Protein AF-A0A952P5C2-F1 (afdb_monomer)

Secondary structure (DSSP, 8-state):
---------EEEEE-SSTTTTHHHHHHHHTTT-EEEEESSHHHHHHHHHHH--SEEEEETT-SSHHHHHHHHHHHHHSSSEEEEE-SS--HHHHHHHHHT--SSEEPSSP-HHHHHHHHHHHHHHHHHHHHHHHHHHH-GGGSSS--------------------------------------HHHHHHHHHH-----------PPPP-----------------------------------------PPPP---------------------PPPP-----------------PPP-------------------------------------SS------HHHHHHHHHHHHH-------SPPB---EEEEEEEEEEESSS-EEEEEEEEGGGPPPPHHHHHHHHHHHHHHHHHTT-----PPPEEEEEEEEEHHHHHHHHSSEEEEEEETTEEEEEEEEE-TT-S--EEEPSSTTEEEEEGGGSPTTEEPSS-EEEEETTTTEEEEEE-TTSEE-HHHHHHHHHTT--EEEEEGGGHHHHHHHHHHHHHHHHHHHHHHHHHHT-TT--

Mean predicted aligned error: 19.32 Å

Radius of gyration: 39.57 Å; Cα contacts (8 Å, |Δi|>4): 649; chains: 1; bounding box: 99×87×139 Å

Foldseek 3Di:
DDDPPDQQLEEEEADQDPCLCVQLVVLSVVVVHHYDYDPDPLVSVVCCVPVVGQEYEAELPHPDPLSLQVQVVCVVLHNHHYEYEYSDQDPVSVVSQVVSPDPQYQYPPDHNVSVVVSVVVVVVVVVVVVVVVVVCVVCVVVPPDDPDPDDDDDPDDDDDDDDDDDDDDDDDDDDDDDDDDPPSVNVVCCSVVPDPDPDDPDDDDDDDDDDDDDDDDDDDDDDDDDDDDDDDDDDDDDDDDDDDDDDDDDDDDDDDDDDDDDDDDDDDDDDDDDDDDDDDDDDDDDDDDDDDDDDDDDDDDDDDDDDDDDDDDDDDDPPPPDPPFPFPPPADPPVPDDPPPPDLLVVLLQVLLVVLADPPPPVDAFADAFWAFKWKWDAWDWPVAGFIKIKAKHPNDHDDQVSVLSSLVSSCVSCVVVPTDTDSDGMDIAGADTDGCVLLLNVAFPDKTWGGHPSMIMIITTHGDPCLAFDWPDDPDNQKTWGFLVLDDAFDAAQFWKWDADPVVRDTDGDAHHRGTRHPVNSVVCVVVVNGIIMGGPVCSVSSSNVSNRVVVNVSRVVVVVVVVVVDVPPD

Structure (mmCIF, N/CA/C/O backbone):
data_AF-A0A952P5C2-F1
#
_entry.id   AF-A0A952P5C2-F1
#
loop_
_atom_site.group_PDB
_atom_site.id
_atom_site.type_symbol
_atom_site.label_atom_id
_atom_site.label_alt_id
_atom_site.label_comp_id
_atom_site.label_asym_id
_atom_site.label_entity_id
_atom_site.label_seq_id
_atom_site.pdbx_PDB_ins_code
_atom_site.Cartn_x
_atom_site.Cartn_y
_atom_site.Cartn_z
_atom_site.occupancy
_atom_site.B_iso_or_equiv
_atom_site.auth_seq_id
_atom_site.auth_comp_id
_atom_site.auth_asym_id
_atom_site.auth_atom_id
_atom_site.pdbx_PDB_model_num
ATOM 1 N N . MET A 1 1 ? 24.427 -16.778 11.992 1.00 35.72 1 MET A N 1
ATOM 2 C CA . MET A 1 1 ? 25.135 -15.655 11.343 1.00 35.72 1 MET A CA 1
ATOM 3 C C . MET A 1 1 ? 25.742 -14.811 12.445 1.00 35.72 1 MET A C 1
ATOM 5 O O . MET A 1 1 ? 25.055 -14.633 13.445 1.00 35.72 1 MET A O 1
ATOM 9 N N . PRO A 1 2 ? 27.004 -14.374 12.323 1.00 33.06 2 PRO A N 1
ATOM 10 C CA . PRO A 1 2 ? 27.591 -13.471 13.307 1.00 33.06 2 PRO A CA 1
ATOM 11 C C . PRO A 1 2 ? 26.751 -12.184 13.409 1.00 33.06 2 PRO A C 1
ATOM 13 O O . PRO A 1 2 ? 26.077 -11.809 12.447 1.00 33.06 2 PRO A O 1
ATOM 16 N N . ALA A 1 3 ? 26.760 -11.557 14.591 1.00 35.34 3 ALA A N 1
ATOM 17 C CA . ALA A 1 3 ? 26.176 -10.238 14.882 1.00 35.34 3 ALA A CA 1
ATOM 18 C C . ALA A 1 3 ? 26.616 -9.190 13.830 1.00 35.34 3 ALA A C 1
ATOM 20 O O . ALA A 1 3 ? 27.545 -9.499 13.085 1.00 35.34 3 ALA A O 1
ATOM 21 N N . PRO A 1 4 ? 26.003 -7.986 13.720 1.00 48.44 4 PRO A N 1
ATOM 22 C CA . PRO A 1 4 ? 26.456 -6.958 12.779 1.00 48.44 4 PRO A CA 1
ATOM 23 C C . PRO A 1 4 ? 27.858 -6.495 13.186 1.00 48.44 4 PRO A C 1
ATOM 25 O O . PRO A 1 4 ? 28.058 -5.540 13.926 1.00 48.44 4 PRO A O 1
ATOM 28 N N . THR A 1 5 ? 28.841 -7.275 12.758 1.00 48.75 5 THR A N 1
ATOM 29 C CA . THR A 1 5 ? 30.254 -7.005 12.858 1.00 48.75 5 THR A CA 1
ATOM 30 C C . THR A 1 5 ? 30.492 -5.773 12.026 1.00 48.75 5 THR A C 1
ATOM 32 O O . THR A 1 5 ? 30.103 -5.749 10.857 1.00 48.75 5 THR A O 1
ATOM 35 N N . ASP A 1 6 ? 31.122 -4.794 12.654 1.00 69.50 6 ASP A N 1
ATOM 36 C CA . ASP A 1 6 ? 31.699 -3.601 12.059 1.00 69.50 6 ASP A CA 1
ATOM 37 C C . ASP A 1 6 ? 32.164 -3.896 10.621 1.00 69.50 6 ASP A C 1
ATOM 39 O O . ASP A 1 6 ? 33.143 -4.625 10.399 1.00 69.50 6 ASP A O 1
ATOM 43 N N . VAL A 1 7 ? 31.371 -3.465 9.628 1.00 80.62 7 VAL A N 1
ATOM 44 C CA . VAL A 1 7 ? 31.645 -3.784 8.224 1.00 80.62 7 VAL A CA 1
ATOM 45 C C . VAL A 1 7 ? 32.977 -3.135 7.902 1.00 80.62 7 VAL A C 1
ATOM 47 O O . VAL A 1 7 ? 33.104 -1.910 7.913 1.00 80.62 7 VAL A O 1
ATOM 50 N N . ARG A 1 8 ? 33.995 -3.960 7.639 1.00 89.38 8 ARG A N 1
ATOM 51 C CA . ARG A 1 8 ? 35.347 -3.465 7.377 1.00 89.38 8 ARG A CA 1
ATOM 52 C C . ARG A 1 8 ? 35.273 -2.473 6.220 1.00 89.38 8 ARG A C 1
ATOM 54 O O . ARG A 1 8 ? 34.864 -2.854 5.122 1.00 89.38 8 ARG A O 1
ATOM 61 N N . LYS A 1 9 ? 35.679 -1.222 6.464 1.00 95.56 9 LYS A N 1
ATOM 62 C CA . LYS A 1 9 ? 35.776 -0.149 5.460 1.00 95.56 9 LYS A CA 1
ATOM 63 C C . LYS A 1 9 ? 36.906 -0.448 4.467 1.00 95.56 9 LYS A C 1
ATOM 65 O O . LYS A 1 9 ? 37.948 0.203 4.482 1.00 95.56 9 LYS A O 1
ATOM 70 N N . SER A 1 10 ? 36.741 -1.483 3.647 1.00 97.69 10 SER A N 1
ATOM 71 C CA . SER A 1 10 ? 37.689 -1.902 2.616 1.00 97.69 10 SER A CA 1
ATOM 72 C C . SER A 1 10 ? 37.008 -1.991 1.256 1.00 97.69 10 SER A C 1
ATOM 74 O O . SER A 1 10 ? 35.945 -2.598 1.115 1.00 97.69 10 SER A O 1
ATOM 76 N N . ILE A 1 11 ? 37.630 -1.374 0.253 1.00 98.31 11 ILE A N 1
ATOM 77 C CA . ILE A 1 11 ? 37.110 -1.312 -1.112 1.00 98.31 11 ILE A CA 1
ATOM 78 C C . ILE A 1 11 ? 38.222 -1.587 -2.127 1.00 98.31 11 ILE A C 1
ATOM 80 O O . ILE A 1 11 ? 39.313 -1.018 -2.046 1.00 98.31 11 ILE A O 1
ATOM 84 N N . LEU A 1 12 ? 37.935 -2.469 -3.083 1.00 98.50 12 LEU A N 1
ATOM 85 C CA . LEU A 1 12 ? 38.762 -2.699 -4.266 1.00 98.50 12 LEU A CA 1
ATOM 86 C C . LEU A 1 12 ? 38.152 -1.963 -5.462 1.00 98.50 12 LEU A C 1
ATOM 88 O O . LEU A 1 12 ? 36.974 -2.144 -5.761 1.00 98.50 12 LEU A O 1
ATOM 92 N N . VAL A 1 13 ? 38.952 -1.168 -6.165 1.00 98.44 13 VAL A N 1
ATOM 93 C CA . VAL A 1 13 ? 38.536 -0.411 -7.351 1.00 98.44 13 VAL A CA 1
ATOM 94 C C . VAL A 1 13 ? 39.229 -0.970 -8.592 1.00 98.44 13 VAL A C 1
ATOM 96 O O . VAL A 1 13 ? 40.454 -0.932 -8.699 1.00 98.44 13 VAL A O 1
ATOM 99 N N . ILE A 1 14 ? 38.449 -1.472 -9.548 1.00 98.31 14 ILE A N 1
ATOM 100 C CA . ILE A 1 14 ? 38.930 -1.972 -10.840 1.00 98.31 14 ILE A CA 1
ATOM 101 C C . ILE A 1 14 ? 38.656 -0.901 -11.896 1.00 98.31 14 ILE A C 1
ATOM 103 O O . ILE A 1 14 ? 37.503 -0.687 -12.277 1.00 98.31 14 ILE A O 1
ATOM 107 N N . LYS A 1 15 ? 39.717 -0.231 -12.353 1.00 97.81 15 LYS A N 1
ATOM 108 C CA . LYS A 1 15 ? 39.659 0.948 -13.234 1.00 97.81 15 LYS A CA 1
ATOM 109 C C . LYS A 1 15 ? 40.428 0.721 -14.535 1.00 97.81 15 LYS A C 1
ATOM 111 O O . LYS A 1 15 ? 41.447 0.047 -14.537 1.00 97.81 15 LYS A O 1
ATOM 116 N N . GLY A 1 16 ? 39.954 1.274 -15.644 1.00 96.75 16 GLY A N 1
ATOM 117 C CA . GLY A 1 16 ? 40.591 1.191 -16.956 1.00 96.75 16 GLY A CA 1
ATOM 118 C C . GLY A 1 16 ? 41.811 2.100 -17.090 1.00 96.75 16 GLY A C 1
ATOM 119 O O . GLY A 1 16 ? 42.767 1.736 -17.771 1.00 96.75 16 GLY A O 1
ATOM 120 N N . GLN A 1 17 ? 41.815 3.256 -16.419 1.00 95.94 17 GLN A N 1
ATOM 121 C CA . GLN A 1 17 ? 42.944 4.191 -16.420 1.00 95.94 17 GLN A CA 1
ATOM 122 C C . GLN A 1 17 ? 43.523 4.391 -15.016 1.00 95.94 17 GLN A C 1
ATOM 124 O O . GLN A 1 17 ? 42.801 4.468 -14.026 1.00 95.94 17 GLN A O 1
ATOM 129 N N . VAL A 1 18 ? 44.849 4.536 -14.915 1.00 95.75 18 VAL A N 1
ATOM 130 C CA . VAL A 1 18 ? 45.547 4.670 -13.619 1.00 95.75 18 VAL A CA 1
ATOM 131 C C . VAL A 1 18 ? 45.074 5.906 -12.838 1.00 95.75 18 VAL A C 1
ATOM 133 O O . VAL A 1 18 ? 44.934 5.841 -11.619 1.00 95.75 18 VAL A O 1
ATOM 136 N N . ASN A 1 19 ? 44.749 7.004 -13.522 1.00 96.25 19 ASN A N 1
ATOM 137 C CA . ASN A 1 19 ? 44.480 8.295 -12.879 1.00 96.25 19 ASN A CA 1
ATOM 138 C C . ASN A 1 19 ? 42.996 8.701 -12.847 1.00 96.25 19 ASN A C 1
ATOM 140 O O . ASN A 1 19 ? 42.678 9.746 -12.286 1.00 96.25 19 ASN A O 1
ATOM 144 N N . SER A 1 20 ? 42.073 7.904 -13.400 1.00 94.75 20 SER A N 1
ATOM 145 C CA . SER A 1 20 ? 40.671 8.328 -13.580 1.00 94.75 20 SER A CA 1
ATOM 146 C C . SER A 1 20 ? 39.900 8.559 -12.274 1.00 94.75 20 SER A C 1
ATOM 148 O O . SER A 1 20 ? 38.941 9.325 -12.260 1.00 94.75 20 SER A O 1
ATOM 150 N N . LEU A 1 21 ? 40.329 7.952 -11.161 1.00 96.56 21 LEU A N 1
ATOM 151 C CA . LEU A 1 21 ? 39.651 8.033 -9.859 1.00 96.56 21 LEU A CA 1
ATOM 152 C C . LEU A 1 21 ? 40.520 8.558 -8.708 1.00 96.56 21 LEU A C 1
ATOM 154 O O . LEU A 1 21 ? 40.169 8.375 -7.543 1.00 96.56 21 LEU A O 1
ATOM 158 N N . GLN A 1 22 ? 41.625 9.250 -8.988 1.00 97.69 22 GLN A N 1
ATOM 159 C CA . GLN A 1 22 ? 42.543 9.707 -7.935 1.00 97.69 22 GLN A CA 1
ATOM 160 C C . GLN A 1 22 ? 41.850 10.577 -6.864 1.00 97.69 22 GLN A C 1
ATOM 162 O O . GLN A 1 22 ? 42.069 10.383 -5.669 1.00 97.69 22 GLN A O 1
ATOM 167 N N . ALA A 1 23 ? 40.952 11.482 -7.273 1.00 97.69 23 ALA A N 1
ATOM 168 C CA . ALA A 1 23 ? 40.189 12.325 -6.347 1.00 97.69 23 ALA A CA 1
ATOM 169 C C . ALA A 1 23 ? 39.225 11.514 -5.458 1.00 97.69 23 ALA A C 1
ATOM 171 O O . ALA A 1 23 ? 39.038 11.829 -4.282 1.00 97.69 23 ALA A O 1
ATOM 172 N N . VAL A 1 24 ? 38.630 10.450 -6.005 1.00 98.12 24 VAL A N 1
ATOM 173 C CA . VAL A 1 24 ? 37.734 9.543 -5.273 1.00 98.12 24 VAL A CA 1
ATOM 174 C C . VAL A 1 24 ? 38.522 8.725 -4.254 1.00 98.12 24 VAL A C 1
ATOM 176 O O . VAL A 1 24 ? 38.112 8.626 -3.099 1.00 98.12 24 VAL A O 1
ATOM 179 N N . GLU A 1 25 ? 39.679 8.196 -4.653 1.00 98.25 25 GLU A N 1
ATOM 180 C CA . GLU A 1 25 ? 40.579 7.461 -3.763 1.00 98.25 25 GLU A CA 1
ATOM 181 C C . GLU A 1 25 ? 41.062 8.335 -2.603 1.00 98.25 25 GLU A C 1
ATOM 183 O O . GLU A 1 25 ? 41.021 7.908 -1.451 1.00 98.25 25 GLU A O 1
ATOM 188 N N . GLN A 1 26 ? 41.472 9.575 -2.880 1.00 98.38 26 GLN A N 1
ATOM 189 C CA . GLN A 1 26 ? 41.902 10.510 -1.844 1.00 98.38 26 GLN A CA 1
ATOM 190 C C . GLN A 1 26 ? 40.757 10.865 -0.885 1.00 98.38 26 GLN A C 1
ATOM 192 O O . GLN A 1 26 ? 40.944 10.831 0.330 1.00 98.38 26 GLN A O 1
ATOM 197 N N . PHE A 1 27 ? 39.560 11.147 -1.411 1.00 98.38 27 PHE A N 1
ATOM 198 C CA . PHE A 1 27 ? 38.379 11.442 -0.596 1.00 98.38 27 PHE A CA 1
ATOM 199 C C . PHE A 1 27 ? 38.046 10.305 0.377 1.00 98.38 27 PHE A C 1
ATOM 201 O O . PHE A 1 27 ? 37.800 10.544 1.557 1.00 98.38 27 PHE A O 1
ATOM 208 N N . LEU A 1 28 ? 38.048 9.065 -0.112 1.00 97.94 28 LEU A N 1
ATOM 209 C CA . LEU A 1 28 ? 37.734 7.892 0.697 1.00 97.94 28 LEU A CA 1
ATOM 210 C C . LEU A 1 28 ? 38.865 7.577 1.699 1.00 97.94 28 LEU A C 1
ATOM 212 O O . LEU A 1 28 ? 38.574 7.264 2.852 1.00 97.94 28 LEU A O 1
ATOM 216 N N . ARG A 1 29 ? 40.146 7.741 1.328 1.00 98.00 29 ARG A N 1
ATOM 217 C CA . ARG A 1 29 ? 41.284 7.593 2.262 1.00 98.00 29 ARG A CA 1
ATOM 218 C C . ARG A 1 29 ? 41.208 8.588 3.419 1.00 98.00 29 ARG A C 1
ATOM 220 O O . ARG A 1 29 ? 41.446 8.200 4.557 1.00 98.00 29 ARG A O 1
ATOM 227 N N . ASN A 1 30 ? 40.799 9.831 3.151 1.00 98.25 30 ASN A N 1
ATOM 228 C CA . ASN A 1 30 ? 40.580 10.853 4.184 1.00 98.25 30 ASN A CA 1
ATOM 229 C C . ASN A 1 30 ? 39.458 10.482 5.172 1.00 98.25 30 ASN A C 1
ATOM 231 O O . ASN A 1 30 ? 39.356 11.084 6.234 1.00 98.25 30 ASN A O 1
ATOM 235 N N . ARG A 1 31 ? 38.613 9.503 4.826 1.00 97.50 31 ARG A N 1
ATOM 236 C CA . ARG A 1 31 ? 37.554 8.940 5.678 1.00 97.50 31 ARG A CA 1
ATOM 237 C C . ARG A 1 31 ? 37.891 7.536 6.183 1.00 97.50 31 ARG A C 1
ATOM 239 O O . ARG A 1 31 ? 36.989 6.756 6.490 1.00 97.50 31 ARG A O 1
ATOM 246 N N . GLU A 1 32 ? 39.186 7.224 6.228 1.00 96.75 32 GLU A N 1
ATOM 247 C CA . GLU A 1 32 ? 39.745 5.990 6.788 1.00 96.75 32 GLU A CA 1
ATOM 248 C C . GLU A 1 32 ? 39.340 4.715 6.032 1.00 96.75 32 GLU A C 1
ATOM 250 O O . GLU A 1 32 ? 39.372 3.610 6.576 1.00 96.75 32 GLU A O 1
ATOM 255 N N . TRP A 1 33 ? 38.975 4.834 4.753 1.00 97.75 33 TRP A N 1
ATOM 256 C CA . TRP A 1 33 ? 38.757 3.661 3.913 1.00 97.75 33 TRP A CA 1
ATOM 257 C C . TRP A 1 33 ? 40.091 3.028 3.506 1.00 97.75 33 TRP A C 1
ATOM 259 O O . TRP A 1 33 ? 41.003 3.702 3.018 1.00 97.75 33 TRP A O 1
ATOM 269 N N . LYS A 1 34 ? 40.184 1.701 3.634 1.00 97.88 34 LYS A N 1
ATOM 270 C CA . LYS A 1 34 ? 41.267 0.895 3.058 1.00 97.88 34 LYS A CA 1
ATOM 271 C C . LYS A 1 34 ? 40.968 0.650 1.583 1.00 97.88 34 LYS A C 1
ATOM 273 O O . LYS A 1 34 ? 40.123 -0.178 1.249 1.00 97.88 34 LYS A O 1
ATOM 278 N N . ILE A 1 35 ? 41.649 1.383 0.710 1.00 98.06 35 ILE A N 1
ATOM 279 C CA . ILE A 1 35 ? 41.409 1.337 -0.734 1.00 98.06 35 ILE A CA 1
ATOM 280 C C . ILE A 1 35 ? 42.594 0.701 -1.436 1.00 98.06 35 ILE A C 1
ATOM 282 O O . ILE A 1 35 ? 43.726 1.159 -1.268 1.00 98.06 35 ILE A O 1
ATOM 286 N N . GLN A 1 36 ? 42.305 -0.280 -2.283 1.00 98.38 36 GLN A N 1
ATOM 287 C CA . GLN A 1 36 ? 43.227 -0.744 -3.308 1.00 98.38 36 GLN A CA 1
ATOM 288 C C . GLN A 1 36 ? 42.618 -0.480 -4.677 1.00 98.38 36 GLN A C 1
ATOM 290 O O . GLN A 1 36 ? 41.433 -0.733 -4.886 1.00 98.38 36 GLN A O 1
ATOM 295 N N . SER A 1 37 ? 43.443 -0.032 -5.614 1.00 98.25 37 SER A N 1
ATOM 296 C CA . SER A 1 37 ? 43.034 0.139 -7.002 1.00 98.25 37 SER A CA 1
ATOM 297 C C . SER A 1 37 ? 43.911 -0.709 -7.905 1.00 98.25 37 SER A C 1
ATOM 299 O O . SER A 1 37 ? 45.122 -0.758 -7.711 1.00 98.25 37 SER A O 1
ATOM 301 N N . ALA A 1 38 ? 43.305 -1.354 -8.895 1.00 98.25 38 ALA A N 1
ATOM 302 C CA . ALA A 1 38 ? 43.996 -2.189 -9.866 1.00 98.25 38 ALA A CA 1
ATOM 303 C C . ALA A 1 38 ? 43.496 -1.864 -11.278 1.00 98.25 38 ALA A C 1
ATOM 305 O O . ALA A 1 38 ? 42.295 -1.708 -11.502 1.00 98.25 38 ALA A O 1
ATOM 306 N N . THR A 1 39 ? 44.426 -1.763 -12.227 1.00 97.75 39 THR A N 1
ATOM 307 C CA . THR A 1 39 ? 44.123 -1.667 -13.667 1.00 97.75 39 THR A CA 1
ATOM 308 C C . THR A 1 39 ? 44.250 -3.009 -14.376 1.00 97.75 39 THR A C 1
ATOM 310 O O . THR A 1 39 ? 43.736 -3.199 -15.474 1.00 97.75 39 THR A O 1
ATOM 313 N N . ASN A 1 40 ? 44.942 -3.966 -13.755 1.00 97.25 40 ASN A N 1
ATOM 314 C CA . ASN A 1 40 ? 45.094 -5.309 -14.278 1.00 97.25 40 ASN A CA 1
ATOM 315 C C . ASN A 1 40 ? 44.108 -6.260 -13.587 1.00 97.25 40 ASN A C 1
ATOM 317 O O . ASN A 1 40 ? 44.076 -6.354 -12.358 1.00 97.25 40 ASN A O 1
ATOM 321 N N . LEU A 1 41 ? 43.340 -7.012 -14.381 1.00 96.44 41 LEU A N 1
ATOM 322 C CA . LEU A 1 41 ? 42.375 -7.993 -13.877 1.00 96.44 41 LEU A CA 1
ATOM 323 C C . LEU A 1 41 ? 43.035 -9.044 -12.968 1.00 96.44 41 LEU A C 1
ATOM 325 O O . LEU A 1 41 ? 42.472 -9.403 -11.938 1.00 96.44 41 LEU A O 1
ATOM 329 N N . LYS A 1 42 ? 44.238 -9.517 -13.306 1.00 96.44 42 LYS A N 1
ATOM 330 C CA . LYS A 1 42 ? 44.950 -10.532 -12.520 1.00 96.44 42 LYS A CA 1
ATOM 331 C C . LYS A 1 42 ? 45.312 -10.015 -11.128 1.00 96.44 42 LYS A C 1
ATOM 333 O O . LYS A 1 42 ? 45.078 -10.709 -10.144 1.00 96.44 42 LYS A O 1
ATOM 338 N N . GLU A 1 43 ? 45.835 -8.793 -11.044 1.00 97.19 43 GLU A N 1
ATOM 339 C CA . GLU A 1 43 ? 46.160 -8.145 -9.768 1.00 97.19 43 GLU A CA 1
ATOM 340 C C . GLU A 1 43 ? 44.898 -7.928 -8.925 1.00 97.19 43 GLU A C 1
ATOM 342 O O . GLU A 1 43 ? 44.885 -8.256 -7.738 1.00 97.19 43 GLU A O 1
ATOM 347 N N . ALA A 1 44 ? 43.814 -7.462 -9.555 1.00 97.75 44 ALA A N 1
ATOM 348 C CA . ALA A 1 44 ? 42.527 -7.282 -8.894 1.00 97.75 44 ALA A CA 1
ATOM 349 C C . ALA A 1 44 ? 42.005 -8.595 -8.287 1.00 97.75 44 ALA A C 1
ATOM 351 O O . ALA A 1 44 ? 41.605 -8.617 -7.125 1.00 97.75 44 ALA A O 1
ATOM 352 N N . LEU A 1 45 ? 42.051 -9.701 -9.039 1.00 96.62 45 LEU A N 1
ATOM 353 C CA . LEU A 1 45 ? 41.608 -11.017 -8.566 1.00 96.62 45 LEU A CA 1
ATOM 354 C C . LEU A 1 45 ? 42.510 -11.570 -7.453 1.00 96.62 45 LEU A C 1
ATOM 356 O O . LEU A 1 45 ? 42.005 -12.091 -6.460 1.00 96.62 45 LEU A O 1
ATOM 360 N N . MET A 1 46 ? 43.832 -11.417 -7.570 1.00 96.19 46 MET A N 1
ATOM 361 C CA . MET A 1 46 ? 44.766 -11.800 -6.503 1.00 96.19 46 MET A CA 1
ATOM 362 C C . MET A 1 46 ? 44.493 -11.023 -5.209 1.00 96.19 46 MET A C 1
ATOM 364 O O . MET A 1 46 ? 44.477 -11.604 -4.119 1.00 96.19 46 MET A O 1
ATOM 368 N N . TYR A 1 47 ? 44.236 -9.717 -5.315 1.00 97.31 47 TYR A N 1
ATOM 369 C CA . TYR A 1 47 ? 43.876 -8.886 -4.171 1.00 97.31 47 TYR A CA 1
ATOM 370 C C . TYR A 1 47 ? 42.526 -9.294 -3.572 1.00 97.31 47 TYR A C 1
ATOM 372 O O . TYR A 1 47 ? 42.405 -9.430 -2.356 1.00 97.31 47 TYR A O 1
ATOM 380 N N . LEU A 1 48 ? 41.523 -9.545 -4.417 1.00 96.75 48 LEU A N 1
ATOM 381 C CA . LEU A 1 48 ? 40.189 -9.970 -3.997 1.00 96.75 48 LEU A CA 1
ATOM 382 C C . LEU A 1 48 ? 40.244 -11.252 -3.150 1.00 96.75 48 LEU A C 1
ATOM 384 O O . LEU A 1 48 ? 39.646 -11.307 -2.077 1.00 96.75 48 LEU A O 1
ATOM 388 N N . VAL A 1 49 ? 41.008 -12.254 -3.597 1.00 95.75 49 VAL A N 1
ATOM 389 C CA . VAL A 1 49 ? 41.161 -13.539 -2.894 1.00 95.75 49 VAL A CA 1
ATOM 390 C C . VAL A 1 49 ? 41.953 -13.388 -1.590 1.00 95.75 49 VAL A C 1
ATOM 392 O O . VAL A 1 49 ? 41.585 -13.987 -0.578 1.00 95.75 49 VAL A O 1
ATOM 395 N N . SER A 1 50 ? 43.026 -12.591 -1.597 1.00 96.31 50 SER A N 1
ATOM 396 C CA . SER A 1 50 ? 43.929 -12.453 -0.445 1.00 96.31 50 SER A CA 1
ATOM 397 C C . SER A 1 50 ? 43.383 -11.544 0.658 1.00 96.31 50 SER A C 1
ATOM 399 O O . SER A 1 50 ? 43.472 -11.893 1.833 1.00 96.31 50 SER A O 1
ATOM 401 N N . GLN A 1 51 ? 42.807 -10.395 0.300 1.00 97.06 51 GLN A N 1
ATOM 402 C CA . GLN A 1 51 ? 42.374 -9.371 1.257 1.00 97.06 51 GLN A CA 1
ATOM 403 C C . GLN A 1 51 ? 40.876 -9.411 1.565 1.00 97.06 51 GLN A C 1
ATOM 405 O O . GLN A 1 51 ? 40.467 -8.846 2.580 1.00 97.06 51 GLN A O 1
ATOM 410 N N . LYS A 1 52 ? 40.068 -10.075 0.722 1.00 96.50 52 LYS A N 1
ATOM 411 C CA . LYS A 1 52 ? 38.605 -10.195 0.868 1.00 96.50 52 LYS A CA 1
ATOM 412 C C . LYS A 1 52 ? 37.942 -8.844 1.203 1.00 96.50 52 LYS A C 1
ATOM 414 O O . LYS A 1 52 ? 37.394 -8.685 2.296 1.00 96.50 52 LYS A O 1
ATOM 419 N N . PRO A 1 53 ? 38.055 -7.838 0.314 1.00 97.44 53 PRO A N 1
ATOM 420 C CA . PRO A 1 53 ? 37.445 -6.528 0.529 1.00 97.44 53 PRO A CA 1
ATOM 421 C C . PRO A 1 53 ? 35.921 -6.640 0.660 1.00 97.44 53 PRO A C 1
ATOM 423 O O . PRO A 1 53 ? 35.311 -7.481 0.007 1.00 97.44 53 PRO A O 1
ATOM 426 N N . SER A 1 54 ? 35.301 -5.773 1.464 1.00 96.81 54 SER A N 1
ATOM 427 C CA . SER A 1 54 ? 33.840 -5.776 1.653 1.00 96.81 54 SER A CA 1
ATOM 428 C C . SER A 1 54 ? 33.097 -5.261 0.415 1.00 96.81 54 SER A C 1
ATOM 430 O O . SER A 1 54 ? 31.988 -5.704 0.121 1.00 96.81 54 SER A O 1
ATOM 432 N N . PHE A 1 55 ? 33.715 -4.327 -0.313 1.00 98.19 55 PHE A N 1
ATOM 433 C CA . PHE A 1 55 ? 33.146 -3.687 -1.496 1.00 98.19 55 PHE A CA 1
ATOM 434 C C . PHE A 1 55 ? 34.083 -3.821 -2.700 1.00 98.19 55 PHE A C 1
ATOM 436 O O . PHE A 1 55 ? 35.304 -3.700 -2.569 1.00 98.19 55 PHE A O 1
ATOM 443 N N . VAL A 1 56 ? 33.511 -4.014 -3.886 1.00 98.44 56 VAL A N 1
ATOM 444 C CA . VAL A 1 56 ? 34.235 -4.011 -5.161 1.00 98.44 56 VAL A CA 1
ATOM 445 C C . VAL A 1 56 ? 33.540 -3.067 -6.128 1.00 98.44 56 VAL A C 1
ATOM 447 O O . VAL A 1 56 ? 32.343 -3.186 -6.379 1.00 98.44 56 VAL A O 1
ATOM 450 N N . MET A 1 57 ? 34.303 -2.132 -6.683 1.00 98.50 57 MET A N 1
ATOM 451 C CA . MET A 1 57 ? 33.827 -1.159 -7.654 1.00 98.50 57 MET A CA 1
ATOM 452 C C . MET A 1 57 ? 34.442 -1.457 -9.022 1.00 98.50 57 MET A C 1
ATOM 454 O O . MET A 1 57 ? 35.664 -1.476 -9.153 1.00 98.50 57 MET A O 1
ATOM 458 N N . VAL A 1 58 ? 33.607 -1.711 -10.032 1.00 98.56 58 VAL A N 1
ATOM 459 C CA . VAL A 1 58 ? 34.041 -2.166 -11.363 1.00 98.56 58 VAL A CA 1
ATOM 460 C C . VAL A 1 58 ? 33.704 -1.129 -12.429 1.00 98.56 58 VAL A C 1
ATOM 462 O O . VAL A 1 58 ? 32.554 -0.711 -12.563 1.00 98.56 58 VAL A O 1
ATOM 465 N N . SER A 1 59 ? 34.712 -0.728 -13.200 1.00 98.25 59 SER A N 1
ATOM 466 C CA . SER A 1 59 ? 34.540 0.170 -14.339 1.00 98.25 59 SER A CA 1
ATOM 467 C C . SER A 1 59 ? 33.925 -0.544 -15.538 1.00 98.25 59 SER A C 1
ATOM 469 O O . SER A 1 59 ? 34.475 -1.529 -16.040 1.00 98.25 59 SER A O 1
ATOM 471 N N . MET A 1 60 ? 32.826 -0.000 -16.060 1.00 98.06 60 MET A N 1
ATOM 472 C CA . MET A 1 60 ? 32.217 -0.459 -17.316 1.00 98.06 60 MET A CA 1
ATOM 473 C C . MET A 1 60 ? 32.967 0.044 -18.560 1.00 98.06 60 MET A C 1
ATOM 475 O O . MET A 1 60 ? 32.761 -0.477 -19.657 1.00 98.06 60 MET A O 1
ATOM 479 N N . ASP A 1 61 ? 33.895 0.986 -18.372 1.00 96.94 61 ASP A N 1
ATOM 480 C CA . ASP A 1 61 ? 34.778 1.536 -19.408 1.00 96.94 61 ASP A CA 1
ATOM 481 C C . ASP A 1 61 ? 36.123 0.816 -19.498 1.00 96.94 61 ASP A C 1
ATOM 483 O O . ASP A 1 61 ? 37.009 1.218 -20.253 1.00 96.94 61 ASP A O 1
ATOM 487 N N . HIS A 1 62 ? 36.291 -0.271 -18.746 1.00 97.75 62 HIS A N 1
ATOM 488 C CA . HIS A 1 62 ? 37.532 -1.020 -18.757 1.00 97.75 62 HIS A CA 1
ATOM 489 C C . HIS A 1 62 ? 37.842 -1.551 -20.179 1.00 97.75 62 HIS A C 1
ATOM 491 O O . HIS A 1 62 ? 36.934 -2.063 -20.857 1.00 97.75 62 HIS A O 1
ATOM 497 N N . PRO A 1 63 ? 39.104 -1.457 -20.655 1.00 96.19 63 PRO A N 1
ATOM 498 C CA . PRO A 1 63 ? 39.485 -1.924 -21.992 1.00 96.19 63 PRO A CA 1
ATOM 499 C C . PRO A 1 63 ? 39.307 -3.441 -22.148 1.00 96.19 63 PRO A C 1
ATOM 501 O O . PRO A 1 63 ? 38.841 -3.919 -23.178 1.00 96.19 63 PRO A O 1
ATOM 504 N N . ASN A 1 64 ? 39.610 -4.207 -21.097 1.00 96.44 64 ASN A N 1
ATOM 505 C CA . ASN A 1 64 ? 39.389 -5.653 -21.080 1.00 96.44 64 ASN A CA 1
ATOM 506 C C . ASN A 1 64 ? 37.890 -6.001 -20.954 1.00 96.44 64 ASN A C 1
ATOM 508 O O . ASN A 1 64 ? 37.272 -5.730 -19.922 1.00 96.44 64 ASN A O 1
ATOM 512 N N . LYS A 1 65 ? 37.329 -6.673 -21.970 1.00 95.12 65 LYS A N 1
ATOM 513 C CA . LYS A 1 65 ? 35.921 -7.113 -22.007 1.00 95.12 65 LYS A CA 1
ATOM 514 C C . LYS A 1 65 ? 35.550 -8.060 -20.856 1.00 95.12 65 LYS A C 1
ATOM 516 O O . LYS A 1 65 ? 34.431 -7.972 -20.359 1.00 95.12 65 LYS A O 1
ATOM 521 N N . LYS A 1 66 ? 36.484 -8.894 -20.375 1.00 95.88 66 LYS A N 1
ATOM 522 C CA . LYS A 1 66 ? 36.261 -9.819 -19.242 1.00 95.88 66 LYS A CA 1
ATOM 523 C C . LYS A 1 66 ? 35.952 -9.073 -17.938 1.00 95.88 66 LYS A C 1
ATOM 525 O O . LYS A 1 66 ? 35.213 -9.577 -17.097 1.00 95.88 66 LYS A O 1
ATOM 530 N N . VAL A 1 67 ? 36.461 -7.846 -17.779 1.00 97.25 67 VAL A N 1
ATOM 531 C CA . VAL A 1 67 ? 36.149 -6.996 -16.616 1.00 97.25 67 VAL A CA 1
ATOM 532 C C . VAL A 1 67 ? 34.687 -6.544 -16.636 1.00 97.25 67 VAL A C 1
ATOM 534 O O . VAL A 1 67 ? 34.073 -6.439 -15.583 1.00 97.25 67 VAL A O 1
ATOM 537 N N . ARG A 1 68 ? 34.077 -6.363 -17.814 1.00 95.88 68 ARG A N 1
ATOM 538 C CA . ARG A 1 68 ? 32.667 -5.944 -17.930 1.00 95.88 68 ARG A CA 1
ATOM 539 C C . ARG A 1 68 ? 31.684 -7.053 -17.558 1.00 95.88 68 ARG A C 1
ATOM 541 O O . ARG A 1 68 ? 30.597 -6.761 -17.078 1.00 95.88 68 ARG A O 1
ATOM 548 N N . SER A 1 69 ? 32.062 -8.318 -17.749 1.00 95.31 69 SER A N 1
ATOM 549 C CA . SER A 1 69 ? 31.292 -9.481 -17.278 1.00 95.31 69 SER A CA 1
ATOM 550 C C . SER A 1 69 ? 31.522 -9.805 -15.800 1.00 95.31 69 SER A C 1
ATOM 552 O O . SER A 1 69 ? 30.749 -10.553 -15.204 1.00 95.31 69 SER A O 1
ATOM 554 N N . LEU A 1 70 ? 32.576 -9.243 -15.204 1.00 96.31 70 LEU A N 1
ATOM 555 C CA . LEU A 1 70 ? 33.008 -9.553 -13.848 1.00 96.31 70 LEU A CA 1
ATOM 556 C C . LEU A 1 70 ? 31.941 -9.285 -12.773 1.00 96.31 70 LEU A C 1
ATOM 558 O O . LEU A 1 70 ? 31.841 -10.114 -11.873 1.00 96.31 70 LEU A O 1
ATOM 562 N N . PRO A 1 71 ? 31.098 -8.231 -12.842 1.00 97.38 71 PRO A N 1
ATOM 563 C CA . PRO A 1 71 ? 30.122 -7.974 -11.789 1.00 97.38 71 PRO A CA 1
ATOM 564 C C . PRO A 1 71 ? 29.168 -9.143 -11.512 1.00 97.38 71 PRO A C 1
ATOM 566 O O . PRO A 1 71 ? 28.919 -9.459 -10.352 1.00 97.38 71 PRO A O 1
ATOM 569 N N . LYS A 1 72 ? 28.709 -9.840 -12.562 1.00 95.19 72 LYS A N 1
ATOM 570 C CA . LYS A 1 72 ? 27.836 -11.020 -12.437 1.00 95.19 72 LYS A CA 1
ATOM 571 C C . LYS A 1 72 ? 28.549 -12.196 -11.771 1.00 95.19 72 LYS A C 1
ATOM 573 O O . LYS A 1 72 ? 27.957 -12.904 -10.968 1.00 95.19 72 LYS A O 1
ATOM 578 N N . ILE A 1 73 ? 29.825 -12.389 -12.101 1.00 95.19 73 ILE A N 1
ATOM 579 C CA . ILE A 1 73 ? 30.643 -13.474 -11.549 1.00 95.19 73 ILE A CA 1
ATOM 580 C C . ILE A 1 73 ? 30.967 -13.196 -10.079 1.00 95.19 73 ILE A C 1
ATOM 582 O O . ILE A 1 73 ? 30.921 -14.105 -9.257 1.00 95.19 73 ILE A O 1
ATOM 586 N N . LEU A 1 74 ? 31.277 -11.942 -9.735 1.00 95.69 74 LEU A N 1
ATOM 587 C CA . LEU A 1 74 ? 31.622 -11.560 -8.368 1.00 95.69 74 LEU A CA 1
ATOM 588 C C . LEU A 1 74 ? 30.456 -11.731 -7.399 1.00 95.69 74 LEU A C 1
ATOM 590 O O . LEU A 1 74 ? 30.677 -12.258 -6.315 1.00 95.69 74 LEU A O 1
ATOM 594 N N . ASP A 1 75 ? 29.247 -11.350 -7.815 1.00 92.75 75 ASP A N 1
ATOM 595 C CA . ASP A 1 75 ? 28.024 -11.488 -7.013 1.00 92.75 75 ASP A CA 1
ATOM 596 C C . ASP A 1 75 ? 27.709 -12.960 -6.677 1.00 92.75 75 ASP A C 1
ATOM 598 O O . ASP A 1 75 ? 27.185 -13.273 -5.613 1.00 92.75 75 ASP A O 1
ATOM 602 N N . GLN A 1 76 ? 28.089 -13.887 -7.566 1.00 92.50 76 GLN A N 1
ATOM 603 C CA . GLN A 1 76 ? 27.882 -15.327 -7.383 1.00 92.50 76 GLN A CA 1
ATOM 604 C C . GLN A 1 76 ? 29.022 -16.013 -6.619 1.00 92.50 76 GLN A C 1
ATOM 606 O O . GLN A 1 76 ? 28.779 -16.914 -5.817 1.00 92.50 76 GLN A O 1
ATOM 611 N N . ALA A 1 77 ? 30.272 -15.635 -6.896 1.00 94.31 77 ALA A N 1
ATOM 612 C CA . ALA A 1 77 ? 31.448 -16.364 -6.422 1.00 94.31 77 ALA A CA 1
ATOM 613 C C . ALA A 1 77 ? 32.011 -15.839 -5.095 1.00 94.31 77 ALA A C 1
ATOM 615 O O . ALA A 1 77 ? 32.731 -16.568 -4.408 1.00 94.31 77 ALA A O 1
ATOM 616 N N . PHE A 1 78 ? 31.723 -14.588 -4.726 1.00 94.06 78 PHE A N 1
ATOM 617 C CA . PHE A 1 78 ? 32.312 -13.949 -3.555 1.00 94.06 78 PHE A CA 1
ATOM 618 C C . PHE A 1 78 ? 31.247 -13.266 -2.690 1.00 94.06 78 PHE A C 1
ATOM 620 O O . PHE A 1 78 ? 30.354 -12.611 -3.215 1.00 94.06 78 PHE A O 1
ATOM 627 N N . PRO A 1 79 ? 31.359 -13.333 -1.352 1.00 92.50 79 PRO A N 1
ATOM 628 C CA . PRO A 1 79 ? 30.480 -12.602 -0.444 1.00 92.50 79 PRO A CA 1
ATOM 629 C C . PRO A 1 79 ? 30.914 -11.128 -0.349 1.00 92.50 79 PRO A C 1
ATOM 631 O O . PRO A 1 79 ? 31.346 -10.669 0.708 1.00 92.50 79 PRO A O 1
ATOM 634 N N . VAL A 1 80 ? 30.877 -10.405 -1.469 1.00 96.25 80 VAL A N 1
ATOM 635 C CA . VAL A 1 80 ? 31.306 -9.002 -1.578 1.00 96.25 80 VAL A CA 1
ATOM 636 C C . VAL A 1 80 ? 30.219 -8.164 -2.229 1.00 96.25 80 VAL A C 1
ATOM 638 O O . VAL A 1 80 ? 29.494 -8.634 -3.100 1.00 96.25 80 VAL A O 1
ATOM 641 N N . PHE A 1 81 ? 30.123 -6.895 -1.844 1.00 97.25 81 PHE A N 1
ATOM 642 C CA . PHE A 1 81 ? 29.176 -5.981 -2.470 1.00 97.25 81 PHE A CA 1
ATOM 643 C C . PHE A 1 81 ? 29.756 -5.398 -3.749 1.00 97.25 81 PHE A C 1
ATOM 645 O O . PHE A 1 81 ? 30.756 -4.677 -3.720 1.00 97.25 81 PHE A O 1
ATOM 652 N N . VAL A 1 82 ? 29.106 -5.691 -4.869 1.00 98.00 82 VAL A N 1
ATOM 653 C CA . VAL A 1 82 ? 29.540 -5.237 -6.187 1.00 98.00 82 VAL A CA 1
ATOM 654 C C . VAL A 1 82 ? 28.777 -3.978 -6.585 1.00 98.00 82 VAL A C 1
ATOM 656 O O . VAL A 1 82 ? 27.547 -3.941 -6.562 1.00 98.00 82 VAL A O 1
ATOM 659 N N . MET A 1 83 ? 29.515 -2.948 -6.990 1.00 98.31 83 MET A N 1
ATOM 660 C CA . MET A 1 83 ? 28.964 -1.746 -7.607 1.00 98.31 83 MET A CA 1
ATOM 661 C C . MET A 1 83 ? 29.676 -1.437 -8.920 1.00 98.31 83 MET A C 1
ATOM 663 O O . MET A 1 83 ? 30.875 -1.671 -9.068 1.00 98.31 83 MET A O 1
ATOM 667 N N . VAL A 1 84 ? 28.934 -0.901 -9.882 1.00 98.56 84 VAL A N 1
ATOM 668 C CA . VAL A 1 84 ? 29.451 -0.559 -11.212 1.00 98.56 84 VAL A CA 1
ATOM 669 C C . VAL A 1 84 ? 29.454 0.946 -11.427 1.00 98.56 84 VAL A C 1
ATOM 671 O O . VAL A 1 84 ? 28.597 1.667 -10.909 1.00 98.56 84 VAL A O 1
ATOM 674 N N . TYR A 1 85 ? 30.420 1.437 -12.196 1.00 98.50 85 TYR A N 1
ATOM 675 C CA . TYR A 1 85 ? 30.516 2.853 -12.537 1.00 98.50 85 TYR A CA 1
ATOM 676 C C . TYR A 1 85 ? 31.079 3.062 -13.946 1.00 98.50 85 TYR A C 1
ATOM 678 O O . TYR A 1 85 ? 31.618 2.147 -14.569 1.00 98.50 85 TYR A O 1
ATOM 686 N N . SER A 1 86 ? 30.935 4.290 -14.433 1.00 97.25 86 SER A N 1
ATOM 687 C CA . SER A 1 86 ? 31.462 4.764 -15.713 1.00 97.25 86 SER A CA 1
ATOM 688 C C . SER A 1 86 ? 32.590 5.767 -15.456 1.00 97.25 86 SER A C 1
ATOM 690 O O . SER A 1 86 ? 32.416 6.677 -14.642 1.00 97.25 86 SER A O 1
ATOM 692 N N . GLU A 1 87 ? 33.740 5.613 -16.117 1.00 95.06 87 GLU A N 1
ATOM 693 C CA . GLU A 1 87 ? 34.877 6.545 -15.995 1.00 95.06 87 GLU A CA 1
ATOM 694 C C . GLU A 1 87 ? 34.678 7.782 -16.860 1.00 95.06 87 GLU A C 1
ATOM 696 O O . GLU A 1 87 ? 35.032 8.892 -16.465 1.00 95.06 87 GLU A O 1
ATOM 701 N N . SER A 1 88 ? 34.090 7.590 -18.037 1.00 94.88 88 SER A N 1
ATOM 702 C CA . SER A 1 88 ? 33.807 8.652 -18.987 1.00 94.88 88 SER A CA 1
ATOM 703 C C . SER A 1 88 ? 32.318 9.000 -18.996 1.00 94.88 88 SER A C 1
ATOM 705 O O . SER A 1 88 ? 31.466 8.199 -18.612 1.00 94.88 88 SER A O 1
ATOM 707 N N . ASN A 1 89 ? 31.991 10.214 -19.441 1.00 95.62 89 ASN A N 1
ATOM 708 C CA . ASN A 1 89 ? 30.608 10.671 -19.602 1.00 95.62 89 ASN A CA 1
ATOM 709 C C . ASN A 1 89 ? 30.105 10.471 -21.043 1.00 95.62 89 ASN A C 1
ATOM 711 O O . ASN A 1 89 ? 29.388 11.311 -21.584 1.00 95.62 89 ASN A O 1
ATOM 715 N N . THR A 1 90 ? 30.552 9.406 -21.715 1.00 96.75 90 THR A N 1
ATOM 716 C CA . THR A 1 90 ? 30.114 9.125 -23.086 1.00 96.75 90 THR A CA 1
ATOM 717 C C . THR A 1 90 ? 28.806 8.337 -23.087 1.00 96.75 90 THR A C 1
ATOM 719 O O . THR A 1 90 ? 28.532 7.544 -22.183 1.00 96.75 90 THR A O 1
ATOM 722 N N . THR A 1 91 ? 27.996 8.508 -24.134 1.00 96.25 91 THR A N 1
ATOM 723 C CA . THR A 1 91 ? 26.739 7.762 -24.303 1.00 96.25 91 THR A CA 1
ATOM 724 C C . THR A 1 91 ? 26.963 6.247 -24.338 1.00 96.25 91 THR A C 1
ATOM 726 O O . THR A 1 91 ? 26.156 5.494 -23.799 1.00 96.25 91 THR A O 1
ATOM 729 N N . ALA A 1 92 ? 28.074 5.790 -24.927 1.00 95.69 92 ALA A N 1
ATOM 730 C CA . ALA A 1 92 ? 28.425 4.371 -24.982 1.00 95.69 92 ALA A CA 1
ATOM 731 C C . ALA A 1 92 ? 28.690 3.797 -23.583 1.00 95.69 92 ALA A C 1
ATOM 733 O O . ALA A 1 92 ? 28.211 2.716 -23.246 1.00 95.69 92 ALA A O 1
ATOM 734 N N . SER A 1 93 ? 29.404 4.548 -22.750 1.00 95.62 93 SER A N 1
ATOM 735 C CA . SER A 1 93 ? 29.700 4.173 -21.370 1.00 95.62 93 SER A CA 1
ATOM 736 C C . SER A 1 93 ? 28.452 4.129 -20.497 1.00 95.62 93 SER A C 1
ATOM 738 O O . SER A 1 93 ? 28.256 3.182 -19.737 1.00 95.62 93 SER A O 1
ATOM 740 N N . TYR A 1 94 ? 27.553 5.101 -20.677 1.00 96.19 94 TYR A N 1
ATOM 741 C CA . TYR A 1 94 ? 26.254 5.103 -20.009 1.00 96.19 94 TYR A CA 1
ATOM 742 C C . TYR A 1 94 ? 25.397 3.895 -20.413 1.00 96.19 94 TYR A C 1
ATOM 744 O O . TYR A 1 94 ? 24.800 3.252 -19.553 1.00 96.19 94 TYR A O 1
ATOM 752 N N . LYS A 1 95 ? 25.394 3.528 -21.702 1.00 96.00 95 LYS A N 1
ATOM 753 C CA . LYS A 1 95 ? 24.713 2.320 -22.185 1.00 96.00 95 LYS A CA 1
ATOM 754 C C . LYS A 1 95 ? 25.286 1.052 -21.543 1.00 96.00 95 LYS A C 1
ATOM 756 O O . LYS A 1 95 ? 24.529 0.269 -20.984 1.00 96.00 95 LYS A O 1
ATOM 761 N N . ASN A 1 96 ? 26.613 0.895 -21.527 1.00 95.62 96 ASN A N 1
ATOM 762 C CA . ASN A 1 96 ? 27.263 -0.245 -20.869 1.00 95.62 96 ASN A CA 1
ATOM 763 C C . ASN A 1 96 ? 26.922 -0.317 -19.370 1.00 95.62 96 ASN A C 1
ATOM 765 O O . ASN A 1 96 ? 26.769 -1.406 -18.822 1.00 95.62 96 ASN A O 1
ATOM 769 N N . LEU A 1 97 ? 26.801 0.836 -18.702 1.00 96.81 97 LEU A N 1
ATOM 770 C CA . LEU A 1 97 ? 26.411 0.912 -17.296 1.00 96.81 97 LEU A CA 1
ATOM 771 C C . LEU A 1 97 ? 24.991 0.380 -17.059 1.00 96.81 97 LEU A C 1
ATOM 773 O O . LEU A 1 97 ? 24.786 -0.365 -16.099 1.00 96.81 97 LEU A O 1
ATOM 777 N N . LEU A 1 98 ? 24.034 0.720 -17.928 1.00 94.69 98 LEU A N 1
ATOM 778 C CA . LEU A 1 98 ? 22.665 0.194 -17.876 1.00 94.69 98 LEU A CA 1
ATOM 779 C C . LEU A 1 98 ? 22.630 -1.310 -18.190 1.00 94.69 98 LEU A C 1
ATOM 781 O O . LEU A 1 98 ? 22.095 -2.089 -17.405 1.00 94.69 98 LEU A O 1
ATOM 785 N N . ASP A 1 99 ? 23.319 -1.730 -19.253 1.00 95.56 99 ASP A N 1
ATOM 786 C CA . ASP A 1 99 ? 23.354 -3.122 -19.724 1.00 95.56 99 ASP A CA 1
ATOM 787 C C . ASP A 1 99 ? 24.047 -4.091 -18.735 1.00 95.56 99 ASP A C 1
ATOM 789 O O . ASP A 1 99 ? 23.930 -5.313 -18.858 1.00 95.56 99 ASP A O 1
ATOM 793 N N . SER A 1 100 ? 24.763 -3.572 -17.727 1.00 95.12 100 SER A N 1
ATOM 794 C CA . SER A 1 100 ? 25.438 -4.381 -16.699 1.00 95.12 100 SER A CA 1
ATOM 795 C C . SER A 1 100 ? 24.479 -5.260 -15.881 1.00 95.12 100 SER A C 1
ATOM 797 O O . SER A 1 100 ? 24.877 -6.326 -15.403 1.00 95.12 100 SER A O 1
ATOM 799 N N . GLY A 1 101 ? 23.221 -4.830 -15.717 1.00 91.69 101 GLY A N 1
ATOM 800 C CA . GLY A 1 101 ? 22.225 -5.496 -14.873 1.00 91.69 101 GLY A CA 1
ATOM 801 C C . GLY A 1 101 ? 22.527 -5.438 -13.368 1.00 91.69 101 GLY A C 1
ATOM 802 O O . GLY A 1 101 ? 21.879 -6.132 -12.588 1.00 91.69 101 GLY A O 1
ATOM 803 N N . CYS A 1 102 ? 23.506 -4.635 -12.937 1.00 95.44 102 CYS A N 1
ATOM 804 C CA . CYS A 1 102 ? 23.855 -4.498 -11.525 1.00 95.44 102 CYS A CA 1
ATOM 805 C C . CYS A 1 102 ? 22.900 -3.556 -10.780 1.00 95.44 102 CYS A C 1
ATOM 807 O O . CYS A 1 102 ? 22.589 -2.456 -11.237 1.00 95.44 102 CYS A O 1
ATOM 809 N N . ASN A 1 103 ? 22.499 -3.956 -9.570 1.00 93.25 103 ASN A N 1
ATOM 810 C CA . ASN A 1 103 ? 21.582 -3.186 -8.720 1.00 93.25 103 ASN A CA 1
ATOM 811 C C . ASN A 1 103 ? 22.177 -1.858 -8.223 1.00 93.25 103 ASN A C 1
ATOM 813 O O . ASN A 1 103 ? 21.449 -0.883 -8.009 1.00 93.25 103 ASN A O 1
ATOM 817 N N . TYR A 1 104 ? 23.497 -1.825 -8.028 1.00 98.06 104 TYR A N 1
ATOM 818 C CA . TYR A 1 104 ? 24.223 -0.693 -7.464 1.00 98.06 104 TYR A CA 1
ATOM 819 C C . TYR A 1 104 ? 25.114 -0.061 -8.528 1.00 98.06 104 TYR A C 1
ATOM 821 O O . TYR A 1 104 ? 26.149 -0.609 -8.904 1.00 98.06 104 TYR A O 1
ATOM 829 N N . ARG A 1 105 ? 24.690 1.105 -9.020 1.00 98.00 105 ARG A N 1
ATOM 830 C CA . ARG A 1 105 ? 25.341 1.833 -10.112 1.00 98.00 105 ARG A CA 1
ATOM 831 C C . ARG A 1 105 ? 25.624 3.281 -9.743 1.00 98.00 105 ARG A C 1
ATOM 833 O O . ARG A 1 105 ? 24.795 3.934 -9.108 1.00 98.00 105 ARG A O 1
ATOM 840 N N . ILE A 1 106 ? 26.773 3.780 -10.186 1.00 98.00 106 ILE A N 1
ATOM 841 C CA . ILE A 1 106 ? 27.214 5.162 -9.993 1.00 98.00 106 ILE A CA 1
ATOM 842 C C . ILE A 1 106 ? 27.281 5.841 -11.360 1.00 98.00 106 ILE A C 1
ATOM 844 O O . ILE A 1 106 ? 28.117 5.498 -12.198 1.00 98.00 106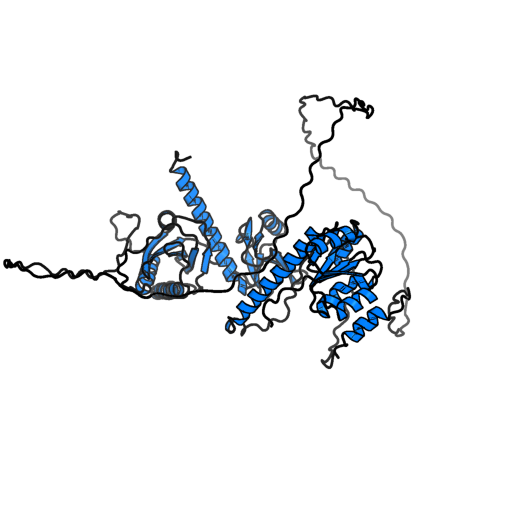 ILE A O 1
ATOM 848 N N . ASN A 1 107 ? 26.391 6.811 -11.576 1.00 95.62 107 ASN A N 1
ATOM 849 C CA . ASN A 1 107 ? 26.359 7.595 -12.809 1.00 95.62 107 ASN A CA 1
ATOM 850 C C . ASN A 1 107 ? 27.595 8.512 -12.910 1.00 95.62 107 ASN A C 1
ATOM 852 O O . ASN A 1 107 ? 28.049 9.024 -11.882 1.00 95.62 107 ASN A O 1
ATOM 856 N N . PRO A 1 108 ? 28.128 8.751 -14.123 1.00 94.50 108 PRO A N 1
ATOM 857 C CA . PRO A 1 108 ? 29.242 9.670 -14.320 1.00 94.50 108 PRO A CA 1
ATOM 858 C C . PRO A 1 108 ? 28.827 11.137 -14.048 1.00 94.50 108 PRO A C 1
ATOM 860 O O . PRO A 1 108 ? 27.687 11.509 -14.333 1.00 94.50 108 PRO A O 1
ATOM 863 N N . PRO A 1 109 ? 29.734 11.991 -13.529 1.00 94.94 109 PRO A N 1
ATOM 864 C CA . PRO A 1 109 ? 31.080 11.646 -13.076 1.00 94.94 109 PRO A CA 1
ATOM 865 C C . PRO A 1 109 ? 31.057 10.913 -11.725 1.00 94.94 109 PRO A C 1
ATOM 867 O O . PRO A 1 109 ? 30.347 11.300 -10.793 1.00 94.94 109 PRO A O 1
ATOM 870 N N . ALA A 1 110 ? 31.886 9.876 -11.591 1.00 96.50 110 ALA A N 1
ATOM 871 C CA . ALA A 1 110 ? 32.070 9.193 -10.317 1.00 96.50 110 ALA A CA 1
ATOM 872 C C . ALA A 1 110 ? 32.790 10.124 -9.324 1.00 96.50 110 ALA A C 1
ATOM 874 O O . ALA A 1 110 ? 33.926 10.540 -9.544 1.00 96.50 110 ALA A O 1
ATOM 875 N N . THR A 1 111 ? 32.123 10.460 -8.219 1.00 98.12 111 THR A N 1
ATOM 876 C CA . THR A 1 111 ? 32.661 11.327 -7.157 1.00 98.12 111 THR A CA 1
ATOM 877 C C . THR A 1 111 ? 32.713 10.578 -5.829 1.00 98.12 111 THR A C 1
ATOM 879 O O . THR A 1 111 ? 31.887 9.701 -5.580 1.00 98.12 111 THR A O 1
ATOM 882 N N . GLY A 1 112 ? 33.644 10.946 -4.941 1.00 97.81 112 GLY A N 1
ATOM 883 C CA . GLY A 1 112 ? 33.765 10.352 -3.601 1.00 97.81 112 GLY A CA 1
ATOM 884 C C . GLY A 1 112 ? 32.441 10.307 -2.822 1.00 97.81 112 GLY A C 1
ATOM 885 O O . GLY A 1 112 ? 32.036 9.226 -2.390 1.00 97.81 112 GLY A O 1
ATOM 886 N N . PRO A 1 113 ? 31.692 11.426 -2.729 1.00 98.12 113 PRO A N 1
ATOM 887 C CA . PRO A 1 113 ? 30.369 11.433 -2.107 1.00 98.12 113 PRO A CA 1
ATOM 888 C C . PRO A 1 113 ? 29.343 10.510 -2.783 1.00 98.12 113 PRO A C 1
ATOM 890 O O . PRO A 1 113 ? 28.474 9.966 -2.107 1.00 98.12 113 PRO A O 1
ATOM 893 N N . ALA A 1 114 ? 29.399 10.326 -4.108 1.00 97.69 114 ALA A N 1
ATOM 894 C CA . ALA A 1 114 ? 28.491 9.414 -4.809 1.00 97.69 114 ALA A CA 1
ATOM 895 C C . ALA A 1 114 ? 28.790 7.941 -4.490 1.00 97.69 114 ALA A C 1
ATOM 897 O O . ALA A 1 114 ? 27.854 7.163 -4.288 1.00 97.69 114 ALA A O 1
ATOM 898 N N . VAL A 1 115 ? 30.074 7.578 -4.386 1.00 98.31 115 VAL A N 1
ATOM 899 C CA . VAL A 1 115 ? 30.503 6.242 -3.945 1.00 98.31 115 VAL A CA 1
ATOM 900 C C . VAL A 1 115 ? 29.995 5.968 -2.533 1.00 98.31 115 VAL A C 1
ATOM 902 O O . VAL A 1 115 ? 29.324 4.967 -2.301 1.00 98.31 115 VAL A O 1
ATOM 905 N N . GLU A 1 116 ? 30.211 6.897 -1.606 1.00 97.38 116 GLU A N 1
ATOM 906 C CA . GLU A 1 116 ? 29.772 6.744 -0.218 1.00 97.38 116 GLU A CA 1
ATOM 907 C C . GLU A 1 116 ? 28.245 6.647 -0.073 1.00 97.38 116 GLU A C 1
ATOM 909 O O . GLU A 1 116 ? 27.750 5.788 0.653 1.00 97.38 116 GLU A O 1
ATOM 914 N N . ARG A 1 117 ? 27.470 7.462 -0.806 1.00 97.19 117 ARG A N 1
ATOM 915 C CA . ARG A 1 117 ? 26.001 7.329 -0.827 1.00 97.19 117 ARG A CA 1
ATOM 916 C C . ARG A 1 117 ? 25.555 5.951 -1.310 1.00 97.19 117 ARG A C 1
ATOM 918 O O . ARG A 1 117 ? 24.594 5.404 -0.778 1.00 97.19 117 ARG A O 1
ATOM 925 N N . THR A 1 118 ? 26.245 5.401 -2.306 1.00 98.00 118 THR A N 1
ATOM 926 C CA . THR A 1 118 ? 25.943 4.072 -2.853 1.00 98.00 118 THR A CA 1
ATOM 927 C C . THR A 1 118 ? 26.268 2.980 -1.837 1.00 98.00 118 THR A C 1
ATOM 929 O O . THR A 1 118 ? 25.445 2.099 -1.617 1.00 98.00 118 THR A O 1
ATOM 932 N N . ILE A 1 119 ? 27.403 3.087 -1.145 1.00 97.38 119 ILE A N 1
ATOM 933 C CA . ILE A 1 119 ? 27.778 2.201 -0.034 1.00 97.38 119 ILE A CA 1
ATOM 934 C C . ILE A 1 119 ? 26.735 2.251 1.090 1.00 97.38 119 ILE A C 1
ATOM 936 O O . ILE A 1 119 ? 26.243 1.210 1.514 1.00 97.38 119 ILE A O 1
ATOM 940 N N . ASN A 1 120 ? 26.343 3.445 1.539 1.00 95.62 120 ASN A N 1
ATOM 941 C CA . ASN A 1 120 ? 25.346 3.599 2.603 1.00 95.62 120 ASN A CA 1
ATOM 942 C C . ASN A 1 120 ? 23.986 3.023 2.197 1.00 95.62 120 ASN A C 1
ATOM 944 O O . ASN A 1 120 ? 23.298 2.424 3.020 1.00 95.62 120 ASN A O 1
ATOM 948 N N . LYS A 1 121 ? 23.611 3.162 0.920 1.00 96.62 121 LYS A N 1
ATOM 949 C CA . LYS A 1 121 ? 22.416 2.520 0.371 1.00 96.62 121 LYS A CA 1
ATOM 950 C C . LYS A 1 121 ? 22.514 0.993 0.449 1.00 96.62 121 LYS A C 1
ATOM 952 O O . LYS A 1 121 ? 21.577 0.376 0.934 1.00 96.62 121 LYS A O 1
ATOM 957 N N . ILE A 1 122 ? 23.639 0.400 0.035 1.00 96.56 122 ILE A N 1
ATOM 958 C CA . ILE A 1 122 ? 23.869 -1.055 0.123 1.00 96.56 122 ILE A CA 1
ATOM 959 C C . ILE A 1 122 ? 23.724 -1.541 1.569 1.00 96.56 122 ILE A C 1
ATOM 961 O O . ILE A 1 122 ? 23.026 -2.518 1.821 1.00 96.56 122 ILE A O 1
ATOM 965 N N . LEU A 1 123 ? 24.354 -0.848 2.521 1.00 95.06 123 LEU A N 1
ATOM 966 C CA . LEU A 1 123 ? 24.287 -1.211 3.939 1.00 95.06 123 LEU A CA 1
ATOM 967 C C . LEU A 1 123 ? 22.853 -1.153 4.479 1.00 95.06 123 LEU A C 1
ATOM 969 O O . LEU A 1 123 ? 22.428 -2.070 5.177 1.00 95.06 123 LEU A O 1
ATOM 973 N N . LYS A 1 124 ? 22.093 -0.120 4.104 1.00 92.94 124 LYS A N 1
ATOM 974 C CA . LYS A 1 124 ? 20.690 0.019 4.501 1.00 92.94 124 LYS A CA 1
ATOM 975 C C . LYS A 1 124 ? 19.803 -1.069 3.890 1.00 92.94 124 LYS A C 1
ATOM 977 O O . LYS A 1 124 ? 18.962 -1.630 4.582 1.00 92.94 124 LYS A O 1
ATOM 982 N N . ASP A 1 125 ? 20.004 -1.393 2.613 1.00 93.12 125 ASP A N 1
ATOM 983 C CA . ASP A 1 125 ? 19.270 -2.469 1.937 1.00 93.12 125 ASP A CA 1
ATOM 984 C C . ASP A 1 125 ? 19.538 -3.832 2.609 1.00 93.12 125 ASP A C 1
ATOM 986 O O . ASP A 1 125 ? 18.623 -4.637 2.759 1.00 93.12 125 ASP A O 1
ATOM 990 N N . GLN A 1 126 ? 20.771 -4.081 3.069 1.00 92.88 126 GLN A N 1
ATOM 991 C CA . GLN A 1 126 ? 21.128 -5.290 3.825 1.00 92.88 126 GLN A CA 1
ATOM 992 C C . GLN A 1 126 ? 20.454 -5.358 5.197 1.00 92.88 126 GLN A C 1
ATOM 994 O O . GLN A 1 126 ? 20.040 -6.436 5.624 1.00 92.88 126 GLN A O 1
ATOM 999 N N . GLU A 1 127 ? 20.346 -4.225 5.889 1.00 91.19 127 GLU A N 1
ATOM 1000 C CA . GLU A 1 127 ? 19.654 -4.136 7.174 1.00 91.19 127 GLU A CA 1
ATOM 1001 C C . GLU A 1 127 ? 18.161 -4.446 7.011 1.00 91.19 127 GLU A C 1
ATOM 1003 O O . GLU A 1 127 ? 17.645 -5.323 7.700 1.00 91.19 127 GLU A O 1
ATOM 1008 N N . PHE A 1 128 ? 17.507 -3.854 6.007 1.00 89.62 128 PHE A N 1
ATOM 1009 C CA . PHE A 1 128 ? 16.116 -4.171 5.670 1.00 89.62 128 PHE A CA 1
ATOM 1010 C C . PHE A 1 128 ? 15.911 -5.638 5.284 1.00 89.62 128 PHE A C 1
ATOM 1012 O O . PHE A 1 128 ? 14.934 -6.259 5.700 1.00 89.62 128 PHE A O 1
ATOM 1019 N N . GLU A 1 129 ? 16.816 -6.217 4.494 1.00 91.38 129 GLU A N 1
ATOM 1020 C CA . GLU A 1 129 ? 16.737 -7.629 4.109 1.00 91.38 129 GLU A CA 1
ATOM 1021 C C . GLU A 1 129 ? 16.892 -8.551 5.327 1.00 91.38 129 GLU A C 1
ATOM 1023 O O . GLU A 1 129 ? 16.217 -9.577 5.441 1.00 91.38 129 GLU A O 1
ATOM 1028 N N . LYS A 1 130 ? 17.762 -8.173 6.269 1.00 90.75 130 LYS A N 1
ATOM 1029 C CA . LYS A 1 130 ? 17.942 -8.888 7.530 1.00 90.75 130 LYS A CA 1
ATOM 1030 C C . LYS A 1 130 ? 16.691 -8.797 8.403 1.00 90.75 130 LYS A C 1
ATOM 1032 O O . LYS A 1 130 ? 16.236 -9.838 8.867 1.00 90.75 130 LYS A O 1
ATOM 1037 N N . GLU A 1 131 ? 16.121 -7.606 8.579 1.00 91.62 131 GLU A N 1
ATOM 1038 C CA . GLU A 1 131 ? 14.863 -7.403 9.310 1.00 91.62 131 GLU A CA 1
ATOM 1039 C C . GLU A 1 131 ? 13.722 -8.211 8.685 1.00 91.62 131 GLU A C 1
ATOM 1041 O O . GLU A 1 131 ? 13.007 -8.919 9.393 1.00 91.62 131 GLU A O 1
ATOM 1046 N N . ARG A 1 132 ? 13.595 -8.190 7.351 1.00 90.44 132 ARG A N 1
ATOM 1047 C CA . ARG A 1 132 ? 12.599 -8.992 6.629 1.00 90.44 132 ARG A CA 1
ATOM 1048 C C . ARG A 1 132 ? 12.772 -10.482 6.915 1.00 90.44 132 ARG A C 1
ATOM 1050 O O . ARG A 1 132 ? 11.811 -11.155 7.275 1.00 90.44 132 ARG A O 1
ATOM 1057 N N . ARG A 1 133 ? 14.005 -10.986 6.835 1.00 91.75 133 ARG A N 1
ATOM 1058 C CA . ARG A 1 133 ? 14.320 -12.392 7.125 1.00 91.75 133 ARG A CA 1
ATOM 1059 C C . ARG A 1 133 ? 14.099 -12.755 8.600 1.00 91.75 133 ARG A C 1
ATOM 1061 O O . ARG A 1 133 ? 13.801 -13.907 8.907 1.00 91.75 133 ARG A O 1
ATOM 1068 N N . GLU A 1 134 ? 14.275 -11.820 9.529 1.00 93.38 134 GLU A N 1
ATOM 1069 C CA . GLU A 1 134 ? 13.981 -12.027 10.954 1.00 93.38 134 GLU A CA 1
ATOM 1070 C C . GLU A 1 134 ? 12.473 -12.057 11.227 1.00 93.38 134 GLU A C 1
ATOM 1072 O O . GLU A 1 134 ? 12.012 -12.924 11.968 1.00 93.38 134 GLU A O 1
ATOM 1077 N N . LEU A 1 135 ? 11.694 -11.191 10.573 1.00 88.50 135 LEU A N 1
ATOM 1078 C CA . LEU A 1 135 ? 10.230 -11.224 10.624 1.00 88.50 135 LEU A CA 1
ATOM 1079 C C . LEU A 1 135 ? 9.675 -12.547 10.079 1.00 88.50 135 LEU A C 1
ATOM 1081 O O . LEU A 1 135 ? 8.805 -13.145 10.710 1.00 88.50 135 LEU A O 1
ATOM 1085 N N . GLU A 1 136 ? 10.223 -13.044 8.967 1.00 90.25 136 GLU A N 1
ATOM 1086 C CA . GLU A 1 136 ? 9.864 -14.352 8.399 1.00 90.25 136 GLU A CA 1
ATOM 1087 C C . GLU A 1 136 ? 10.181 -15.507 9.362 1.00 90.25 136 GLU A C 1
ATOM 1089 O O . GLU A 1 136 ? 9.369 -16.410 9.546 1.00 90.25 136 GLU A O 1
ATOM 1094 N N . LYS A 1 137 ? 11.334 -15.467 10.042 1.00 91.62 137 LYS A N 1
ATOM 1095 C CA . LYS A 1 137 ? 11.708 -16.491 11.035 1.00 91.62 137 LYS A CA 1
ATOM 1096 C C . LYS A 1 137 ? 10.839 -16.467 12.286 1.00 91.62 137 LYS A C 1
ATOM 1098 O O . LYS A 1 137 ? 10.600 -17.522 12.869 1.00 91.62 137 LYS A O 1
ATOM 1103 N N . ASN A 1 138 ? 10.391 -15.287 12.703 1.00 89.69 138 ASN A N 1
ATOM 1104 C CA . ASN A 1 138 ? 9.550 -15.125 13.885 1.00 89.69 138 ASN A CA 1
ATOM 1105 C C . ASN A 1 138 ? 8.082 -15.493 13.622 1.00 89.69 138 ASN A C 1
ATOM 1107 O O . ASN A 1 138 ? 7.323 -15.639 14.579 1.00 89.69 138 ASN A O 1
ATOM 1111 N N . ASN A 1 139 ? 7.688 -15.698 12.360 1.00 87.44 139 ASN A N 1
ATOM 1112 C CA . ASN A 1 139 ? 6.358 -16.171 11.990 1.00 87.44 139 ASN A CA 1
ATOM 1113 C C . ASN A 1 139 ? 6.405 -17.490 11.186 1.00 87.44 139 ASN A C 1
ATOM 1115 O O . ASN A 1 139 ? 6.022 -17.519 10.013 1.00 87.44 139 ASN A O 1
ATOM 1119 N N . PRO A 1 140 ? 6.836 -18.613 11.799 1.00 69.94 140 PRO A N 1
ATOM 1120 C CA . PRO A 1 140 ? 6.958 -19.900 11.107 1.00 69.94 140 PRO A CA 1
ATOM 1121 C C . PRO A 1 140 ? 5.610 -20.476 10.636 1.00 69.94 140 PRO A C 1
ATOM 1123 O O . PRO A 1 140 ? 5.591 -21.353 9.775 1.00 69.94 140 PRO A O 1
ATOM 1126 N N . ASN A 1 141 ? 4.483 -19.967 11.146 1.00 70.25 141 ASN A N 1
ATOM 1127 C CA . ASN A 1 141 ? 3.145 -20.425 10.764 1.00 70.25 141 ASN A CA 1
ATOM 1128 C C . ASN A 1 141 ? 2.617 -19.793 9.464 1.00 70.25 141 ASN A C 1
ATOM 1130 O O . ASN A 1 141 ? 1.606 -20.260 8.949 1.00 70.25 141 ASN A O 1
ATOM 1134 N N . ALA A 1 142 ? 3.292 -18.784 8.901 1.00 56.41 142 ALA A N 1
ATOM 1135 C CA . ALA A 1 142 ? 2.904 -18.188 7.619 1.00 56.41 142 ALA A CA 1
ATOM 1136 C C . ALA A 1 142 ? 3.463 -18.935 6.387 1.00 56.41 142 ALA A C 1
ATOM 1138 O O . ALA A 1 142 ? 3.033 -18.667 5.271 1.00 56.41 142 ALA A O 1
ATOM 1139 N N . ALA A 1 143 ? 4.403 -19.873 6.561 1.00 50.41 143 ALA A N 1
ATOM 1140 C CA . ALA A 1 143 ? 5.161 -20.476 5.455 1.00 50.41 143 ALA A CA 1
ATOM 1141 C C . ALA A 1 143 ? 4.717 -21.897 5.039 1.00 50.41 143 ALA A C 1
ATOM 1143 O O . ALA A 1 143 ? 5.358 -22.509 4.189 1.00 50.41 143 ALA A O 1
ATOM 1144 N N . VAL A 1 144 ? 3.638 -22.452 5.609 1.00 48.53 144 VAL A N 1
ATOM 1145 C CA . VAL A 1 144 ? 3.195 -23.842 5.323 1.00 48.53 144 VAL A CA 1
ATOM 1146 C C . VAL A 1 144 ? 2.210 -23.937 4.142 1.00 48.53 144 VAL A C 1
ATOM 1148 O O . VAL A 1 144 ? 1.693 -25.010 3.847 1.00 48.53 144 VAL A O 1
ATOM 1151 N N . GLY A 1 145 ? 1.977 -22.862 3.389 1.00 45.56 145 GLY A N 1
ATOM 1152 C CA . GLY A 1 145 ? 0.995 -22.899 2.305 1.00 45.56 145 GLY A CA 1
ATOM 1153 C C . GLY A 1 145 ? 1.353 -22.078 1.083 1.00 45.56 145 GLY A C 1
ATOM 1154 O O . GLY A 1 145 ? 0.617 -21.153 0.799 1.00 45.56 145 GLY A O 1
ATOM 1155 N N . GLU A 1 146 ? 2.417 -22.413 0.345 1.00 43.91 146 GLU A N 1
ATOM 1156 C CA . GLU A 1 146 ? 2.465 -22.122 -1.100 1.00 43.91 146 GLU A CA 1
ATOM 1157 C C . GLU A 1 146 ? 3.656 -22.796 -1.791 1.00 43.91 146 GLU A C 1
ATOM 1159 O O . GLU A 1 146 ? 4.818 -22.458 -1.583 1.00 43.91 146 GLU A O 1
ATOM 1164 N N . ASN A 1 147 ? 3.350 -23.764 -2.652 1.00 40.66 147 ASN A N 1
ATOM 1165 C CA . ASN A 1 147 ? 4.292 -24.391 -3.568 1.00 40.66 147 ASN A CA 1
ATOM 1166 C C . ASN A 1 147 ? 4.300 -23.554 -4.866 1.00 40.66 147 ASN A C 1
ATOM 1168 O O . ASN A 1 147 ? 3.650 -23.905 -5.847 1.00 40.66 147 ASN A O 1
ATOM 1172 N N . THR A 1 148 ? 4.945 -22.386 -4.848 1.00 45.22 148 THR A N 1
ATOM 1173 C CA . THR A 1 148 ? 4.963 -21.426 -5.966 1.00 45.22 148 THR A CA 1
ATOM 1174 C C . THR A 1 148 ? 6.084 -21.752 -6.961 1.00 45.22 148 THR A C 1
ATOM 1176 O O . THR A 1 148 ? 7.233 -21.341 -6.806 1.00 45.22 148 THR A O 1
ATOM 1179 N N . GLN A 1 149 ? 5.755 -22.474 -8.033 1.00 40.88 149 GLN A N 1
ATOM 1180 C CA . GLN A 1 149 ? 6.561 -22.469 -9.256 1.00 40.88 149 GLN A CA 1
ATOM 1181 C C . GLN A 1 149 ? 6.182 -21.246 -10.109 1.00 40.88 149 GLN A C 1
ATOM 1183 O O . GLN A 1 149 ? 5.044 -21.126 -10.543 1.00 40.88 149 GLN A O 1
ATOM 1188 N N . GLY A 1 150 ? 7.151 -20.377 -10.428 1.00 38.34 150 GLY A N 1
ATOM 1189 C CA . GLY A 1 150 ? 7.135 -19.672 -11.719 1.00 38.34 150 GLY A CA 1
ATOM 1190 C C . GLY A 1 150 ? 6.756 -18.185 -11.793 1.00 38.34 150 GLY A C 1
ATOM 1191 O O . GLY A 1 150 ? 6.389 -17.742 -12.877 1.00 38.34 150 GLY A O 1
ATOM 1192 N N . VAL A 1 151 ? 6.895 -17.366 -10.743 1.00 37.00 151 VAL A N 1
ATOM 1193 C CA . VAL A 1 151 ? 6.770 -15.895 -10.896 1.00 37.00 151 VAL A CA 1
ATOM 1194 C C . VAL A 1 151 ? 8.143 -15.266 -11.150 1.00 37.00 151 VAL A C 1
ATOM 1196 O O . VAL A 1 151 ? 8.899 -14.972 -10.228 1.00 37.00 151 VAL A O 1
ATOM 1199 N N . THR A 1 152 ? 8.483 -15.051 -12.423 1.00 33.78 152 THR A N 1
ATOM 1200 C CA . THR A 1 152 ? 9.681 -14.296 -12.822 1.00 33.78 152 THR A CA 1
ATOM 1201 C C . THR A 1 152 ? 9.417 -12.794 -12.687 1.00 33.78 152 THR A C 1
ATOM 1203 O O . THR A 1 152 ? 8.670 -12.203 -13.466 1.00 33.78 152 THR A O 1
ATOM 1206 N N . THR A 1 153 ? 10.035 -12.148 -11.701 1.00 31.58 153 THR A N 1
ATOM 1207 C CA . THR A 1 153 ? 10.025 -10.689 -11.533 1.00 31.58 153 THR A CA 1
ATOM 1208 C C . THR A 1 153 ? 10.926 -10.026 -12.579 1.00 31.58 153 THR A C 1
ATOM 1210 O O . THR A 1 153 ? 12.125 -9.842 -12.386 1.00 31.58 153 THR A O 1
ATOM 1213 N N . LEU A 1 154 ? 10.348 -9.642 -13.719 1.00 37.97 154 LEU A N 1
ATOM 1214 C CA . LEU A 1 154 ? 11.014 -8.780 -14.698 1.00 37.97 154 LEU A CA 1
ATOM 1215 C C . LEU A 1 154 ? 10.962 -7.325 -14.217 1.00 37.97 154 LEU A C 1
ATOM 1217 O O . LEU A 1 154 ? 9.953 -6.633 -14.342 1.00 37.97 154 LEU A O 1
ATOM 1221 N N . ARG A 1 155 ? 12.077 -6.859 -13.651 1.00 33.66 155 ARG A N 1
ATOM 1222 C CA . ARG A 1 155 ? 12.327 -5.448 -13.339 1.00 33.66 155 ARG A CA 1
ATOM 1223 C C . ARG A 1 155 ? 12.535 -4.693 -14.657 1.00 33.66 155 ARG A C 1
ATOM 1225 O O . ARG A 1 155 ? 13.618 -4.735 -15.227 1.00 33.66 155 ARG A O 1
ATOM 1232 N N . GLY A 1 156 ? 11.478 -4.063 -15.166 1.00 35.72 156 GLY A N 1
ATOM 1233 C CA . GLY A 1 156 ? 11.506 -3.331 -16.432 1.00 35.72 156 GLY A CA 1
ATOM 1234 C C . GLY A 1 156 ? 12.331 -2.046 -16.354 1.00 35.72 156 GLY A C 1
ATOM 1235 O O . GLY A 1 156 ? 11.897 -1.061 -15.761 1.00 35.72 156 GLY A O 1
ATOM 1236 N N . GLU A 1 157 ? 13.499 -2.050 -16.996 1.00 35.84 157 GLU A N 1
ATOM 1237 C CA . GLU A 1 157 ? 14.117 -0.846 -17.549 1.00 35.84 157 GLU A CA 1
ATOM 1238 C C . GLU A 1 157 ? 13.561 -0.628 -18.958 1.00 35.84 157 GLU A C 1
ATOM 1240 O O . GLU A 1 157 ? 13.613 -1.514 -19.809 1.00 35.84 157 GLU A O 1
ATOM 1245 N N . GLY A 1 158 ? 12.961 0.541 -19.181 1.00 40.66 158 GLY A N 1
ATOM 1246 C CA . GLY A 1 158 ? 12.403 0.923 -20.470 1.00 40.66 158 GLY A CA 1
ATOM 1247 C C . GLY A 1 158 ? 13.505 1.201 -21.487 1.00 40.66 158 GLY A C 1
ATOM 1248 O O . GLY A 1 158 ? 14.252 2.166 -21.349 1.00 40.66 158 GLY A O 1
ATOM 1249 N N . GLY A 1 159 ? 13.558 0.381 -22.531 1.00 30.73 159 GLY A N 1
ATOM 1250 C CA . GLY A 1 159 ? 14.330 0.620 -23.741 1.00 30.73 159 GLY A CA 1
ATOM 1251 C C . GLY A 1 159 ? 13.529 0.123 -24.936 1.00 30.73 159 GLY A C 1
ATOM 1252 O O . GLY A 1 159 ? 13.220 -1.061 -25.027 1.00 30.73 159 GLY A O 1
ATOM 1253 N N . ALA A 1 160 ? 13.150 1.044 -25.818 1.00 48.03 160 ALA A N 1
ATOM 1254 C CA . ALA A 1 160 ? 12.532 0.736 -27.099 1.00 48.03 160 ALA A CA 1
ATOM 1255 C C . ALA A 1 160 ? 13.491 -0.115 -27.936 1.00 48.03 160 ALA A C 1
ATOM 1257 O O . ALA A 1 160 ? 14.617 0.325 -28.167 1.00 48.03 160 ALA A O 1
ATOM 1258 N N . ILE A 1 161 ? 13.060 -1.289 -28.410 1.00 35.53 161 ILE A N 1
ATOM 1259 C CA . ILE A 1 161 ? 13.768 -1.967 -29.496 1.00 35.53 161 ILE A CA 1
ATOM 1260 C C . ILE A 1 161 ? 12.786 -2.627 -30.464 1.00 35.53 161 ILE A C 1
ATOM 1262 O O . ILE A 1 161 ? 11.890 -3.383 -30.091 1.00 35.53 161 ILE A O 1
ATOM 1266 N N . ASP A 1 162 ? 13.040 -2.247 -31.709 1.00 33.19 162 ASP A N 1
ATOM 1267 C CA . ASP A 1 162 ? 12.654 -2.800 -32.992 1.00 33.19 162 ASP A CA 1
ATOM 1268 C C . ASP A 1 162 ? 12.977 -4.300 -33.129 1.00 33.19 162 ASP A C 1
ATOM 1270 O O . ASP A 1 162 ? 13.783 -4.865 -32.387 1.00 33.19 162 ASP A O 1
ATOM 1274 N N . GLY A 1 163 ? 12.309 -4.944 -34.081 1.00 37.09 163 GLY A N 1
ATOM 1275 C CA . GLY A 1 163 ? 12.190 -6.396 -34.180 1.00 37.09 163 GLY A CA 1
ATOM 1276 C C . GLY A 1 163 ? 13.485 -7.184 -34.407 1.00 37.09 163 GLY A C 1
ATOM 1277 O O . GLY A 1 163 ? 14.380 -6.780 -35.144 1.00 37.09 163 GLY A O 1
ATOM 1278 N N . MET A 1 164 ? 13.519 -8.396 -33.844 1.00 27.69 164 MET A N 1
ATOM 1279 C CA . MET A 1 164 ? 14.388 -9.474 -34.309 1.00 27.69 164 MET A CA 1
ATOM 1280 C C . MET A 1 164 ? 13.746 -10.835 -33.999 1.00 27.69 164 MET A C 1
ATOM 1282 O O . MET A 1 164 ? 13.463 -11.178 -32.853 1.00 27.69 164 MET A O 1
ATOM 1286 N N . THR A 1 165 ? 13.466 -11.588 -35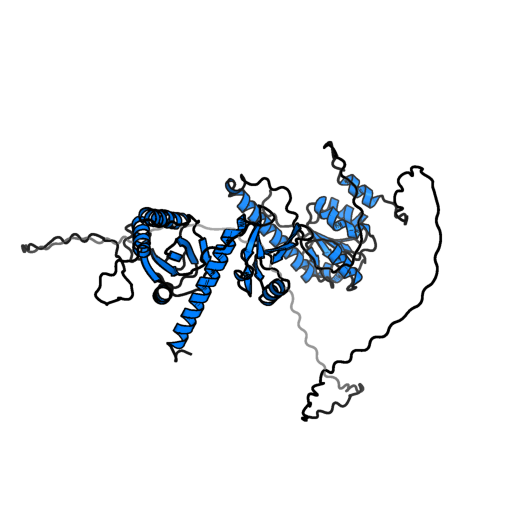.060 1.00 31.67 165 THR A N 1
ATOM 1287 C CA . THR A 1 165 ? 12.923 -12.953 -35.082 1.00 31.67 165 THR A CA 1
ATOM 1288 C C . THR A 1 165 ? 13.852 -13.953 -34.393 1.00 31.67 165 THR A C 1
ATOM 1290 O O . THR A 1 165 ? 15.011 -14.071 -34.785 1.00 31.67 165 THR A O 1
ATOM 1293 N N . HIS A 1 166 ? 13.326 -14.741 -33.447 1.00 26.80 166 HIS A N 1
ATOM 1294 C CA . HIS A 1 166 ? 13.982 -15.950 -32.944 1.00 26.80 166 HIS A CA 1
ATOM 1295 C C . HIS A 1 166 ? 13.158 -17.199 -33.277 1.00 26.80 166 HIS A C 1
ATOM 1297 O O . HIS A 1 166 ? 11.980 -17.305 -32.943 1.00 26.80 166 HIS A O 1
ATOM 1303 N N . ILE A 1 167 ? 13.826 -18.121 -33.969 1.00 27.73 167 ILE A N 1
ATOM 1304 C CA . ILE A 1 167 ? 13.369 -19.442 -34.402 1.00 27.73 167 ILE A CA 1
ATOM 1305 C C . ILE A 1 167 ? 13.208 -20.359 -33.182 1.00 27.73 167 ILE A C 1
ATOM 1307 O O . ILE A 1 167 ? 14.097 -20.452 -32.336 1.00 27.73 167 ILE A O 1
ATOM 1311 N N . SER A 1 168 ? 12.065 -21.039 -33.113 1.00 28.17 168 SER A N 1
ATOM 1312 C CA . SER A 1 168 ? 11.700 -22.041 -32.112 1.00 28.17 168 SER A CA 1
ATOM 1313 C C . SER A 1 168 ? 12.448 -23.364 -32.332 1.00 28.17 168 SER A C 1
ATOM 1315 O O . SER A 1 168 ? 12.243 -24.021 -33.353 1.00 28.17 168 SER A O 1
ATOM 1317 N N . GLY A 1 169 ? 13.271 -23.771 -31.361 1.00 27.55 169 GLY A N 1
ATOM 1318 C CA . GLY A 1 169 ? 13.841 -25.118 -31.240 1.00 27.55 169 GLY A CA 1
ATOM 1319 C C . GLY A 1 169 ? 13.126 -25.913 -30.144 1.00 27.55 169 GLY A C 1
ATOM 1320 O O . GLY A 1 169 ? 12.868 -25.384 -29.066 1.00 27.55 169 GLY A O 1
ATOM 1321 N N . GLY A 1 170 ? 12.760 -27.155 -30.464 1.00 27.09 170 GLY A N 1
ATOM 1322 C CA . GLY A 1 170 ? 11.880 -28.026 -29.686 1.00 27.09 170 GLY A CA 1
ATOM 1323 C C . GLY A 1 170 ? 12.438 -28.557 -28.363 1.00 27.09 170 GLY A C 1
ATOM 1324 O O . GLY A 1 170 ? 13.639 -28.573 -28.107 1.00 27.09 170 GLY A O 1
ATOM 1325 N N . ALA A 1 171 ? 11.498 -29.015 -27.537 1.00 29.20 171 ALA A N 1
ATOM 1326 C CA . ALA A 1 171 ? 11.714 -29.621 -26.236 1.00 29.20 171 ALA A CA 1
ATOM 1327 C C . ALA A 1 171 ? 12.383 -30.999 -26.359 1.00 29.20 171 ALA A C 1
ATOM 1329 O O . ALA A 1 171 ? 11.800 -31.936 -26.903 1.00 29.20 171 ALA A O 1
ATOM 1330 N N . ALA A 1 172 ? 13.583 -31.122 -25.794 1.00 28.69 172 ALA A N 1
ATOM 1331 C CA . ALA A 1 172 ? 14.172 -32.394 -25.404 1.00 28.69 172 ALA A CA 1
ATOM 1332 C C . ALA A 1 172 ? 14.100 -32.499 -23.875 1.00 28.69 172 ALA A C 1
ATOM 1334 O O . ALA A 1 172 ? 14.546 -31.601 -23.161 1.00 28.69 172 ALA A O 1
ATOM 1335 N N . GLN A 1 173 ? 13.502 -33.588 -23.389 1.00 39.78 173 GLN A N 1
ATOM 1336 C CA . GLN A 1 173 ? 13.578 -34.018 -21.996 1.00 39.78 173 GLN A CA 1
ATOM 1337 C C . GLN A 1 173 ? 15.052 -34.212 -21.620 1.00 39.78 173 GLN A C 1
ATOM 1339 O O . GLN A 1 173 ? 15.760 -34.956 -22.295 1.00 39.78 173 GLN A O 1
ATOM 1344 N N . SER A 1 174 ? 15.512 -33.556 -20.556 1.00 32.06 174 SER A N 1
ATOM 1345 C CA . SER A 1 174 ? 16.822 -33.825 -19.965 1.00 32.06 174 SER A CA 1
ATOM 1346 C C . SER A 1 174 ? 16.645 -34.263 -18.519 1.00 32.06 174 SER A C 1
ATOM 1348 O O . SER A 1 174 ? 16.248 -33.471 -17.660 1.00 32.06 174 SER A O 1
ATOM 1350 N N . ASP A 1 175 ? 16.941 -35.538 -18.301 1.00 27.95 175 ASP A N 1
ATOM 1351 C CA . ASP A 1 175 ? 17.087 -36.183 -17.009 1.00 27.95 175 ASP A CA 1
ATOM 1352 C C . ASP A 1 175 ? 18.085 -35.447 -16.110 1.00 27.95 175 ASP A C 1
ATOM 1354 O O . ASP A 1 175 ? 19.158 -34.997 -16.521 1.00 27.95 175 ASP A O 1
ATOM 1358 N N . SER A 1 176 ? 17.710 -35.350 -14.841 1.00 41.16 176 SER A N 1
ATOM 1359 C CA . SER A 1 176 ? 18.515 -34.818 -13.755 1.00 41.16 176 SER A CA 1
ATOM 1360 C C . SER A 1 176 ? 19.597 -35.816 -13.336 1.00 41.16 176 SER A C 1
ATOM 1362 O O . SER A 1 176 ? 19.307 -36.790 -12.639 1.00 41.16 176 SER A O 1
ATOM 1364 N N . SER A 1 177 ? 20.857 -35.534 -13.668 1.00 37.06 177 SER A N 1
ATOM 1365 C CA . SER A 1 177 ? 22.005 -36.103 -12.951 1.00 37.06 177 SER A CA 1
ATOM 1366 C C . SER A 1 177 ? 23.249 -35.214 -13.065 1.00 37.06 177 SER A C 1
ATOM 1368 O O . SER A 1 177 ? 23.673 -34.888 -14.168 1.00 37.06 177 SER A O 1
ATOM 1370 N N . ASN A 1 178 ? 23.829 -34.876 -11.906 1.00 39.88 178 ASN A N 1
ATOM 1371 C CA . ASN A 1 178 ? 25.169 -34.319 -11.672 1.00 39.88 178 ASN A CA 1
ATOM 1372 C C . ASN A 1 178 ? 25.587 -33.057 -12.453 1.00 39.88 178 ASN A C 1
ATOM 1374 O O . ASN A 1 178 ? 26.340 -33.134 -13.420 1.00 39.88 178 ASN A O 1
ATOM 1378 N N . SER A 1 179 ? 25.251 -31.870 -11.928 1.00 36.94 179 SER A N 1
ATOM 1379 C CA . SER A 1 179 ? 26.094 -30.687 -12.147 1.00 36.94 179 SER A CA 1
ATOM 1380 C C . SER A 1 179 ? 27.203 -30.670 -11.090 1.00 36.94 179 SER A C 1
ATOM 1382 O O . SER A 1 179 ? 26.973 -30.288 -9.939 1.00 36.94 179 SER A O 1
ATOM 1384 N N . GLU A 1 180 ? 28.399 -31.115 -11.462 1.00 41.34 180 GLU A N 1
ATOM 1385 C CA . GLU A 1 180 ? 29.603 -30.888 -10.666 1.00 41.34 180 GLU A CA 1
ATOM 1386 C C . GLU A 1 180 ? 29.795 -29.379 -10.475 1.00 41.34 180 GLU A C 1
ATOM 1388 O O . GLU A 1 180 ? 29.836 -28.605 -11.434 1.00 41.34 180 GLU A O 1
ATOM 1393 N N . SER A 1 181 ? 29.890 -28.940 -9.222 1.00 45.84 181 SER A N 1
ATOM 1394 C CA . SER A 1 181 ? 30.278 -27.577 -8.887 1.00 45.84 181 SER A CA 1
ATOM 1395 C C . SER A 1 181 ? 31.703 -27.342 -9.388 1.00 45.84 181 SER A C 1
ATOM 1397 O O . SER A 1 181 ? 32.663 -27.754 -8.731 1.00 45.84 181 SER A O 1
ATOM 1399 N N . LEU A 1 182 ? 31.854 -26.698 -10.548 1.00 55.47 182 LEU A N 1
ATOM 1400 C CA . LEU A 1 182 ? 33.147 -26.186 -10.994 1.00 55.47 182 LEU A CA 1
ATOM 1401 C C . LEU A 1 182 ? 33.731 -25.345 -9.858 1.00 55.47 182 LEU A C 1
ATOM 1403 O O . LEU A 1 182 ? 33.096 -24.407 -9.369 1.00 55.47 182 LEU A O 1
ATOM 1407 N N . SER A 1 183 ? 34.917 -25.729 -9.387 1.00 80.31 183 SER A N 1
ATOM 1408 C CA . SER A 1 183 ? 35.554 -25.027 -8.280 1.00 80.31 183 SER A CA 1
ATOM 1409 C C . SER A 1 183 ? 35.765 -23.561 -8.675 1.00 80.31 183 SER A C 1
ATOM 1411 O O . SER A 1 183 ? 36.117 -23.261 -9.814 1.00 80.31 183 SER A O 1
ATOM 1413 N N . ILE A 1 184 ? 35.567 -22.627 -7.742 1.00 73.75 184 ILE A N 1
ATOM 1414 C CA . ILE A 1 184 ? 35.799 -21.185 -7.963 1.00 73.75 184 ILE A CA 1
ATOM 1415 C C . ILE A 1 184 ? 37.202 -20.935 -8.548 1.00 73.75 184 ILE A C 1
ATOM 1417 O O . ILE A 1 184 ? 37.401 -20.016 -9.343 1.00 73.75 184 ILE A O 1
ATOM 1421 N N . ALA A 1 185 ? 38.166 -21.794 -8.203 1.00 74.69 185 ALA A N 1
ATOM 1422 C CA . ALA A 1 185 ? 39.509 -21.774 -8.760 1.00 74.69 185 ALA A CA 1
ATOM 1423 C C . ALA A 1 185 ? 39.531 -22.016 -10.280 1.00 74.69 185 ALA A C 1
ATOM 1425 O O . ALA A 1 185 ? 40.293 -21.344 -10.962 1.00 74.69 185 ALA A O 1
ATOM 1426 N N . GLU A 1 186 ? 38.677 -22.887 -10.821 1.00 83.31 186 GLU A N 1
ATOM 1427 C CA . GLU A 1 186 ? 38.589 -23.197 -12.257 1.00 83.31 186 GLU A CA 1
ATOM 1428 C C . GLU A 1 186 ? 38.075 -21.995 -13.063 1.00 83.31 186 GLU A C 1
ATOM 1430 O O . GLU A 1 186 ? 38.658 -21.620 -14.077 1.00 83.31 186 GLU A O 1
ATOM 1435 N N . ILE A 1 187 ? 37.031 -21.322 -12.564 1.00 80.38 187 ILE A N 1
ATOM 1436 C CA . ILE A 1 187 ? 36.452 -20.128 -13.203 1.00 80.38 187 ILE A CA 1
ATOM 1437 C C . ILE A 1 187 ? 37.467 -18.974 -13.190 1.00 80.38 187 ILE A C 1
ATOM 1439 O O . ILE A 1 187 ? 37.670 -18.286 -14.194 1.00 80.38 187 ILE A O 1
ATOM 1443 N N . LEU A 1 188 ? 38.153 -18.774 -12.059 1.00 79.25 188 LEU A N 1
ATOM 1444 C CA . LEU A 1 188 ? 39.211 -17.767 -11.938 1.00 79.25 188 LEU A CA 1
ATOM 1445 C C . LEU A 1 188 ? 40.413 -18.088 -12.829 1.00 79.25 188 LEU A C 1
ATOM 1447 O O . LEU A 1 188 ? 40.990 -17.188 -13.446 1.00 79.25 188 LEU A O 1
ATOM 1451 N N . ARG A 1 189 ? 40.779 -19.366 -12.926 1.00 84.50 189 ARG A N 1
ATOM 1452 C CA . ARG A 1 189 ? 41.850 -19.849 -13.793 1.00 84.50 189 ARG A CA 1
ATOM 1453 C C . ARG A 1 189 ? 41.512 -19.616 -15.263 1.00 84.50 189 ARG A C 1
ATOM 1455 O O . ARG A 1 189 ? 42.318 -19.034 -15.979 1.00 84.50 189 ARG A O 1
ATOM 1462 N N . GLN A 1 190 ? 40.289 -19.917 -15.692 1.00 86.06 190 GLN A N 1
ATOM 1463 C CA . GLN A 1 190 ? 39.833 -19.660 -17.060 1.00 86.06 190 GLN A CA 1
ATOM 1464 C C . GLN A 1 190 ? 39.855 -18.161 -17.416 1.00 86.06 190 GLN A C 1
ATOM 1466 O O . GLN A 1 190 ? 40.236 -17.783 -18.527 1.00 86.06 190 GLN A O 1
ATOM 1471 N N . MET A 1 191 ? 39.518 -17.283 -16.465 1.00 82.25 191 MET A N 1
ATOM 1472 C CA . MET A 1 191 ? 39.597 -15.833 -16.677 1.00 82.25 191 MET A CA 1
ATOM 1473 C C . MET A 1 191 ? 41.036 -15.304 -16.751 1.00 82.25 191 MET A C 1
ATOM 1475 O O . MET A 1 191 ? 41.274 -14.327 -17.466 1.00 82.25 191 MET A O 1
ATOM 1479 N N . THR A 1 192 ? 41.983 -15.936 -16.051 1.00 82.94 192 THR A N 1
ATOM 1480 C CA . THR A 1 192 ? 43.381 -15.478 -15.947 1.00 82.94 192 THR A CA 1
ATOM 1481 C C . THR A 1 192 ? 44.336 -16.126 -16.950 1.00 82.94 192 THR A C 1
ATOM 1483 O O . THR A 1 192 ? 45.318 -15.488 -17.321 1.00 82.94 192 THR A O 1
ATOM 1486 N N . GLU A 1 193 ? 44.062 -17.351 -17.405 1.00 85.50 193 GLU A N 1
ATOM 1487 C CA . GLU A 1 193 ? 44.927 -18.119 -18.317 1.00 85.50 193 GLU A CA 1
ATOM 1488 C C . GLU A 1 193 ? 44.497 -18.042 -19.785 1.00 85.50 193 GLU A C 1
ATOM 1490 O O . GLU A 1 193 ? 45.255 -18.443 -20.668 1.00 85.50 193 GLU A O 1
ATOM 1495 N N . GLY A 1 194 ? 43.304 -17.510 -20.075 1.00 72.81 194 GLY A N 1
ATOM 1496 C CA . GLY A 1 194 ? 42.860 -17.317 -21.451 1.00 72.81 194 GLY A CA 1
ATOM 1497 C C . GLY A 1 194 ? 43.752 -16.307 -22.169 1.00 72.81 194 GLY A C 1
ATOM 1498 O O . GLY A 1 194 ? 43.554 -15.108 -21.970 1.00 72.81 194 GLY A O 1
ATOM 1499 N N . LYS A 1 195 ? 44.698 -16.815 -22.976 1.00 65.81 195 LYS A N 1
ATOM 1500 C CA . LYS A 1 195 ? 45.480 -16.075 -23.976 1.00 65.81 195 LYS A CA 1
ATOM 1501 C C . LYS A 1 195 ? 44.559 -15.095 -24.697 1.00 65.81 195 LYS A C 1
ATOM 1503 O O . LYS A 1 195 ? 43.483 -15.490 -25.143 1.00 65.81 195 LYS A O 1
ATOM 1508 N N . ASP A 1 196 ? 44.980 -13.840 -24.789 1.00 60.19 196 ASP A N 1
ATOM 1509 C CA . ASP A 1 196 ? 44.284 -12.782 -25.522 1.00 60.19 196 ASP A CA 1
ATOM 1510 C C . ASP A 1 196 ? 44.407 -13.009 -27.045 1.00 60.19 196 ASP A C 1
ATOM 1512 O O . ASP A 1 196 ? 44.912 -12.161 -27.772 1.00 60.19 196 ASP A O 1
ATOM 1516 N N . ASP A 1 197 ? 43.997 -14.184 -27.532 1.00 50.50 197 ASP A N 1
ATOM 1517 C CA . ASP A 1 197 ? 43.845 -14.430 -28.961 1.00 50.50 197 ASP A CA 1
ATOM 1518 C C . ASP A 1 197 ? 42.580 -13.695 -29.418 1.00 50.50 197 ASP A C 1
ATOM 1520 O O . ASP A 1 197 ? 41.459 -14.039 -29.034 1.00 50.50 197 ASP A O 1
ATOM 1524 N N . GLU A 1 198 ? 42.767 -12.661 -30.238 1.00 45.19 198 GLU A N 1
ATOM 1525 C CA . GLU A 1 198 ? 41.724 -11.895 -30.934 1.00 45.19 198 GLU A CA 1
ATOM 1526 C C . GLU A 1 198 ? 41.013 -12.732 -32.024 1.00 45.19 198 GLU A C 1
ATOM 1528 O O . GLU A 1 198 ? 40.794 -12.279 -33.145 1.00 45.19 198 GLU A O 1
ATOM 1533 N N . GLY A 1 199 ? 40.658 -13.981 -31.716 1.00 38.12 199 GLY A N 1
ATOM 1534 C CA . GLY A 1 199 ? 39.921 -14.869 -32.606 1.00 38.12 199 GLY A CA 1
ATOM 1535 C C . GLY A 1 199 ? 38.424 -14.575 -32.567 1.00 38.12 199 GLY A C 1
ATOM 1536 O O . GLY A 1 199 ? 37.781 -14.717 -31.526 1.00 38.12 199 GLY A O 1
ATOM 1537 N N . GLU A 1 200 ? 37.869 -14.184 -33.715 1.00 39.66 200 GLU A N 1
ATOM 1538 C CA . GLU A 1 200 ? 36.429 -14.170 -33.972 1.00 39.66 200 GLU A CA 1
ATOM 1539 C C . GLU A 1 200 ? 35.780 -15.480 -33.509 1.00 39.66 200 GLU A C 1
ATOM 1541 O O . GLU A 1 200 ? 36.230 -16.584 -33.825 1.00 39.66 200 GLU A O 1
ATOM 1546 N N . ILE A 1 201 ? 34.694 -15.353 -32.750 1.00 32.62 201 ILE A N 1
ATOM 1547 C CA . ILE A 1 201 ? 33.905 -16.484 -32.275 1.00 32.62 201 ILE A CA 1
ATOM 1548 C C . ILE A 1 201 ? 33.111 -17.017 -33.476 1.00 32.62 201 ILE A C 1
ATOM 1550 O O . ILE A 1 201 ? 32.015 -16.541 -33.764 1.00 32.62 201 ILE A O 1
ATOM 1554 N N . ASN A 1 202 ? 33.686 -17.975 -34.206 1.00 32.47 202 ASN A N 1
ATOM 1555 C CA . ASN A 1 202 ? 33.005 -18.688 -35.284 1.00 32.47 202 ASN A CA 1
ATOM 1556 C C . ASN A 1 202 ? 31.860 -19.543 -34.722 1.00 32.47 202 ASN A C 1
ATOM 1558 O O . ASN A 1 202 ? 32.050 -20.358 -33.816 1.00 32.47 202 ASN A O 1
ATOM 1562 N N . ALA A 1 203 ? 30.668 -19.357 -35.288 1.00 31.30 203 ALA A N 1
ATOM 1563 C CA . ALA A 1 203 ? 29.487 -20.150 -34.996 1.00 31.30 203 ALA A CA 1
ATOM 1564 C C . ALA A 1 203 ? 29.709 -21.624 -35.383 1.00 31.30 203 ALA A C 1
ATOM 1566 O O . ALA A 1 203 ? 30.095 -21.949 -36.507 1.00 31.30 203 ALA A O 1
ATOM 1567 N N . VAL A 1 204 ? 29.440 -22.518 -34.432 1.00 30.88 204 VAL A N 1
ATOM 1568 C CA . VAL A 1 204 ? 29.429 -23.972 -34.619 1.00 30.88 204 VAL A CA 1
ATOM 1569 C C . VAL A 1 204 ? 28.377 -24.339 -35.668 1.00 30.88 204 VAL A C 1
ATOM 1571 O O . VAL A 1 204 ? 27.182 -24.125 -35.474 1.00 30.88 204 VAL A O 1
ATOM 1574 N N . SER A 1 205 ? 28.846 -24.886 -36.788 1.00 33.28 205 SER A N 1
ATOM 1575 C CA . SER A 1 205 ? 28.026 -25.447 -37.862 1.00 33.28 205 SER A CA 1
ATOM 1576 C C . SER A 1 205 ? 27.657 -26.892 -37.512 1.00 33.28 205 SER A C 1
ATOM 1578 O O . SER A 1 205 ? 28.543 -27.715 -37.284 1.00 33.28 205 SER A O 1
ATOM 1580 N N . GLY A 1 206 ? 26.359 -27.193 -37.439 1.00 32.66 206 GLY A N 1
ATOM 1581 C CA . GLY A 1 206 ? 25.841 -28.562 -37.344 1.00 32.66 206 GLY A CA 1
ATOM 1582 C C . GLY A 1 206 ? 25.837 -29.273 -38.709 1.00 32.66 206 GLY A C 1
ATOM 1583 O O . GLY A 1 206 ? 25.892 -28.601 -39.740 1.00 32.66 206 GLY A O 1
ATOM 1584 N N . PRO A 1 207 ? 25.793 -30.617 -38.735 1.00 38.19 207 PRO A N 1
ATOM 1585 C CA . PRO A 1 207 ? 26.013 -31.402 -39.944 1.00 38.19 207 PRO A CA 1
ATOM 1586 C C . PRO A 1 207 ? 24.812 -31.384 -40.898 1.00 38.19 207 PRO A C 1
ATOM 1588 O O . PRO A 1 207 ? 23.661 -31.552 -40.496 1.00 38.19 207 PRO A O 1
ATOM 1591 N N . SER A 1 208 ? 25.129 -31.207 -42.178 1.00 30.75 208 SER A N 1
ATOM 1592 C CA . SER A 1 208 ? 24.241 -31.295 -43.335 1.00 30.75 208 SER A CA 1
ATOM 1593 C C . SER A 1 208 ? 23.748 -32.728 -43.551 1.00 30.75 208 SER A C 1
ATOM 1595 O O . SER A 1 208 ? 24.541 -33.667 -43.508 1.00 30.75 208 SER A O 1
ATOM 1597 N N . ALA A 1 209 ? 22.452 -32.882 -43.824 1.00 34.50 209 ALA A N 1
ATOM 1598 C CA . ALA A 1 209 ? 21.881 -34.091 -44.403 1.00 34.50 209 ALA A CA 1
ATOM 1599 C C . ALA A 1 209 ? 21.372 -33.768 -45.812 1.00 34.50 209 ALA A C 1
ATOM 1601 O O . ALA A 1 209 ? 20.660 -32.783 -46.017 1.00 34.50 209 ALA A O 1
ATOM 1602 N N . ASP A 1 210 ? 21.804 -34.604 -46.749 1.00 34.75 210 ASP A N 1
ATOM 1603 C CA . ASP A 1 210 ? 21.542 -34.578 -48.182 1.00 34.75 210 ASP A CA 1
ATOM 1604 C C . ASP A 1 210 ? 20.051 -34.642 -48.547 1.00 34.75 210 ASP A C 1
ATOM 1606 O O . ASP A 1 210 ? 19.267 -35.360 -47.923 1.00 34.75 210 ASP A O 1
ATOM 1610 N N . GLY A 1 211 ? 19.676 -33.953 -49.628 1.00 31.00 211 GLY A N 1
ATOM 1611 C CA . GLY A 1 211 ? 18.358 -34.074 -50.253 1.00 31.00 211 GLY A CA 1
ATOM 1612 C C . GLY A 1 211 ? 18.146 -33.072 -51.387 1.00 31.00 211 GLY A C 1
ATOM 1613 O O . GLY A 1 211 ? 17.600 -31.996 -51.172 1.00 31.00 211 GLY A O 1
ATOM 1614 N N . ASP A 1 212 ? 18.579 -33.449 -52.587 1.00 33.50 212 ASP A N 1
ATOM 1615 C CA . ASP A 1 212 ? 18.484 -32.700 -53.851 1.00 33.50 212 ASP A CA 1
ATOM 1616 C C . ASP A 1 212 ? 17.378 -33.339 -54.757 1.00 33.50 212 ASP A C 1
ATOM 1618 O O . ASP A 1 212 ? 16.818 -34.373 -54.384 1.00 33.50 212 ASP A O 1
ATOM 1622 N N . PRO A 1 213 ? 17.015 -32.808 -55.945 1.00 57.69 213 PRO A N 1
ATOM 1623 C CA . PRO A 1 213 ? 15.944 -31.818 -56.115 1.00 57.69 213 PRO A CA 1
ATOM 1624 C C . PRO A 1 213 ? 14.871 -32.219 -57.158 1.00 57.69 213 PRO A C 1
ATOM 1626 O O . PRO A 1 213 ? 15.080 -33.115 -57.977 1.00 57.69 213 PRO A O 1
ATOM 1629 N N . ALA A 1 214 ? 13.746 -31.487 -57.226 1.00 33.16 214 ALA A N 1
ATOM 1630 C CA . ALA A 1 214 ? 12.887 -31.505 -58.420 1.00 33.16 214 ALA A CA 1
ATOM 1631 C C . ALA A 1 214 ? 12.033 -30.237 -58.652 1.00 33.16 214 ALA A C 1
ATOM 1633 O O . ALA A 1 214 ? 11.063 -29.975 -57.948 1.00 33.16 214 ALA A O 1
ATOM 1634 N N . SER A 1 215 ? 12.336 -29.593 -59.789 1.00 32.56 215 SER A N 1
ATOM 1635 C CA . SER A 1 215 ? 11.396 -29.075 -60.812 1.00 32.56 215 SER A CA 1
ATOM 1636 C C . SER A 1 215 ? 10.640 -27.755 -60.528 1.00 32.56 215 SER A C 1
ATOM 1638 O O . SER A 1 215 ? 9.901 -27.649 -59.561 1.00 32.56 215 SER A O 1
ATOM 1640 N N . LEU A 1 216 ? 10.923 -26.653 -61.244 1.00 31.92 216 LEU A N 1
ATOM 1641 C CA . LEU A 1 216 ? 10.549 -26.248 -62.627 1.00 31.92 216 LEU A CA 1
ATOM 1642 C C . LEU A 1 216 ? 9.273 -25.378 -62.689 1.00 31.92 216 LEU A C 1
ATOM 1644 O O . LEU A 1 216 ? 8.211 -25.796 -62.246 1.00 31.92 216 LEU A O 1
ATOM 1648 N N . GLY A 1 217 ? 9.391 -24.219 -63.358 1.00 28.84 217 GLY A N 1
ATOM 1649 C CA . GLY A 1 217 ? 8.287 -23.373 -63.857 1.00 28.84 217 GLY A CA 1
ATOM 1650 C C . GLY A 1 217 ? 8.358 -21.924 -63.344 1.00 28.84 217 GLY A C 1
ATOM 1651 O O . GLY A 1 217 ? 7.882 -21.644 -62.258 1.00 28.84 217 GLY A O 1
ATOM 1652 N N . ALA A 1 218 ? 9.127 -21.003 -63.934 1.00 31.09 218 ALA A N 1
ATOM 1653 C CA . ALA A 1 218 ? 8.936 -20.286 -65.208 1.00 31.09 218 ALA A CA 1
ATOM 1654 C C . ALA A 1 218 ? 7.853 -19.169 -65.209 1.00 31.09 218 ALA A C 1
ATOM 1656 O O . ALA A 1 218 ? 6.667 -19.452 -65.277 1.00 31.09 218 ALA A O 1
ATOM 1657 N N . VAL A 1 219 ? 8.353 -17.919 -65.247 1.00 30.77 219 VAL A N 1
ATOM 1658 C CA . VAL A 1 219 ? 7.982 -16.760 -66.107 1.00 30.77 219 VAL A CA 1
ATOM 1659 C C . VAL A 1 219 ? 6.554 -16.170 -66.067 1.00 30.77 219 VAL A C 1
ATOM 1661 O O . VAL A 1 219 ? 5.595 -16.860 -66.372 1.00 30.77 219 VAL A O 1
ATOM 1664 N N . ILE A 1 220 ? 6.473 -14.843 -65.830 1.00 32.47 220 ILE A N 1
ATOM 1665 C CA . ILE A 1 220 ? 5.740 -13.741 -66.537 1.00 32.47 220 ILE A CA 1
ATOM 1666 C C . ILE A 1 220 ? 6.000 -12.473 -65.677 1.00 32.47 220 ILE A C 1
ATOM 1668 O O . ILE A 1 220 ? 5.705 -12.480 -64.490 1.00 32.47 220 ILE A O 1
ATOM 1672 N N . SER A 1 221 ? 6.781 -11.455 -66.059 1.00 31.98 221 SER A N 1
ATOM 1673 C CA . SER A 1 221 ? 6.693 -10.455 -67.145 1.00 31.98 221 SER A CA 1
ATOM 1674 C C . SER A 1 221 ? 5.526 -9.452 -67.047 1.00 31.98 221 SER A C 1
ATOM 1676 O O . SER A 1 221 ? 4.392 -9.793 -67.343 1.00 31.98 221 SER A O 1
ATOM 1678 N N . MET A 1 222 ? 5.893 -8.200 -66.728 1.00 33.47 222 MET A N 1
ATOM 1679 C CA . MET A 1 222 ? 5.313 -6.896 -67.119 1.00 33.47 222 MET A CA 1
ATOM 1680 C C . MET A 1 222 ? 3.829 -6.572 -66.862 1.00 33.47 222 MET A C 1
ATOM 1682 O O . MET A 1 222 ? 2.928 -7.293 -67.267 1.00 33.47 222 MET A O 1
ATOM 1686 N N . GLY A 1 223 ? 3.572 -5.359 -66.350 1.00 28.22 223 GLY A N 1
ATOM 1687 C CA . GLY A 1 223 ? 2.231 -4.770 -66.429 1.00 28.22 223 GLY A CA 1
ATOM 1688 C C . GLY A 1 223 ? 2.015 -3.472 -65.660 1.00 28.22 223 GLY A C 1
ATOM 1689 O O . GLY A 1 223 ? 1.476 -3.477 -64.566 1.00 28.22 223 GLY A O 1
ATOM 1690 N N . ASN A 1 224 ? 2.418 -2.368 -66.279 1.00 34.72 224 ASN A N 1
ATOM 1691 C CA . ASN A 1 224 ? 2.091 -0.976 -65.969 1.00 34.72 224 ASN A CA 1
ATOM 1692 C C . ASN A 1 224 ? 0.564 -0.712 -65.912 1.00 34.72 224 ASN A C 1
ATOM 1694 O O . ASN A 1 224 ? -0.175 -1.288 -66.709 1.00 34.72 224 ASN A O 1
ATOM 1698 N N . GLY A 1 225 ? 0.097 0.222 -65.073 1.00 28.77 225 GLY A N 1
ATOM 1699 C CA . GLY A 1 225 ? -1.294 0.698 -65.124 1.00 28.77 225 GLY A CA 1
ATOM 1700 C C . GLY A 1 225 ? -1.705 1.566 -63.937 1.00 28.77 225 GLY A C 1
ATOM 1701 O O . GLY A 1 225 ? -2.090 1.053 -62.893 1.00 28.77 225 GLY A O 1
ATOM 1702 N N . GLY A 1 226 ? -1.624 2.888 -64.101 1.00 30.62 226 GLY A N 1
ATOM 1703 C CA . GLY A 1 226 ? -2.141 3.851 -63.133 1.00 30.62 226 GLY A CA 1
ATOM 1704 C C . GLY A 1 226 ? -3.668 3.947 -63.129 1.00 30.62 226 GLY A C 1
ATOM 1705 O O . GLY A 1 226 ? -4.331 3.592 -64.099 1.00 30.62 226 GLY A O 1
ATOM 1706 N N . SER A 1 227 ? -4.213 4.519 -62.057 1.00 32.81 227 SER A N 1
ATOM 1707 C CA . SER A 1 227 ? -5.490 5.224 -62.119 1.00 32.81 227 SER A CA 1
ATOM 1708 C C . SER A 1 227 ? -5.524 6.322 -61.064 1.00 32.81 227 SER A C 1
ATOM 1710 O O . SER A 1 227 ? -5.452 6.069 -59.864 1.00 32.81 227 SER A O 1
ATOM 1712 N N . ALA A 1 228 ? -5.622 7.556 -61.549 1.00 34.88 228 ALA A N 1
ATOM 1713 C CA . ALA A 1 228 ? -6.001 8.720 -60.775 1.00 34.88 228 ALA A CA 1
ATOM 1714 C C . ALA A 1 228 ? -7.499 8.642 -60.460 1.00 34.88 228 ALA A C 1
ATOM 1716 O O . ALA A 1 228 ? -8.296 8.383 -61.360 1.00 34.88 228 ALA A O 1
ATOM 1717 N N . ILE A 1 229 ? -7.885 8.922 -59.215 1.00 36.25 229 ILE A N 1
ATOM 1718 C CA . ILE A 1 229 ? -9.231 9.396 -58.892 1.00 36.25 229 ILE A CA 1
ATOM 1719 C C . ILE A 1 229 ? -9.068 10.544 -57.901 1.00 36.25 229 ILE A C 1
ATOM 1721 O O . ILE A 1 229 ? -8.631 10.369 -56.766 1.00 36.25 229 ILE A O 1
ATOM 1725 N N . ALA A 1 230 ? -9.373 11.738 -58.396 1.00 35.28 230 ALA A N 1
ATOM 1726 C CA . ALA A 1 230 ? -9.526 12.949 -57.620 1.00 35.28 230 ALA A CA 1
ATOM 1727 C C . ALA A 1 230 ? -10.809 12.869 -56.784 1.00 35.28 230 ALA A C 1
ATOM 1729 O O . ALA A 1 230 ? -11.855 12.451 -57.278 1.00 35.28 230 ALA A O 1
ATOM 1730 N N . SER A 1 231 ? -10.754 13.336 -55.543 1.00 36.97 231 SER A N 1
ATOM 1731 C CA . SER A 1 231 ? -11.925 13.853 -54.836 1.00 36.97 231 SER A CA 1
ATOM 1732 C C . SER A 1 231 ? -11.453 14.911 -53.853 1.00 36.97 231 SER A C 1
ATOM 1734 O O . SER A 1 231 ? -10.804 14.625 -52.851 1.00 36.97 231 SER A O 1
ATOM 1736 N N . ALA A 1 232 ? -11.732 16.152 -54.234 1.00 36.25 232 ALA A N 1
ATOM 1737 C CA . ALA A 1 232 ? -11.612 17.339 -53.418 1.00 36.25 232 ALA A CA 1
ATOM 1738 C C . ALA A 1 232 ? -12.744 17.356 -52.387 1.00 36.25 232 ALA A C 1
ATOM 1740 O O . ALA A 1 232 ? -13.905 17.178 -52.754 1.00 36.25 232 ALA A O 1
ATOM 1741 N N . MET A 1 233 ? -12.415 17.622 -51.125 1.00 41.44 233 MET A N 1
ATOM 1742 C CA . MET A 1 233 ? -13.348 18.219 -50.175 1.00 41.44 233 MET A CA 1
ATOM 1743 C C . MET A 1 233 ? -12.603 19.262 -49.345 1.00 41.44 233 MET A C 1
ATOM 1745 O O . MET A 1 233 ? -11.625 18.963 -48.663 1.00 41.44 233 MET A O 1
ATOM 1749 N N . ASP A 1 234 ? -13.079 20.495 -49.499 1.00 34.94 234 ASP A N 1
ATOM 1750 C CA . ASP A 1 234 ? -12.692 21.711 -48.798 1.00 34.94 234 ASP A CA 1
ATOM 1751 C C . ASP A 1 234 ? -12.776 21.564 -47.275 1.00 34.94 234 ASP A C 1
ATOM 1753 O O . ASP A 1 234 ? -13.794 21.132 -46.731 1.00 34.94 234 ASP A O 1
ATOM 1757 N N . ALA A 1 235 ? -11.741 22.044 -46.584 1.00 38.31 235 ALA A N 1
ATOM 1758 C CA . ALA A 1 235 ? -11.806 22.410 -45.175 1.00 38.31 235 ALA A CA 1
ATOM 1759 C C . ALA A 1 235 ? -11.261 23.843 -45.008 1.00 38.31 235 ALA A C 1
ATOM 1761 O O . ALA A 1 235 ? -10.166 24.140 -45.493 1.00 38.31 235 ALA A O 1
ATOM 1762 N N . PRO A 1 236 ? -12.003 24.754 -44.351 1.00 44.66 236 PRO A N 1
ATOM 1763 C CA . PRO A 1 236 ? -11.640 26.163 -44.270 1.00 44.66 236 PRO A CA 1
ATOM 1764 C C . PRO A 1 236 ? -10.507 26.414 -43.265 1.00 44.66 236 PRO A C 1
ATOM 1766 O O . PRO A 1 236 ? -10.586 26.056 -42.090 1.00 44.66 236 PRO A O 1
ATOM 1769 N N . SER A 1 237 ? -9.467 27.106 -43.729 1.00 32.03 237 SER A N 1
ATOM 1770 C CA . SER A 1 237 ? -8.375 27.634 -42.914 1.00 32.03 237 SER A CA 1
ATOM 1771 C C . SER A 1 237 ? -8.853 28.812 -42.056 1.00 32.03 237 SER A C 1
ATOM 1773 O O . SER A 1 237 ? -9.102 29.906 -42.569 1.00 32.03 237 SER A O 1
ATOM 1775 N N . LEU A 1 238 ? -8.943 28.615 -40.740 1.00 33.53 238 LEU A N 1
ATOM 1776 C CA . LEU A 1 238 ? -9.103 29.699 -39.770 1.00 33.53 238 LEU A CA 1
ATOM 1777 C C . LEU A 1 238 ? -7.752 30.389 -39.540 1.00 33.53 238 LEU A C 1
ATOM 1779 O O . LEU A 1 238 ? -6.868 29.870 -38.864 1.00 33.53 238 LEU A O 1
ATOM 1783 N N . SER A 1 239 ? -7.607 31.587 -40.107 1.00 34.00 239 SER A N 1
ATOM 1784 C CA . SER A 1 239 ? -6.510 32.511 -39.829 1.00 34.00 239 SER A CA 1
ATOM 1785 C C . SER A 1 239 ? -6.712 33.174 -38.460 1.00 34.00 239 SER A C 1
ATOM 1787 O O . SER A 1 239 ? -7.594 34.024 -38.300 1.00 34.00 239 SER A O 1
ATOM 1789 N N . LEU A 1 240 ? -5.884 32.829 -37.475 1.00 32.50 240 LEU A N 1
ATOM 1790 C CA . LEU A 1 240 ? -5.798 33.572 -36.220 1.00 32.50 240 LEU A CA 1
ATOM 1791 C C . LEU A 1 240 ? -4.923 34.817 -36.414 1.00 32.50 240 LEU A C 1
ATOM 1793 O O . LEU A 1 240 ? -3.724 34.734 -36.666 1.00 32.50 240 LEU A O 1
ATOM 1797 N N . LYS A 1 241 ? -5.565 35.984 -36.291 1.00 33.06 241 LYS A N 1
ATOM 1798 C CA . LYS A 1 241 ? -4.931 37.298 -36.159 1.00 33.06 241 LYS A CA 1
ATOM 1799 C C . LYS A 1 241 ? -4.083 37.326 -34.885 1.00 33.06 241 LYS A C 1
ATOM 1801 O O . LYS A 1 241 ? -4.626 37.312 -33.785 1.00 33.06 241 LYS A O 1
ATOM 1806 N N . SER A 1 242 ? -2.767 37.418 -35.040 1.00 33.09 242 SER A N 1
ATOM 1807 C CA . SER A 1 242 ? -1.850 37.814 -33.973 1.00 33.09 242 SER A CA 1
ATOM 1808 C C . SER A 1 242 ? -1.929 39.329 -33.782 1.00 33.09 242 SER A C 1
ATOM 1810 O O . SER A 1 242 ? -1.498 40.097 -34.646 1.00 33.09 242 SER A O 1
ATOM 1812 N N . THR A 1 243 ? -2.507 39.762 -32.667 1.00 37.16 243 THR A N 1
ATOM 1813 C CA . THR A 1 243 ? -2.548 41.169 -32.271 1.00 37.16 243 THR A CA 1
ATOM 1814 C C . THR A 1 243 ? -1.188 41.590 -31.726 1.00 37.16 243 THR A C 1
ATOM 1816 O O . THR A 1 243 ? -0.638 40.987 -30.809 1.00 37.16 243 THR A O 1
ATOM 1819 N N . SER A 1 244 ? -0.666 42.645 -32.330 1.00 34.94 244 SER A N 1
ATOM 1820 C CA . SER A 1 244 ? 0.548 43.371 -31.993 1.00 34.94 244 SER A CA 1
ATOM 1821 C C . SER A 1 244 ? 0.439 44.156 -30.680 1.00 34.94 244 SER A C 1
ATOM 1823 O O . SER A 1 244 ? -0.483 44.951 -30.508 1.00 34.94 244 SER A O 1
ATOM 1825 N N . GLY A 1 245 ? 1.461 44.028 -29.840 1.00 31.94 245 GLY A N 1
ATOM 1826 C CA . GLY A 1 245 ? 1.886 44.983 -28.811 1.00 31.94 245 GLY A CA 1
ATOM 1827 C C . GLY A 1 245 ? 3.195 44.437 -28.233 1.00 31.94 245 GLY A C 1
ATOM 1828 O O . GLY A 1 245 ? 3.212 43.315 -27.755 1.00 31.94 245 GLY A O 1
ATOM 1829 N N . GLY A 1 246 ? 4.367 45.054 -28.353 1.00 33.66 246 GLY A N 1
ATOM 1830 C CA . GLY A 1 246 ? 4.677 46.477 -28.371 1.00 33.66 246 GLY A CA 1
ATOM 1831 C C . GLY A 1 246 ? 5.467 46.777 -27.096 1.00 33.66 246 GLY A C 1
ATOM 1832 O O . GLY A 1 246 ? 4.887 47.215 -26.113 1.00 33.66 246 GLY A O 1
ATOM 1833 N N . GLY A 1 247 ? 6.770 46.480 -27.094 1.00 31.27 247 GLY A N 1
ATOM 1834 C CA . GLY A 1 247 ? 7.658 46.706 -25.950 1.00 31.27 247 GLY A CA 1
ATOM 1835 C C . GLY A 1 247 ? 9.104 46.375 -26.307 1.00 31.27 247 GLY A C 1
ATOM 1836 O O . GLY A 1 247 ? 9.541 45.240 -26.151 1.00 31.27 247 GLY A O 1
ATOM 1837 N N . GLY A 1 248 ? 9.808 47.356 -26.872 1.00 35.59 248 GLY A N 1
ATOM 1838 C CA . GLY A 1 248 ? 11.200 47.238 -27.296 1.00 35.59 248 GLY A CA 1
ATOM 1839 C C . GLY A 1 248 ? 12.181 47.256 -26.123 1.00 35.59 248 GLY A C 1
ATOM 1840 O O . GLY A 1 248 ? 12.054 48.061 -25.206 1.00 35.59 248 GLY A O 1
ATOM 1841 N N . GLY A 1 249 ? 13.184 46.386 -26.203 1.00 31.36 249 GLY A N 1
ATOM 1842 C CA . GLY A 1 249 ? 14.380 46.396 -25.369 1.00 31.36 249 GLY A CA 1
ATOM 1843 C C . GLY A 1 249 ? 15.572 46.003 -26.232 1.00 31.36 249 GLY A C 1
ATOM 1844 O O . GLY A 1 249 ? 15.770 44.832 -26.544 1.00 31.36 249 GLY A O 1
ATOM 1845 N N . THR A 1 250 ? 16.303 47.012 -26.688 1.00 36.03 250 THR A N 1
ATOM 1846 C CA . THR A 1 250 ? 17.471 46.933 -27.566 1.00 36.03 250 THR A CA 1
ATOM 1847 C C . THR A 1 250 ? 18.639 46.276 -26.827 1.00 36.03 250 THR A C 1
ATOM 1849 O O . THR A 1 250 ? 19.105 46.813 -25.826 1.00 36.03 250 THR A O 1
ATOM 1852 N N . TRP A 1 251 ? 19.136 45.140 -27.321 1.00 34.38 251 TRP A N 1
ATOM 1853 C CA . TRP A 1 251 ? 20.398 44.545 -26.868 1.00 34.38 251 TRP A CA 1
ATOM 1854 C C . TRP A 1 251 ? 21.515 44.936 -27.838 1.00 34.38 251 TRP A C 1
ATOM 1856 O O . TRP A 1 251 ? 21.463 44.607 -29.021 1.00 34.38 251 TRP A O 1
ATOM 1866 N N . VAL A 1 252 ? 22.509 45.664 -27.329 1.00 38.53 252 VAL A N 1
ATOM 1867 C CA . VAL A 1 252 ? 23.769 45.979 -28.019 1.00 38.53 252 VAL A CA 1
ATOM 1868 C C . VAL A 1 252 ? 24.824 44.961 -27.559 1.00 38.53 252 VAL A C 1
ATOM 1870 O O . VAL A 1 252 ? 24.876 44.673 -26.361 1.00 38.53 252 VAL A O 1
ATOM 1873 N N . PRO A 1 253 ? 25.653 44.400 -28.458 1.00 41.75 253 PRO A N 1
ATOM 1874 C CA . PRO A 1 253 ? 26.709 43.467 -28.080 1.00 41.75 253 PRO A CA 1
ATOM 1875 C C . PRO A 1 253 ? 27.922 44.226 -27.524 1.00 41.75 253 PRO A C 1
ATOM 1877 O O . PRO A 1 253 ? 28.336 45.234 -28.096 1.00 41.75 253 PRO A O 1
ATOM 1880 N N . VAL A 1 254 ? 28.500 43.739 -26.423 1.00 39.19 254 VAL A N 1
ATOM 1881 C CA . VAL A 1 254 ? 29.754 44.264 -25.862 1.00 39.19 254 VAL A CA 1
ATOM 1882 C C . VAL A 1 254 ? 30.881 43.276 -26.153 1.00 39.19 254 VAL A C 1
ATOM 1884 O O . VAL A 1 254 ? 30.812 42.109 -25.770 1.00 39.19 254 VAL A O 1
ATOM 1887 N N . ASP A 1 255 ? 31.882 43.789 -26.863 1.00 33.91 255 ASP A N 1
ATOM 1888 C CA . ASP A 1 255 ? 33.165 43.177 -27.223 1.00 33.91 255 ASP A CA 1
ATOM 1889 C C . ASP A 1 255 ? 34.126 43.171 -26.005 1.00 33.91 255 ASP A C 1
ATOM 1891 O O . ASP A 1 255 ? 34.020 44.064 -25.154 1.00 33.91 255 ASP A O 1
ATOM 1895 N N . PRO A 1 256 ? 35.069 42.215 -25.869 1.00 49.59 256 PRO A N 1
ATOM 1896 C CA . PRO A 1 256 ? 35.888 42.058 -24.677 1.00 49.59 256 PRO A CA 1
ATOM 1897 C C . PRO A 1 256 ? 37.281 42.670 -24.869 1.00 49.59 256 PRO A C 1
ATOM 1899 O O . PRO A 1 256 ? 38.191 42.019 -25.369 1.00 49.59 256 PRO A O 1
ATOM 1902 N N . THR A 1 257 ? 37.486 43.891 -24.385 1.00 46.72 257 THR A N 1
ATOM 1903 C CA . THR A 1 257 ? 38.832 44.450 -24.179 1.00 46.72 257 THR A CA 1
ATOM 1904 C C . THR A 1 257 ? 38.749 45.602 -23.193 1.00 46.72 257 THR A C 1
ATOM 1906 O O . THR A 1 257 ? 38.170 46.623 -23.531 1.00 46.72 257 THR A O 1
ATOM 1909 N N . GLU A 1 258 ? 39.310 45.429 -21.994 1.00 34.75 258 GLU A N 1
ATOM 1910 C CA . GLU A 1 258 ? 40.189 46.400 -21.318 1.00 34.75 258 GLU A CA 1
ATOM 1911 C C . GLU A 1 258 ? 40.454 45.974 -19.866 1.00 34.75 258 GLU A C 1
ATOM 1913 O O . GLU A 1 258 ? 39.549 45.718 -19.073 1.00 34.75 258 GLU A O 1
ATOM 1918 N N . ALA A 1 259 ? 41.739 45.889 -19.529 1.00 46.28 259 ALA A N 1
ATOM 1919 C CA . ALA A 1 259 ? 42.235 45.741 -18.169 1.00 46.28 259 ALA A CA 1
ATOM 1920 C C . ALA A 1 259 ? 42.217 47.098 -17.442 1.00 46.28 259 ALA A C 1
ATOM 1922 O O . ALA A 1 259 ? 42.515 48.113 -18.071 1.00 46.28 259 ALA A O 1
ATOM 1923 N N . PRO A 1 260 ? 42.000 47.130 -16.116 1.00 47.44 260 PRO A N 1
ATOM 1924 C CA . PRO A 1 260 ? 42.366 48.281 -15.300 1.00 47.44 260 PRO A CA 1
ATOM 1925 C C . PRO A 1 260 ? 43.478 47.961 -14.273 1.00 47.44 260 PRO A C 1
ATOM 1927 O O . PRO A 1 260 ? 43.856 46.800 -14.095 1.00 47.44 260 PRO A O 1
ATOM 1930 N N . PRO A 1 261 ? 44.077 48.997 -13.653 1.00 54.38 261 PRO A N 1
ATOM 1931 C CA . PRO A 1 261 ? 45.527 49.089 -13.517 1.00 54.38 261 PRO A CA 1
ATOM 1932 C C . PRO A 1 261 ? 46.089 48.752 -12.129 1.00 54.38 261 PRO A C 1
ATOM 1934 O O . PRO A 1 261 ? 45.408 48.757 -11.106 1.00 54.38 261 PRO A O 1
ATOM 1937 N N . LEU A 1 262 ? 47.408 48.551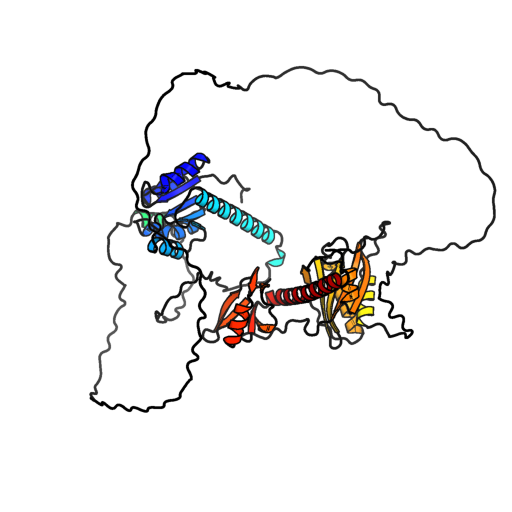 -12.138 1.00 44.62 262 LEU A N 1
ATOM 1938 C CA . LEU A 1 262 ? 48.333 48.608 -11.009 1.00 44.62 262 LEU A CA 1
ATOM 1939 C C . LEU A 1 262 ? 48.293 49.972 -10.297 1.00 44.62 262 LEU A C 1
ATOM 1941 O O . LEU A 1 262 ? 48.603 50.984 -10.922 1.00 44.62 262 LEU A O 1
ATOM 1945 N N . VAL A 1 263 ? 48.067 49.977 -8.979 1.00 42.09 263 VAL A N 1
ATOM 1946 C CA . VAL A 1 263 ? 48.615 50.978 -8.040 1.00 42.09 263 VAL A CA 1
ATOM 1947 C C . VAL A 1 263 ? 48.971 50.265 -6.732 1.00 42.09 263 VAL A C 1
ATOM 1949 O O . VAL A 1 263 ? 48.197 49.452 -6.231 1.00 42.09 263 VAL A O 1
ATOM 1952 N N . GLY A 1 264 ? 50.186 50.510 -6.239 1.00 35.22 264 GLY A N 1
ATOM 1953 C CA . GLY A 1 264 ? 50.866 49.682 -5.249 1.00 35.22 264 GLY A CA 1
ATOM 1954 C C . GLY A 1 264 ? 50.944 50.204 -3.810 1.00 35.22 264 GLY A C 1
ATOM 1955 O O . GLY A 1 264 ? 50.517 51.304 -3.479 1.00 35.22 264 GLY A O 1
ATOM 1956 N N . SER A 1 265 ? 51.591 49.336 -3.023 1.00 37.97 265 SER A N 1
ATOM 1957 C CA . SER A 1 265 ? 52.448 49.531 -1.841 1.00 37.97 265 SER A CA 1
ATOM 1958 C C . SER A 1 265 ? 51.918 50.244 -0.590 1.00 37.97 265 SER A C 1
ATOM 1960 O O . SER A 1 265 ? 51.773 51.462 -0.568 1.00 37.97 265 SER A O 1
ATOM 1962 N N . SER A 1 266 ? 51.908 49.497 0.521 1.00 35.00 266 SER A N 1
ATOM 1963 C CA . SER A 1 266 ? 52.530 49.950 1.773 1.00 35.00 266 SER A CA 1
ATOM 1964 C C . SER A 1 266 ? 52.881 48.764 2.680 1.00 35.00 266 SER A C 1
ATOM 1966 O O . SER A 1 266 ? 52.020 47.952 3.017 1.00 35.00 266 SER A O 1
ATOM 1968 N N . ASP A 1 267 ? 54.154 48.708 3.065 1.00 40.97 267 ASP A N 1
ATOM 1969 C CA . ASP A 1 267 ? 54.782 47.795 4.019 1.00 40.97 267 ASP A CA 1
ATOM 1970 C C . ASP A 1 267 ? 54.169 47.831 5.429 1.00 40.97 267 ASP A C 1
ATOM 1972 O O . ASP A 1 267 ? 53.840 48.907 5.936 1.00 40.97 267 ASP A O 1
ATOM 1976 N N . LYS A 1 268 ? 54.155 46.677 6.117 1.00 38.06 268 LYS A N 1
ATOM 1977 C CA . LYS A 1 268 ? 54.874 46.441 7.394 1.00 38.06 268 LYS A CA 1
ATOM 1978 C C . LYS A 1 268 ? 54.622 45.025 7.956 1.00 38.06 268 LYS A C 1
ATOM 1980 O O . LYS A 1 268 ? 53.538 44.481 7.760 1.00 38.06 268 LYS A O 1
ATOM 1985 N N . PRO A 1 269 ? 55.600 44.433 8.674 1.00 48.84 269 PRO A N 1
ATOM 1986 C CA . PRO A 1 269 ? 55.540 43.056 9.156 1.00 48.84 269 PRO A CA 1
ATOM 1987 C C . PRO A 1 269 ? 54.988 42.979 10.587 1.00 48.84 269 PRO A C 1
ATOM 1989 O O . PRO A 1 269 ? 55.338 43.805 11.430 1.00 48.84 269 PRO A O 1
ATOM 1992 N N . LEU A 1 270 ? 54.192 41.951 10.892 1.00 37.84 270 LEU A N 1
ATOM 1993 C CA . LEU A 1 270 ? 53.929 41.548 12.273 1.00 37.84 270 LEU A CA 1
ATOM 1994 C C . LEU A 1 270 ? 54.103 40.037 12.446 1.00 37.84 270 LEU A C 1
ATOM 1996 O O . LEU A 1 270 ? 53.409 39.215 11.855 1.00 37.84 270 LEU A O 1
ATOM 2000 N N . THR A 1 271 ? 55.065 39.729 13.302 1.00 42.19 271 THR A N 1
ATOM 2001 C CA . THR A 1 271 ? 55.334 38.467 13.976 1.00 42.19 271 THR A CA 1
ATOM 2002 C C . THR A 1 271 ? 54.130 37.990 14.789 1.00 42.19 271 THR A C 1
ATOM 2004 O O . THR A 1 271 ? 53.536 38.791 15.510 1.00 42.19 271 THR A O 1
ATOM 2007 N N . SER A 1 272 ? 53.850 36.687 14.800 1.00 38.53 272 SER A N 1
ATOM 2008 C CA . SER A 1 272 ? 53.447 36.018 16.045 1.00 38.53 272 SER A CA 1
ATOM 2009 C C . SER A 1 272 ? 53.670 34.510 15.955 1.00 38.53 272 SER A C 1
ATOM 2011 O O . SER A 1 272 ? 52.966 33.785 15.258 1.00 38.53 272 SER A O 1
ATOM 2013 N N . ASP A 1 273 ? 54.682 34.072 16.696 1.00 41.69 273 ASP A N 1
ATOM 2014 C CA . ASP A 1 273 ? 54.817 32.723 17.221 1.00 41.69 273 ASP A CA 1
ATOM 2015 C C . ASP A 1 273 ? 53.627 32.390 18.128 1.00 41.69 273 ASP A C 1
ATOM 2017 O O . ASP A 1 273 ? 53.294 33.163 19.031 1.00 41.69 273 ASP A O 1
ATOM 2021 N N . ARG A 1 274 ? 53.043 31.200 17.963 1.00 36.50 274 ARG A N 1
ATOM 2022 C CA . ARG A 1 274 ? 52.361 30.488 19.053 1.00 36.50 274 ARG A CA 1
ATOM 2023 C C . ARG A 1 274 ? 52.477 28.971 18.854 1.00 36.50 274 ARG A C 1
ATOM 2025 O O . ARG A 1 274 ? 52.036 28.474 17.819 1.00 36.50 274 ARG A O 1
ATOM 2032 N N . PRO A 1 275 ? 53.064 28.236 19.817 1.00 46.06 275 PRO A N 1
ATOM 2033 C CA . PRO A 1 275 ? 53.277 26.800 19.708 1.00 46.06 275 PRO A CA 1
ATOM 2034 C C . PRO A 1 275 ? 52.082 25.988 20.221 1.00 46.06 275 PRO A C 1
ATOM 2036 O O . PRO A 1 275 ? 51.297 26.436 21.057 1.00 46.06 275 PRO A O 1
ATOM 2039 N N . MET A 1 276 ? 52.001 24.760 19.705 1.00 43.53 276 MET A N 1
ATOM 2040 C CA . MET A 1 276 ? 51.102 23.694 20.135 1.00 43.53 276 MET A CA 1
ATOM 2041 C C . MET A 1 276 ? 51.289 23.330 21.613 1.00 43.53 276 MET A C 1
ATOM 2043 O O . MET A 1 276 ? 52.413 23.084 22.049 1.00 43.53 276 MET A O 1
ATOM 2047 N N . ALA A 1 277 ? 50.179 23.174 22.335 1.00 37.12 277 ALA A N 1
ATOM 2048 C CA . ALA A 1 277 ? 50.137 22.452 23.600 1.00 37.12 277 ALA A CA 1
ATOM 2049 C C . ALA A 1 277 ? 49.615 21.028 23.353 1.00 37.12 277 ALA A C 1
ATOM 2051 O O . ALA A 1 277 ? 48.487 20.836 22.897 1.00 37.12 277 ALA A O 1
ATOM 2052 N N . ARG A 1 278 ? 50.483 20.053 23.636 1.00 40.44 278 ARG A N 1
ATOM 2053 C CA . ARG A 1 278 ? 50.151 18.645 23.872 1.00 40.44 278 ARG A CA 1
ATOM 2054 C C . ARG A 1 278 ? 49.457 18.536 25.232 1.00 40.44 278 ARG A C 1
ATOM 2056 O O . ARG A 1 278 ? 49.865 19.229 26.160 1.00 40.44 278 ARG A O 1
ATOM 2063 N N . TYR A 1 279 ? 48.471 17.656 25.349 1.00 40.75 279 TYR A N 1
ATOM 2064 C CA . TYR A 1 279 ? 48.049 17.118 26.639 1.00 40.75 279 TYR A CA 1
ATOM 2065 C C . TYR A 1 279 ? 48.375 15.629 26.633 1.00 40.75 279 TYR A C 1
ATOM 2067 O O . TYR A 1 279 ? 47.853 14.891 25.799 1.00 40.75 279 TYR A O 1
ATOM 2075 N N . ASP A 1 280 ? 49.296 15.257 27.517 1.00 37.38 280 ASP A N 1
ATOM 2076 C CA . ASP A 1 280 ? 49.633 13.883 27.859 1.00 37.38 280 ASP A CA 1
ATOM 2077 C C . ASP A 1 280 ? 48.607 13.356 28.876 1.00 37.38 280 ASP A C 1
ATOM 2079 O O . ASP A 1 280 ? 48.175 14.078 29.781 1.00 37.38 280 ASP A O 1
ATOM 2083 N N . GLU A 1 281 ? 48.209 12.102 28.679 1.00 45.53 281 GLU A N 1
ATOM 2084 C CA . GLU A 1 281 ? 47.559 11.248 29.669 1.00 45.53 281 GLU A CA 1
ATOM 2085 C C . GLU A 1 281 ? 48.627 10.745 30.646 1.00 45.53 281 GLU A C 1
ATOM 2087 O O . GLU A 1 281 ? 49.680 10.306 30.193 1.00 45.53 281 GLU A O 1
ATOM 2092 N N . ASP A 1 282 ? 48.376 10.855 31.952 1.00 43.00 282 ASP A N 1
ATOM 2093 C CA . ASP A 1 282 ? 48.695 9.875 33.005 1.00 43.00 282 ASP A CA 1
ATOM 2094 C C . ASP A 1 282 ? 48.594 10.538 34.397 1.00 43.00 282 ASP A C 1
ATOM 2096 O O . ASP A 1 282 ? 48.747 11.748 34.546 1.00 43.00 282 ASP A O 1
ATOM 2100 N N . ASP A 1 283 ? 48.334 9.703 35.408 1.00 37.97 283 ASP A N 1
ATOM 2101 C CA . ASP A 1 283 ? 48.214 9.977 36.849 1.00 37.97 283 ASP A CA 1
ATOM 2102 C C . ASP A 1 283 ? 46.866 10.517 37.371 1.00 37.97 283 ASP A C 1
ATOM 2104 O O . ASP A 1 283 ? 46.514 11.685 37.242 1.00 37.97 283 ASP A O 1
ATOM 2108 N N . ILE A 1 284 ? 46.124 9.654 38.080 1.00 38.91 284 ILE A N 1
ATOM 2109 C CA . ILE A 1 284 ? 46.045 9.676 39.555 1.00 38.91 284 ILE A CA 1
ATOM 2110 C C . ILE A 1 284 ? 45.291 8.420 40.021 1.00 38.91 284 ILE A C 1
ATOM 2112 O O . ILE A 1 284 ? 44.091 8.246 39.812 1.00 38.91 284 ILE A O 1
ATOM 2116 N N . ASN A 1 285 ? 46.033 7.553 40.702 1.00 38.25 285 ASN A N 1
ATOM 2117 C CA . ASN A 1 285 ? 45.519 6.572 41.645 1.00 38.25 285 ASN A CA 1
ATOM 2118 C C . ASN A 1 285 ? 45.770 7.114 43.063 1.00 38.25 285 ASN A C 1
ATOM 2120 O O . ASN A 1 285 ? 46.804 7.736 43.300 1.00 38.25 285 ASN A O 1
ATOM 2124 N N . ALA A 1 286 ? 44.886 6.727 43.985 1.00 35.16 286 ALA A N 1
ATOM 2125 C CA . ALA A 1 286 ? 45.087 6.596 45.434 1.00 35.16 286 ALA A CA 1
ATOM 2126 C C . ALA A 1 286 ? 44.431 7.624 46.391 1.00 35.16 286 ALA A C 1
ATOM 2128 O O . ALA A 1 286 ? 44.599 8.833 46.283 1.00 35.16 286 ALA A O 1
ATOM 2129 N N . LEU A 1 287 ? 43.822 7.004 47.417 1.00 35.88 287 LEU A N 1
ATOM 2130 C CA . LEU A 1 287 ? 43.620 7.416 48.816 1.00 35.88 287 LEU A CA 1
ATOM 2131 C C . LEU A 1 287 ? 42.291 8.083 49.227 1.00 35.88 287 LEU A C 1
ATOM 2133 O O . LEU A 1 287 ? 42.054 9.270 49.053 1.00 35.88 287 LEU A O 1
ATOM 2137 N N . ASP A 1 288 ? 41.482 7.239 49.879 1.00 32.56 288 ASP A N 1
ATOM 2138 C CA . ASP A 1 288 ? 41.087 7.325 51.299 1.00 32.56 288 ASP A CA 1
ATOM 2139 C C . ASP A 1 288 ? 39.581 7.359 51.629 1.00 32.56 288 ASP A C 1
ATOM 2141 O O . ASP A 1 288 ? 38.840 8.302 51.372 1.00 32.56 288 ASP A O 1
ATOM 2145 N N . ARG A 1 289 ? 39.167 6.274 52.301 1.00 38.97 289 ARG A N 1
ATOM 2146 C CA . ARG A 1 289 ? 38.059 6.188 53.271 1.00 38.97 289 ARG A CA 1
ATOM 2147 C C . ARG A 1 289 ? 38.443 7.020 54.510 1.00 38.97 289 ARG A C 1
ATOM 2149 O O . ARG A 1 289 ? 39.626 7.007 54.840 1.00 38.97 289 ARG A O 1
ATOM 2156 N N . PRO A 1 290 ? 37.509 7.628 55.278 1.00 44.66 290 PRO A N 1
ATOM 2157 C CA . PRO A 1 290 ? 36.572 6.845 56.107 1.00 44.66 290 PRO A CA 1
ATOM 2158 C C . PRO A 1 290 ? 35.227 7.537 56.435 1.00 44.66 290 PRO A C 1
ATOM 2160 O O . PRO A 1 290 ? 35.005 8.694 56.104 1.00 44.66 290 PRO A O 1
ATOM 2163 N N . GLY A 1 291 ? 34.361 6.838 57.180 1.00 31.28 291 GLY A N 1
ATOM 2164 C CA . GLY A 1 291 ? 33.486 7.503 58.157 1.00 31.28 291 GLY A CA 1
ATOM 2165 C C . GLY A 1 291 ? 32.006 7.141 58.102 1.00 31.28 291 GLY A C 1
ATOM 2166 O O . GLY A 1 291 ? 31.295 7.540 57.192 1.00 31.28 291 GLY A O 1
ATOM 2167 N N . ALA A 1 292 ? 31.564 6.405 59.120 1.00 39.50 292 ALA A N 1
ATOM 2168 C CA . ALA A 1 292 ? 30.174 6.149 59.483 1.00 39.50 292 ALA A CA 1
ATOM 2169 C C . ALA A 1 292 ? 29.567 7.314 60.301 1.00 39.50 292 ALA A C 1
ATOM 2171 O O . ALA A 1 292 ? 30.314 8.128 60.840 1.00 39.50 292 ALA A O 1
ATOM 2172 N N . GLY A 1 293 ? 28.236 7.319 60.452 1.00 33.03 293 GLY A N 1
ATOM 2173 C CA . GLY A 1 293 ? 27.462 8.174 61.373 1.00 33.03 293 GLY A CA 1
ATOM 2174 C C . GLY A 1 293 ? 26.216 8.724 60.669 1.00 33.03 293 GLY A C 1
ATOM 2175 O O . GLY A 1 293 ? 26.356 9.501 59.735 1.00 33.03 293 GLY A O 1
ATOM 2176 N N . GLU A 1 294 ? 25.044 8.109 60.835 1.00 37.53 294 GLU A N 1
ATOM 2177 C CA . GLU A 1 294 ? 24.041 8.365 61.894 1.00 37.53 294 GLU A CA 1
ATOM 2178 C C . GLU A 1 294 ? 23.146 9.594 61.621 1.00 37.53 294 GLU A C 1
ATOM 2180 O O . GLU A 1 294 ? 23.604 10.630 61.155 1.00 37.53 294 GLU A O 1
ATOM 2185 N N . ASP A 1 295 ? 21.856 9.406 61.931 1.00 37.56 295 ASP A N 1
ATOM 2186 C CA . ASP A 1 295 ? 20.764 10.383 62.091 1.00 37.56 295 ASP A CA 1
ATOM 2187 C C . ASP A 1 295 ? 19.795 10.626 60.917 1.00 37.56 295 ASP A C 1
ATOM 2189 O O . ASP A 1 295 ? 19.867 11.594 60.160 1.00 37.56 295 ASP A O 1
ATOM 2193 N N . ALA A 1 296 ? 18.770 9.767 60.869 1.00 40.47 296 ALA A N 1
ATOM 2194 C CA . ALA A 1 296 ? 17.462 10.050 60.281 1.00 40.47 296 ALA A CA 1
ATOM 2195 C C . ALA A 1 296 ? 16.446 10.319 61.414 1.00 40.47 296 ALA A C 1
ATOM 2197 O O . ALA A 1 296 ? 16.343 9.489 62.319 1.00 40.47 296 ALA A O 1
ATOM 2198 N N . PRO A 1 297 ? 15.667 11.418 61.394 1.00 47.72 297 PRO A N 1
ATOM 2199 C CA . PRO A 1 297 ? 14.590 11.607 62.359 1.00 47.72 297 PRO A CA 1
ATOM 2200 C C . PRO A 1 297 ? 13.286 10.943 61.888 1.00 47.72 297 PRO A C 1
ATOM 2202 O O . PRO A 1 297 ? 12.711 11.305 60.859 1.00 47.72 297 PRO A O 1
ATOM 2205 N N . GLU A 1 298 ? 12.804 9.994 62.691 1.00 35.06 298 GLU A N 1
ATOM 2206 C CA . GLU A 1 298 ? 11.443 9.456 62.650 1.00 35.06 298 GLU A CA 1
ATOM 2207 C C . GLU A 1 298 ? 10.424 10.516 63.103 1.00 35.06 298 GLU A C 1
ATOM 2209 O O . GLU A 1 298 ? 10.512 11.074 64.199 1.00 35.06 298 GLU A O 1
ATOM 2214 N N . LEU A 1 299 ? 9.410 10.764 62.271 1.00 40.12 299 LEU A N 1
ATOM 2215 C CA . LEU A 1 299 ? 8.221 11.529 62.640 1.00 40.12 299 LEU A CA 1
ATOM 2216 C C . LEU A 1 299 ? 7.169 10.582 63.232 1.00 40.12 299 LEU A C 1
ATOM 2218 O O . LEU A 1 299 ? 6.454 9.889 62.510 1.00 40.12 299 LEU A O 1
ATOM 2222 N N . ASN A 1 300 ? 7.065 10.597 64.560 1.00 34.50 300 ASN A N 1
ATOM 2223 C CA . ASN A 1 300 ? 5.944 10.046 65.318 1.00 34.50 300 ASN A CA 1
ATOM 2224 C C . ASN A 1 300 ? 4.723 10.973 65.204 1.00 34.50 300 ASN A C 1
ATOM 2226 O O . ASN A 1 300 ? 4.802 12.145 65.576 1.00 34.50 300 ASN A O 1
ATOM 2230 N N . PHE A 1 301 ? 3.578 10.440 64.768 1.00 40.66 301 PHE A N 1
ATOM 2231 C CA . PHE A 1 301 ? 2.273 11.075 64.969 1.00 40.66 301 PHE A CA 1
ATOM 2232 C C . PHE A 1 301 ? 1.305 10.089 65.632 1.00 40.66 301 PHE A C 1
ATOM 2234 O O . PHE A 1 301 ? 0.953 9.046 65.087 1.00 40.66 301 PHE A O 1
ATOM 2241 N N . ASP A 1 302 ? 0.913 10.460 66.843 1.00 43.12 302 ASP A N 1
ATOM 2242 C CA . ASP A 1 302 ? 0.063 9.748 67.794 1.00 43.12 302 ASP A CA 1
ATOM 2243 C C . ASP A 1 302 ? -1.418 10.126 67.559 1.00 43.12 302 ASP A C 1
ATOM 2245 O O . ASP A 1 302 ? -1.701 11.320 67.401 1.00 43.12 302 ASP A O 1
ATOM 2249 N N . PRO A 1 303 ? -2.399 9.197 67.566 1.00 49.00 303 PRO A N 1
ATOM 2250 C CA . PRO A 1 303 ? -3.804 9.583 67.584 1.00 49.00 303 PRO A CA 1
ATOM 2251 C C . PRO A 1 303 ? -4.536 9.035 68.816 1.00 49.00 303 PRO A C 1
ATOM 2253 O O . PRO A 1 303 ? -4.934 7.871 68.878 1.00 49.00 303 PRO A O 1
ATOM 2256 N N . LYS A 1 304 ? -4.854 9.925 69.762 1.00 44.16 304 LYS A N 1
ATOM 2257 C CA . LYS A 1 304 ? -5.985 9.754 70.688 1.00 44.16 304 LYS A CA 1
ATOM 2258 C C . LYS A 1 304 ? -6.665 11.099 70.941 1.00 44.16 304 LYS A C 1
ATOM 2260 O O . LYS A 1 304 ? -6.079 11.971 71.564 1.00 44.16 304 LYS A O 1
ATOM 2265 N N . THR A 1 305 ? -7.940 11.237 70.566 1.00 38.69 305 THR A N 1
ATOM 2266 C CA . THR A 1 305 ? -9.078 11.313 71.516 1.00 38.69 305 THR A CA 1
ATOM 2267 C C . THR A 1 305 ? -10.409 11.735 70.860 1.00 38.69 305 THR A C 1
ATOM 2269 O O . THR A 1 305 ? -10.534 12.798 70.274 1.00 38.69 305 THR A O 1
ATOM 2272 N N . LYS A 1 306 ? -11.418 10.867 71.053 1.00 42.53 306 LYS A N 1
ATOM 2273 C CA . LYS A 1 306 ? -12.841 11.097 71.408 1.00 42.53 306 LYS A CA 1
ATOM 2274 C C . LYS A 1 306 ? -13.604 12.312 70.832 1.00 42.53 306 LYS A C 1
ATOM 2276 O O . LYS A 1 306 ? -13.363 13.434 71.257 1.00 42.53 306 LYS A O 1
ATOM 2281 N N . LYS A 1 307 ? -14.759 12.036 70.200 1.00 38.94 307 LYS A N 1
ATOM 2282 C CA . LYS A 1 307 ? -16.112 12.216 70.800 1.00 38.94 307 LYS A CA 1
ATOM 2283 C C . LYS A 1 307 ? -17.245 11.866 69.815 1.00 38.94 307 LYS A C 1
ATOM 2285 O O . LYS A 1 307 ? -17.309 12.395 68.716 1.00 38.94 307 LYS A O 1
ATOM 2290 N N . THR A 1 308 ? -18.166 11.020 70.275 1.00 40.31 308 THR A N 1
ATOM 2291 C CA . THR A 1 308 ? -19.558 10.859 69.803 1.00 40.31 308 THR A CA 1
ATOM 2292 C C . THR A 1 308 ? -20.362 12.158 69.965 1.00 40.31 308 THR A C 1
ATOM 2294 O O . THR A 1 308 ? -20.067 12.924 70.890 1.00 40.31 308 THR A O 1
ATOM 2297 N N . PRO A 1 309 ? -21.419 12.381 69.156 1.00 50.44 309 PRO A N 1
ATOM 2298 C CA . PRO A 1 309 ? -22.759 12.084 69.683 1.00 50.44 309 PRO A CA 1
ATOM 2299 C C . PRO A 1 309 ? -23.817 11.589 68.669 1.00 50.44 309 PRO A C 1
ATOM 2301 O O . PRO A 1 309 ? -23.760 11.864 67.479 1.00 50.44 309 PRO A O 1
ATOM 2304 N N . ALA A 1 310 ? -24.827 10.947 69.267 1.00 33.56 310 ALA A N 1
ATOM 2305 C CA . ALA A 1 310 ? -26.264 10.971 68.969 1.00 33.56 310 ALA A CA 1
ATOM 2306 C C . ALA A 1 310 ? -26.818 10.345 67.675 1.00 33.56 310 ALA A C 1
ATOM 2308 O O . ALA A 1 310 ? -26.590 10.782 66.553 1.00 33.56 310 ALA A O 1
ATOM 2309 N N . ALA A 1 311 ? -27.676 9.355 67.923 1.00 40.53 311 ALA A N 1
ATOM 2310 C CA . ALA A 1 311 ? -28.569 8.688 66.998 1.00 40.53 311 ALA A CA 1
ATOM 2311 C C . ALA A 1 311 ? -29.657 9.625 66.449 1.00 40.53 311 ALA A C 1
ATOM 2313 O O . ALA A 1 311 ? -30.321 10.326 67.211 1.00 40.53 311 ALA A O 1
ATOM 2314 N N . VAL A 1 312 ? -29.898 9.536 65.141 1.00 39.78 312 VAL A N 1
ATOM 2315 C CA . VAL A 1 312 ? -31.162 9.913 64.505 1.00 39.78 312 VAL A CA 1
ATOM 2316 C C . VAL A 1 312 ? -31.543 8.781 63.558 1.00 39.78 312 VAL A C 1
ATOM 2318 O O . VAL A 1 312 ? -30.839 8.480 62.597 1.00 39.78 312 VAL A O 1
ATOM 2321 N N . SER A 1 313 ? -32.652 8.130 63.889 1.00 44.12 313 SER A N 1
ATOM 2322 C CA . SER A 1 313 ? -33.369 7.177 63.054 1.00 44.12 313 SER A CA 1
ATOM 2323 C C . SER A 1 313 ? -33.912 7.876 61.810 1.00 44.12 313 SER A C 1
ATOM 2325 O O . SER A 1 313 ? -34.648 8.858 61.926 1.00 44.12 313 SER A O 1
ATOM 2327 N N . GLY A 1 314 ? -33.595 7.345 60.635 1.00 32.09 314 GLY A N 1
ATOM 2328 C CA . GLY A 1 314 ? -34.171 7.785 59.375 1.00 32.09 314 GLY A CA 1
ATOM 2329 C C . GLY A 1 314 ? -34.065 6.681 58.338 1.00 32.09 314 GLY A C 1
ATOM 2330 O O . GLY A 1 314 ? -33.015 6.510 57.727 1.00 32.09 314 GLY A O 1
ATOM 2331 N N . ASP A 1 315 ? -35.165 5.951 58.160 1.00 45.41 315 ASP A N 1
ATOM 2332 C CA . ASP A 1 315 ? -35.475 5.197 56.948 1.00 45.41 315 ASP A CA 1
ATOM 2333 C C . ASP A 1 315 ? -35.142 6.038 55.714 1.00 45.41 315 ASP A C 1
ATOM 2335 O O . ASP A 1 315 ? -35.711 7.117 55.528 1.00 45.41 315 ASP A O 1
ATOM 2339 N N . ARG A 1 316 ? -34.246 5.542 54.855 1.00 35.34 316 ARG A N 1
ATOM 2340 C CA . ARG A 1 316 ? -34.166 5.948 53.448 1.00 35.34 316 ARG A CA 1
ATOM 2341 C C . ARG A 1 316 ? -33.323 4.959 52.650 1.00 35.34 316 ARG A C 1
ATOM 2343 O O . ARG A 1 316 ? -32.119 4.857 52.838 1.00 35.34 316 ARG A O 1
ATOM 2350 N N . HIS A 1 317 ? -34.029 4.250 51.772 1.00 37.00 317 HIS A N 1
ATOM 2351 C CA . HIS A 1 317 ? -33.590 3.672 50.503 1.00 37.00 317 HIS A CA 1
ATOM 2352 C C . HIS A 1 317 ? -32.076 3.555 50.281 1.00 37.00 317 HIS A C 1
ATOM 2354 O O . HIS A 1 317 ? -31.402 4.506 49.886 1.00 37.00 317 HIS A O 1
ATOM 2360 N N . VAL A 1 318 ? -31.587 2.323 50.410 1.00 31.67 318 VAL A N 1
ATOM 2361 C CA . VAL A 1 318 ? -30.387 1.862 49.716 1.00 31.67 318 VAL A CA 1
ATOM 2362 C C . VAL A 1 318 ? -30.710 1.884 48.218 1.00 31.67 318 VAL A C 1
ATOM 2364 O O . VAL A 1 318 ? -31.350 0.972 47.704 1.00 31.67 318 VAL A O 1
ATOM 2367 N N . MET A 1 319 ? -30.336 2.966 47.527 1.00 36.12 319 MET A N 1
ATOM 2368 C CA . MET A 1 319 ? -30.179 2.930 46.075 1.00 36.12 319 MET A CA 1
ATOM 2369 C C . MET A 1 319 ? -28.912 2.137 45.782 1.00 36.12 319 MET A C 1
ATOM 2371 O O . MET A 1 319 ? -27.792 2.641 45.862 1.00 36.12 319 MET A O 1
ATOM 2375 N N . GLU A 1 320 ? -29.126 0.867 45.473 1.00 29.50 320 GLU A N 1
ATOM 2376 C CA . GLU A 1 320 ? -28.200 0.020 44.745 1.00 29.50 320 GLU A CA 1
ATOM 2377 C C . GLU A 1 320 ? -27.932 0.689 43.387 1.00 29.50 320 GLU A C 1
ATOM 2379 O O . GLU A 1 320 ? -28.703 0.570 42.440 1.00 29.50 320 GLU A O 1
ATOM 2384 N N . THR A 1 321 ? -26.873 1.497 43.320 1.00 33.97 321 THR A N 1
ATOM 2385 C CA . THR A 1 321 ? -26.359 2.040 42.060 1.00 33.97 321 THR A CA 1
ATOM 2386 C C . THR A 1 321 ? -25.561 0.934 41.394 1.00 33.97 321 THR A C 1
ATOM 2388 O O . THR A 1 321 ? -24.366 0.752 41.617 1.00 33.97 321 THR A O 1
ATOM 2391 N N . THR A 1 322 ? -26.264 0.132 40.606 1.00 30.56 322 THR A N 1
ATOM 2392 C CA . THR A 1 322 ? -25.651 -0.766 39.634 1.00 30.56 322 THR A CA 1
ATOM 2393 C C . THR A 1 322 ? -24.800 0.088 38.683 1.00 30.56 322 THR A C 1
ATOM 2395 O O . THR A 1 322 ? -25.283 1.127 38.222 1.00 30.56 322 THR A O 1
ATOM 2398 N N . PRO A 1 323 ? -23.548 -0.290 38.360 1.00 39.69 323 PRO A N 1
ATOM 2399 C CA . PRO A 1 323 ? -22.811 0.315 37.260 1.00 39.69 323 PRO A CA 1
ATOM 2400 C C . PRO A 1 323 ? -23.419 -0.220 35.959 1.00 39.69 323 PRO A C 1
ATOM 2402 O O . PRO A 1 323 ? -22.878 -1.105 35.302 1.00 39.69 323 PRO A O 1
ATOM 2405 N N . GLU A 1 324 ? -24.613 0.270 35.641 1.00 41.19 324 GLU A N 1
ATOM 2406 C CA . GLU A 1 324 ? -25.249 0.095 34.347 1.00 41.19 324 GLU A CA 1
ATOM 2407 C C . GLU A 1 324 ? -24.319 0.758 33.326 1.00 41.19 324 GLU A C 1
ATOM 2409 O O . GLU A 1 324 ? -24.013 1.949 33.445 1.00 41.19 324 GLU A O 1
ATOM 2414 N N . GLY A 1 325 ? -23.779 -0.029 32.389 1.00 42.66 325 GLY A N 1
ATOM 2415 C CA . GLY A 1 325 ? -22.893 0.462 31.337 1.00 42.66 325 GLY A CA 1
ATOM 2416 C C . GLY A 1 325 ? -23.515 1.699 30.701 1.00 42.66 325 GLY A C 1
ATOM 2417 O O . GLY A 1 325 ? -24.585 1.614 30.101 1.00 42.66 325 GLY A O 1
ATOM 2418 N N . ALA A 1 326 ? -22.891 2.858 30.918 1.00 43.19 326 ALA A N 1
ATOM 2419 C CA . ALA A 1 326 ? -23.455 4.145 30.548 1.00 43.19 326 ALA A CA 1
ATOM 2420 C C . ALA A 1 326 ? -23.619 4.211 29.025 1.00 43.19 326 ALA A C 1
ATOM 2422 O O . ALA A 1 326 ? -22.686 4.519 28.286 1.00 43.19 326 ALA A O 1
ATOM 2423 N N . LEU A 1 327 ? -24.826 3.896 28.562 1.00 47.56 327 LEU A N 1
ATOM 2424 C CA . LEU A 1 327 ? -25.217 3.955 27.168 1.00 47.56 327 LEU A CA 1
ATOM 2425 C C . LEU A 1 327 ? -25.337 5.431 26.769 1.00 47.56 327 LEU A C 1
ATOM 2427 O O . LEU A 1 327 ? -26.382 6.064 26.943 1.00 47.56 327 LEU A O 1
ATOM 2431 N N . ILE A 1 328 ? -24.259 6.008 26.242 1.00 50.19 328 ILE A N 1
ATOM 2432 C CA . ILE A 1 328 ? -24.266 7.378 25.725 1.00 50.19 328 ILE A CA 1
ATOM 2433 C C . ILE A 1 328 ? -25.030 7.378 24.392 1.00 50.19 328 ILE A C 1
ATOM 2435 O O . ILE A 1 328 ? -24.469 7.163 23.318 1.00 50.19 328 ILE A O 1
ATOM 2439 N N . ARG A 1 329 ? -26.347 7.611 24.452 1.00 51.81 329 ARG A N 1
ATOM 2440 C CA . ARG A 1 329 ? -27.191 7.839 23.268 1.00 51.81 329 ARG A CA 1
ATOM 2441 C C . ARG A 1 329 ? -26.979 9.258 22.731 1.00 51.81 329 ARG A C 1
ATOM 2443 O O . ARG A 1 329 ? -27.793 10.144 22.963 1.00 51.81 329 ARG A O 1
ATOM 2450 N N . THR A 1 330 ? -25.908 9.479 21.979 1.00 48.06 330 THR A N 1
ATOM 2451 C CA . THR A 1 330 ? -25.712 10.693 21.163 1.00 48.06 330 THR A CA 1
ATOM 2452 C C . THR A 1 330 ? -26.204 10.437 19.742 1.00 48.06 330 THR A C 1
ATOM 2454 O O . THR A 1 330 ? -25.435 10.336 18.792 1.00 48.06 330 THR A O 1
ATOM 2457 N N . GLY A 1 331 ? -27.514 10.265 19.591 1.00 44.84 331 GLY A N 1
ATOM 2458 C CA . GLY A 1 331 ? -28.157 10.417 18.289 1.00 44.84 331 GLY A CA 1
ATOM 2459 C C . GLY A 1 331 ? -28.696 11.835 18.180 1.00 44.84 331 GLY A C 1
ATOM 2460 O O . GLY A 1 331 ? -29.219 12.359 19.165 1.00 44.84 331 GLY A O 1
ATOM 2461 N N . ARG A 1 332 ? -28.644 12.453 16.991 1.00 49.28 332 ARG A N 1
ATOM 2462 C CA . ARG A 1 332 ? -29.586 13.536 16.666 1.00 49.28 332 ARG A CA 1
ATOM 2463 C C . ARG A 1 332 ? -30.968 13.042 17.074 1.00 49.28 332 ARG A C 1
ATOM 2465 O O . ARG A 1 332 ? -31.440 12.046 16.527 1.00 49.28 332 ARG A O 1
ATOM 2472 N N . ASN A 1 333 ? -31.594 13.718 18.033 1.00 40.50 333 ASN A N 1
ATOM 2473 C CA . ASN A 1 333 ? -33.003 13.529 18.323 1.00 40.50 333 ASN A CA 1
ATOM 2474 C C . ASN A 1 333 ? -33.764 13.759 17.010 1.00 40.50 333 ASN A C 1
ATOM 2476 O O . ASN A 1 333 ? -34.075 14.895 16.653 1.00 40.50 333 ASN A O 1
ATOM 2480 N N . PHE A 1 334 ? -34.096 12.680 16.299 1.00 46.81 334 PHE A N 1
ATOM 2481 C CA . PHE A 1 334 ? -35.294 12.625 15.476 1.00 46.81 334 PHE A CA 1
ATOM 2482 C C . PHE A 1 334 ? -36.464 12.758 16.455 1.00 46.81 334 PHE A C 1
ATOM 2484 O O . PHE A 1 334 ? -37.123 11.790 16.816 1.00 46.81 334 PHE A O 1
ATOM 2491 N N . ASN A 1 335 ? -36.669 13.978 16.954 1.00 38.53 335 ASN A N 1
ATOM 2492 C CA . ASN A 1 335 ? -37.591 14.332 18.029 1.00 38.53 335 ASN A CA 1
ATOM 2493 C C . ASN A 1 335 ? -39.053 14.349 17.540 1.00 38.53 335 ASN A C 1
ATOM 2495 O O . ASN A 1 335 ? -39.867 15.157 17.971 1.00 38.53 335 ASN A O 1
ATOM 2499 N N . GLY A 1 336 ? -39.382 13.469 16.595 1.00 43.81 336 GLY A N 1
ATOM 2500 C CA . GLY A 1 336 ? -40.669 13.385 15.923 1.00 43.81 336 GLY A CA 1
ATOM 2501 C C . GLY A 1 336 ? -41.433 12.119 16.287 1.00 43.81 336 GLY A C 1
ATOM 2502 O O . GLY A 1 336 ? -41.720 11.330 15.398 1.00 43.81 336 GLY A O 1
ATOM 2503 N N . GLY A 1 337 ? -41.735 11.922 17.575 1.00 44.59 337 GLY A N 1
ATOM 2504 C CA . GLY A 1 337 ? -42.971 11.314 18.107 1.00 44.59 337 GLY A CA 1
ATOM 2505 C C . GLY A 1 337 ? -43.512 9.974 17.582 1.00 44.59 337 GLY A C 1
ATOM 2506 O O . GLY A 1 337 ? -44.610 9.601 17.974 1.00 44.59 337 GLY A O 1
ATOM 2507 N N . HIS A 1 338 ? -42.813 9.241 16.723 1.00 44.56 338 HIS A N 1
ATOM 2508 C CA . HIS A 1 338 ? -43.229 7.920 16.260 1.00 44.56 338 HIS A CA 1
ATOM 2509 C C . HIS A 1 338 ? -42.117 6.946 16.599 1.00 44.56 338 HIS A C 1
ATOM 2511 O O . HIS A 1 338 ? -40.963 7.187 16.244 1.00 44.56 338 HIS A O 1
ATOM 2517 N N . SER A 1 339 ? -42.461 5.846 17.270 1.00 56.41 339 SER A N 1
ATOM 2518 C CA . SER A 1 339 ? -41.586 4.697 17.497 1.00 56.41 339 SER A CA 1
ATOM 2519 C C . SER A 1 339 ? -41.255 4.029 16.159 1.00 56.41 339 SER A C 1
ATOM 2521 O O . SER A 1 339 ? -41.692 2.912 15.875 1.00 56.41 339 SER A O 1
ATOM 2523 N N . ARG A 1 340 ? -40.529 4.736 15.286 1.00 63.91 340 ARG A N 1
ATOM 2524 C CA . ARG A 1 340 ? -39.905 4.152 14.110 1.00 63.91 340 ARG A CA 1
ATOM 2525 C C . ARG A 1 340 ? -39.013 3.056 14.652 1.00 63.91 340 ARG A C 1
ATOM 2527 O O . ARG A 1 340 ? -38.037 3.327 15.344 1.00 63.91 340 ARG A O 1
ATOM 2534 N N . THR A 1 341 ? -39.440 1.828 14.403 1.00 82.06 341 THR A N 1
ATOM 2535 C CA . THR A 1 341 ? -38.694 0.610 14.677 1.00 82.06 341 THR A CA 1
ATOM 2536 C C . THR A 1 341 ? -37.250 0.842 14.261 1.00 82.06 341 THR A C 1
ATOM 2538 O O . THR A 1 341 ? -36.998 1.107 13.083 1.00 82.06 341 THR A O 1
ATOM 2541 N N . GLU A 1 342 ? -36.326 0.819 15.223 1.00 90.75 342 GLU A N 1
ATOM 2542 C CA . GLU A 1 342 ? -34.907 0.989 14.931 1.00 90.75 342 GLU A CA 1
ATOM 2543 C C . GLU A 1 342 ? -34.494 -0.007 13.842 1.00 90.75 342 GLU A C 1
ATOM 2545 O O . GLU A 1 342 ? -34.892 -1.182 13.873 1.00 90.75 342 GLU A O 1
ATOM 2550 N N . SER A 1 343 ? -33.704 0.472 12.875 1.00 95.12 343 SER A N 1
ATOM 2551 C CA . SER A 1 343 ? -33.162 -0.380 11.819 1.00 95.12 343 SER A CA 1
ATOM 2552 C C . SER A 1 343 ? -32.503 -1.611 12.441 1.00 95.12 343 SER A C 1
ATOM 2554 O O . SER A 1 343 ? -31.880 -1.547 13.504 1.00 95.12 343 SER A O 1
ATOM 2556 N N . ILE A 1 344 ? -32.672 -2.764 11.801 1.00 96.69 344 ILE A N 1
ATOM 2557 C CA . ILE A 1 344 ? -32.116 -4.017 12.311 1.00 96.69 344 ILE A CA 1
ATOM 2558 C C . ILE A 1 344 ? -30.590 -3.974 12.377 1.00 96.69 344 ILE A C 1
ATOM 2560 O O . ILE A 1 344 ? -30.013 -4.523 13.308 1.00 96.69 344 ILE A O 1
ATOM 2564 N N . MET A 1 345 ? -29.971 -3.215 11.470 1.00 96.81 345 MET A N 1
ATOM 2565 C CA . MET A 1 345 ? -28.543 -2.930 11.463 1.00 96.81 345 MET A CA 1
ATOM 2566 C C . MET A 1 345 ? -28.106 -2.178 12.726 1.00 96.81 345 MET A C 1
ATOM 2568 O O . MET A 1 345 ? -27.128 -2.546 13.368 1.00 96.81 345 MET A O 1
ATOM 2572 N N . VAL A 1 346 ? -28.882 -1.173 13.144 1.00 96.56 346 VAL A N 1
ATOM 2573 C CA . VAL A 1 346 ? -28.623 -0.394 14.365 1.00 96.56 346 VAL A CA 1
ATOM 2574 C C . VAL A 1 346 ? -28.729 -1.278 15.608 1.00 96.56 346 VAL A C 1
ATOM 2576 O O . VAL A 1 346 ? -27.865 -1.225 16.483 1.00 96.56 346 VAL A O 1
ATOM 2579 N N . ARG A 1 347 ? -29.780 -2.107 15.681 1.00 96.62 347 ARG A N 1
ATOM 2580 C CA . ARG A 1 347 ? -30.001 -3.041 16.796 1.00 96.62 347 ARG A CA 1
ATOM 2581 C C . ARG A 1 347 ? -28.916 -4.115 16.857 1.00 96.62 347 ARG A C 1
ATOM 2583 O O . ARG A 1 347 ? -28.421 -4.407 17.940 1.00 96.62 347 ARG A O 1
ATOM 2590 N N . GLY A 1 348 ? -28.526 -4.656 15.704 1.00 97.31 348 GLY A N 1
ATOM 2591 C CA . GLY A 1 348 ? -27.460 -5.645 15.584 1.00 97.31 348 GLY A CA 1
ATOM 2592 C C . GLY A 1 348 ? -26.104 -5.085 15.989 1.00 97.31 348 GLY A C 1
ATOM 2593 O O . GLY A 1 348 ? -25.423 -5.700 16.801 1.00 97.31 348 GLY A O 1
ATOM 2594 N N . ALA A 1 349 ? -25.741 -3.896 15.496 1.00 97.25 349 ALA A N 1
ATOM 2595 C CA . ALA A 1 349 ? -24.475 -3.247 15.835 1.00 97.25 349 ALA A CA 1
ATOM 2596 C C . ALA A 1 349 ? -24.394 -2.906 17.328 1.00 97.25 349 ALA A C 1
ATOM 2598 O O . ALA A 1 349 ? -23.369 -3.156 17.956 1.00 97.25 349 ALA A O 1
ATOM 2599 N N . GLN A 1 350 ? -25.487 -2.402 17.914 1.00 96.44 350 GLN A N 1
ATOM 2600 C CA . GLN A 1 350 ? -25.560 -2.141 19.352 1.00 96.44 350 GLN A CA 1
ATOM 2601 C C . GLN A 1 350 ? -25.392 -3.429 20.164 1.00 96.44 350 GLN A C 1
ATOM 2603 O O . GLN A 1 350 ? -24.535 -3.490 21.038 1.00 96.44 350 GLN A O 1
ATOM 2608 N N . LYS A 1 351 ? -26.168 -4.472 19.842 1.00 97.06 351 LYS A N 1
ATOM 2609 C CA . LYS A 1 351 ? -26.114 -5.756 20.548 1.00 97.06 351 LYS A CA 1
ATOM 2610 C C . LYS A 1 351 ? -24.729 -6.399 20.448 1.00 97.06 351 LYS A C 1
ATOM 2612 O O . LYS A 1 351 ? -24.187 -6.835 21.456 1.00 97.06 351 LYS A O 1
ATOM 2617 N N . ALA A 1 352 ? -24.145 -6.422 19.251 1.00 97.31 352 ALA A N 1
ATOM 2618 C CA . ALA A 1 352 ? -22.813 -6.971 19.029 1.00 97.31 352 ALA A CA 1
ATOM 2619 C C . ALA A 1 352 ? -21.738 -6.194 19.800 1.00 97.31 352 ALA A C 1
ATOM 2621 O O . ALA A 1 352 ? -20.828 -6.807 20.355 1.00 97.31 352 ALA A O 1
ATOM 2622 N N . LEU A 1 353 ? -21.848 -4.864 19.867 1.00 96.31 353 LEU A N 1
ATOM 2623 C CA . LEU A 1 353 ? -20.933 -4.028 20.638 1.00 96.31 353 LEU A CA 1
ATOM 2624 C C . LEU A 1 353 ? -21.067 -4.292 22.144 1.00 96.31 353 LEU A C 1
ATOM 2626 O O . LEU A 1 353 ? -20.065 -4.571 22.796 1.00 96.31 353 LEU A O 1
ATOM 2630 N N . ASP A 1 354 ? -22.289 -4.277 22.676 1.00 94.75 354 ASP A N 1
ATOM 2631 C CA . ASP A 1 354 ? -22.560 -4.469 24.107 1.00 94.75 354 ASP A CA 1
ATOM 2632 C C . ASP A 1 354 ? -22.129 -5.847 24.605 1.00 94.75 354 ASP A C 1
ATOM 2634 O O . ASP A 1 354 ? -21.516 -5.963 25.661 1.00 94.75 354 ASP A O 1
ATOM 2638 N N . GLU A 1 355 ? -22.396 -6.899 23.829 1.00 96.00 355 GLU A N 1
ATOM 2639 C CA . GLU A 1 355 ? -21.982 -8.250 24.201 1.00 96.00 355 GLU A CA 1
ATOM 2640 C C . GLU A 1 355 ? -20.452 -8.396 24.175 1.00 96.00 355 GLU A C 1
ATOM 2642 O O . GLU A 1 355 ? -19.899 -9.244 24.883 1.00 96.00 355 GLU A O 1
ATOM 2647 N N . SER A 1 356 ? -19.749 -7.656 23.303 1.00 95.50 356 SER A N 1
ATOM 2648 C CA . SER A 1 356 ? -18.292 -7.805 23.072 1.00 95.50 356 SER A CA 1
ATOM 2649 C C . SER A 1 356 ? -17.454 -7.004 24.043 1.00 95.50 356 SER A C 1
ATOM 2651 O O . SER A 1 356 ? -16.303 -7.349 24.316 1.00 95.50 356 SER A O 1
ATOM 2653 N N . VAL A 1 357 ? -18.036 -5.957 24.605 1.00 92.50 357 VAL A N 1
ATOM 2654 C CA . VAL A 1 357 ? -17.386 -5.120 25.592 1.00 92.50 357 VAL A CA 1
ATOM 2655 C C . VAL A 1 357 ? -17.208 -5.895 26.897 1.00 92.50 357 VAL A C 1
ATOM 2657 O O . VAL A 1 357 ? -18.147 -6.166 27.640 1.00 92.50 357 VAL A O 1
ATOM 2660 N N . GLN A 1 358 ? -15.956 -6.226 27.207 1.00 83.19 358 GLN A N 1
ATOM 2661 C CA . GLN A 1 358 ? -15.589 -6.677 28.544 1.00 83.19 358 GLN A CA 1
ATOM 2662 C C . GLN A 1 358 ? -15.685 -5.492 29.507 1.00 83.19 358 GLN A C 1
ATOM 2664 O O . GLN A 1 358 ? -14.921 -4.528 29.406 1.00 83.19 358 GLN A O 1
ATOM 2669 N N . VAL A 1 359 ? -16.618 -5.569 30.455 1.00 75.19 359 VAL A N 1
ATOM 2670 C CA . VAL A 1 359 ? -16.734 -4.599 31.547 1.00 75.19 359 VAL A CA 1
ATOM 2671 C C . VAL A 1 359 ? -15.624 -4.887 32.556 1.00 75.19 359 VAL A C 1
ATOM 2673 O O . VAL A 1 359 ? -15.842 -5.493 33.601 1.00 75.19 359 VAL A O 1
ATOM 2676 N N . ILE A 1 360 ? -14.395 -4.483 32.238 1.00 77.12 360 ILE A N 1
ATOM 2677 C CA . ILE A 1 360 ? -13.353 -4.396 33.257 1.00 77.12 360 ILE A CA 1
ATOM 2678 C C . ILE A 1 360 ? -13.675 -3.150 34.074 1.00 77.12 360 ILE A C 1
ATOM 2680 O O . ILE A 1 360 ? -13.620 -2.037 33.555 1.00 77.12 360 ILE A O 1
ATOM 2684 N N . SER A 1 361 ? -14.030 -3.337 35.346 1.00 70.19 361 SER A N 1
ATOM 2685 C CA . SER A 1 361 ? -14.325 -2.264 36.302 1.00 70.19 361 SER A CA 1
ATOM 2686 C C . SER A 1 361 ? -13.063 -1.470 36.665 1.00 70.19 361 SER A C 1
ATOM 2688 O O . SER A 1 361 ? -12.629 -1.450 37.814 1.00 70.19 361 SER A O 1
ATOM 2690 N N . GLN A 1 362 ? -12.428 -0.824 35.689 1.00 75.56 362 GLN A N 1
ATOM 2691 C CA . GLN A 1 362 ? -11.447 0.213 35.970 1.00 75.56 362 GLN A CA 1
ATOM 2692 C C . GLN A 1 362 ? -12.223 1.457 36.403 1.00 75.56 362 GLN A C 1
ATOM 2694 O O . GLN A 1 362 ? -13.038 1.982 35.652 1.00 75.56 362 GLN A O 1
ATOM 2699 N N . SER A 1 363 ? -11.994 1.920 37.630 1.00 80.88 363 SER A N 1
ATOM 2700 C CA . SER A 1 363 ? -12.724 3.023 38.275 1.00 80.88 363 SER A CA 1
ATOM 2701 C C . SER A 1 363 ? -12.421 4.421 37.701 1.00 80.88 363 SER A C 1
ATOM 2703 O O . SER A 1 363 ? -12.654 5.430 38.366 1.00 80.88 363 SER A O 1
ATOM 2705 N N . GLY A 1 364 ? -11.889 4.506 36.479 1.00 86.75 364 GLY A N 1
ATOM 2706 C CA . GLY A 1 364 ? -11.535 5.761 35.819 1.00 86.75 364 GLY A CA 1
ATOM 2707 C C . GLY A 1 364 ? -12.639 6.285 34.890 1.00 86.75 364 GLY A C 1
ATOM 2708 O O . GLY A 1 364 ? -13.415 5.495 34.352 1.00 86.75 364 GLY A O 1
ATOM 2709 N N . PRO A 1 365 ? -12.716 7.611 34.657 1.00 90.06 365 PRO A N 1
ATOM 2710 C CA . PRO A 1 365 ? -13.584 8.162 33.623 1.00 90.06 365 PRO A CA 1
ATOM 2711 C C . PRO A 1 365 ? -13.156 7.628 32.252 1.00 90.06 365 PRO A C 1
ATOM 2713 O O . PRO A 1 365 ? -11.980 7.712 31.892 1.00 90.06 365 PRO A O 1
ATOM 27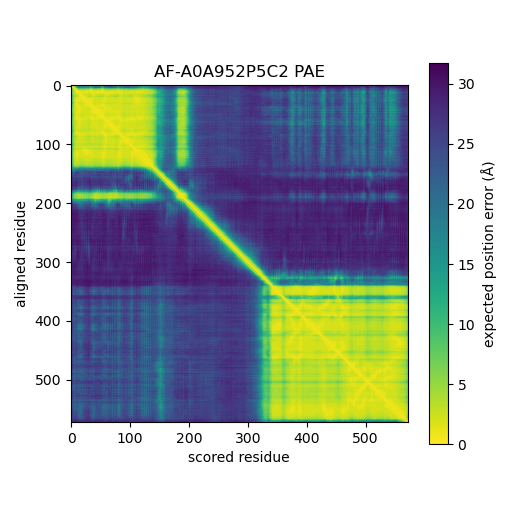16 N N . ALA A 1 366 ? -14.118 7.097 31.494 1.00 90.25 366 ALA A N 1
ATOM 2717 C CA . ALA A 1 366 ? -13.869 6.577 30.157 1.00 90.25 366 ALA A CA 1
ATOM 2718 C C . ALA A 1 366 ? -13.236 7.651 29.266 1.00 90.25 366 ALA A C 1
ATOM 2720 O O . ALA A 1 366 ? -13.665 8.812 29.241 1.00 90.25 366 ALA A O 1
ATOM 2721 N N . GLN A 1 367 ? -12.197 7.263 28.538 1.00 92.25 367 GLN A N 1
ATOM 2722 C CA . GLN A 1 367 ? -11.463 8.196 27.708 1.00 92.25 367 GLN A CA 1
ATOM 2723 C C . GLN A 1 367 ? -12.207 8.451 26.402 1.00 92.25 367 GLN A C 1
ATOM 2725 O O . GLN A 1 367 ? -12.348 7.543 25.587 1.00 92.25 367 GLN A O 1
ATOM 2730 N N . LYS A 1 368 ? -12.670 9.692 26.222 1.00 94.94 368 LYS A N 1
ATOM 2731 C CA . LYS A 1 368 ? -13.497 10.084 25.078 1.00 94.94 368 LYS A CA 1
ATOM 2732 C C . LYS A 1 368 ? -12.771 9.948 23.743 1.00 94.94 368 LYS A C 1
ATOM 2734 O O . LYS A 1 368 ? -11.565 10.200 23.650 1.00 94.94 368 LYS A O 1
ATOM 2739 N N . ILE A 1 369 ? -13.535 9.624 22.710 1.00 94.69 369 ILE A N 1
ATOM 2740 C CA . ILE A 1 369 ? -13.079 9.671 21.324 1.00 94.69 369 ILE A CA 1
ATOM 2741 C C . ILE A 1 369 ? -12.899 11.126 20.911 1.00 94.69 369 ILE A C 1
ATOM 2743 O O . ILE A 1 369 ? -13.666 12.009 21.283 1.00 94.69 369 ILE A O 1
ATOM 2747 N N . GLN A 1 370 ? -11.817 11.367 20.186 1.00 93.31 370 GLN A N 1
ATOM 2748 C CA . GLN A 1 370 ? -11.469 12.663 19.621 1.00 93.31 370 GLN A CA 1
ATOM 2749 C C . GLN A 1 370 ? -11.073 12.424 18.159 1.00 93.31 370 GLN A C 1
ATOM 2751 O O . GLN A 1 370 ? -11.648 11.578 17.466 1.00 93.31 370 GLN A O 1
ATOM 2756 N N . ASP A 1 371 ? -10.030 13.110 17.706 1.00 96.31 371 ASP A N 1
ATOM 2757 C CA . ASP A 1 371 ? -9.435 12.891 16.405 1.00 96.31 371 ASP A CA 1
ATOM 2758 C C . ASP A 1 371 ? -8.998 11.434 16.201 1.00 96.31 371 ASP A C 1
ATOM 2760 O O . ASP A 1 371 ? -8.228 10.880 16.991 1.00 96.31 371 ASP A O 1
ATOM 2764 N N . SER A 1 372 ? -9.431 10.842 15.091 1.00 97.06 372 SER A N 1
ATOM 2765 C CA . SER A 1 372 ? -9.060 9.487 14.682 1.00 97.06 372 SER A CA 1
ATOM 2766 C C . SER A 1 372 ? -8.527 9.480 13.248 1.00 97.06 372 SER A C 1
ATOM 2768 O O . SER A 1 372 ? -8.988 10.226 12.387 1.00 97.06 372 SER A O 1
ATOM 2770 N N . SER A 1 373 ? -7.521 8.645 13.002 1.00 97.75 373 SER A N 1
ATOM 2771 C CA . SER A 1 373 ? -6.950 8.330 11.685 1.00 97.75 373 SER A CA 1
ATOM 2772 C C . SER A 1 373 ? -6.805 6.822 11.461 1.00 97.75 373 SER A C 1
ATOM 2774 O O . SER A 1 373 ? -6.677 6.385 10.324 1.00 97.75 373 SER A O 1
ATOM 2776 N N . ASN A 1 374 ? -6.795 6.024 12.529 1.00 97.69 374 ASN A N 1
ATOM 2777 C CA . ASN A 1 374 ? -6.809 4.568 12.482 1.00 97.69 374 ASN A CA 1
ATOM 2778 C C . ASN A 1 374 ? -8.212 4.085 12.842 1.00 97.69 374 ASN A C 1
ATOM 2780 O O . ASN A 1 374 ? -8.713 4.403 13.920 1.00 97.69 374 ASN A O 1
ATOM 2784 N N . VAL A 1 375 ? -8.831 3.326 11.945 1.00 98.12 375 VAL A N 1
ATOM 2785 C CA . VAL A 1 375 ? -10.169 2.766 12.156 1.00 98.12 375 VAL A CA 1
ATOM 2786 C C . VAL A 1 375 ? -10.204 1.316 11.695 1.00 98.12 375 VAL A C 1
ATOM 2788 O O . VAL A 1 37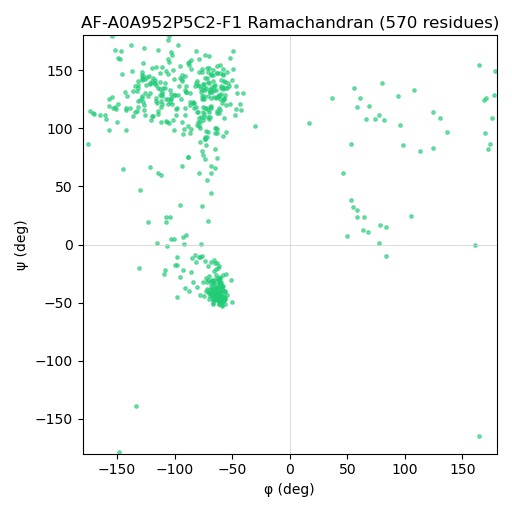5 ? -9.486 0.940 10.769 1.00 98.12 375 VAL A O 1
ATOM 2791 N N . ALA A 1 376 ? -11.040 0.501 12.327 1.00 98.06 376 ALA A N 1
ATOM 2792 C CA . ALA A 1 376 ? -11.406 -0.802 11.789 1.00 98.06 376 ALA A CA 1
ATOM 2793 C C . ALA A 1 376 ? -12.665 -0.646 10.932 1.00 98.06 376 ALA A C 1
ATOM 2795 O O . ALA A 1 376 ? -13.530 0.172 11.239 1.00 98.06 376 ALA A O 1
ATOM 2796 N N . CYS A 1 377 ? -12.768 -1.407 9.854 1.00 98.31 377 CYS A N 1
ATOM 2797 C CA . CYS A 1 377 ? -13.894 -1.360 8.936 1.00 98.31 377 CYS A CA 1
ATOM 2798 C C . CYS A 1 377 ? -14.385 -2.778 8.655 1.00 98.31 377 CYS A C 1
ATOM 2800 O O . CYS A 1 377 ? -13.585 -3.681 8.403 1.00 98.31 377 CYS A O 1
ATOM 2802 N N . LEU A 1 378 ? -15.702 -2.954 8.698 1.00 98.25 378 LEU A N 1
ATOM 2803 C CA . LEU A 1 378 ? -16.395 -4.150 8.241 1.00 98.25 378 LEU A CA 1
ATOM 2804 C C . LEU A 1 378 ? -17.194 -3.781 6.990 1.00 98.25 378 LEU A C 1
ATOM 2806 O O . LEU A 1 378 ? -17.970 -2.820 7.019 1.00 98.25 378 LEU A O 1
ATOM 2810 N N . VAL A 1 379 ? -17.016 -4.537 5.906 1.00 97.81 379 VAL A N 1
ATOM 2811 C CA . VAL A 1 379 ? -17.906 -4.441 4.742 1.00 97.81 379 VAL A CA 1
ATOM 2812 C C . VAL A 1 379 ? -19.214 -5.111 5.116 1.00 97.81 379 VAL A C 1
ATOM 2814 O O . VAL A 1 379 ? -19.224 -6.233 5.616 1.00 97.81 379 VAL A O 1
ATOM 2817 N N . VAL A 1 380 ? -20.320 -4.411 4.914 1.00 97.81 380 VAL A N 1
ATOM 2818 C CA . VAL A 1 380 ? -21.650 -4.958 5.157 1.00 97.81 380 VAL A CA 1
ATOM 2819 C C . VAL A 1 380 ? -22.374 -4.930 3.832 1.00 97.81 380 VAL A C 1
ATOM 2821 O O . VAL A 1 380 ? -22.699 -3.854 3.338 1.00 97.81 380 VAL A O 1
ATOM 2824 N N . GLU A 1 381 ? -22.611 -6.110 3.275 1.00 96.94 381 GLU A N 1
ATOM 2825 C CA . GLU A 1 381 ? -23.355 -6.297 2.038 1.00 96.94 381 GLU A CA 1
ATOM 2826 C C . GLU A 1 381 ? -24.474 -7.310 2.283 1.00 96.94 381 GLU A C 1
ATOM 2828 O O . GLU A 1 381 ? -24.238 -8.439 2.706 1.00 96.94 381 GLU A O 1
ATOM 2833 N N . SER A 1 382 ? -25.702 -6.857 2.067 1.00 96.69 382 SER A N 1
ATOM 2834 C CA . SER A 1 382 ? -26.952 -7.604 2.171 1.00 96.69 382 SER A CA 1
ATOM 2835 C C . SER A 1 382 ? -27.971 -6.975 1.219 1.00 96.69 382 SER A C 1
ATOM 2837 O O . SER A 1 382 ? -27.774 -5.838 0.778 1.00 96.69 382 SER A O 1
ATOM 2839 N N . PRO A 1 383 ? -29.113 -7.629 0.947 1.00 95.56 383 PRO A N 1
ATOM 2840 C CA . PRO A 1 383 ? -30.151 -7.050 0.095 1.00 95.56 383 PRO A CA 1
ATOM 2841 C C . PRO A 1 383 ? -30.658 -5.671 0.557 1.00 95.56 383 PRO A C 1
ATOM 2843 O O . PRO A 1 383 ? -31.164 -4.899 -0.256 1.00 95.56 383 PRO A O 1
ATOM 2846 N N . ARG A 1 384 ? -30.557 -5.361 1.859 1.00 96.12 384 ARG A N 1
ATOM 2847 C CA . ARG A 1 384 ? -31.075 -4.117 2.456 1.00 96.12 384 ARG A CA 1
ATOM 2848 C C . ARG A 1 384 ? -30.003 -3.129 2.891 1.00 96.12 384 ARG A C 1
ATOM 2850 O O . ARG A 1 384 ? -30.290 -1.936 2.964 1.00 96.12 384 ARG A O 1
ATOM 2857 N N . PHE A 1 385 ? -28.805 -3.608 3.196 1.00 97.06 385 PHE A N 1
ATOM 2858 C CA . PHE A 1 385 ? -27.701 -2.797 3.696 1.00 97.06 385 PHE A CA 1
ATOM 2859 C C . PHE A 1 385 ? -26.467 -3.046 2.843 1.00 97.06 385 PHE A C 1
ATOM 2861 O O . PHE A 1 385 ? -25.999 -4.176 2.759 1.00 97.06 385 PHE A O 1
ATOM 2868 N N . SER A 1 386 ? -25.933 -1.977 2.259 1.00 97.25 386 SER A N 1
ATOM 2869 C CA . SER A 1 386 ? -24.640 -1.974 1.583 1.00 97.25 386 SER A CA 1
ATOM 2870 C C . SER A 1 386 ? -23.847 -0.777 2.091 1.00 97.25 386 SER A C 1
ATOM 2872 O O . SER A 1 386 ? -24.341 0.355 2.042 1.00 97.25 386 SER A O 1
ATOM 2874 N N . GLY A 1 387 ? -22.652 -1.006 2.629 1.00 98.00 387 GLY A N 1
ATOM 2875 C CA . GLY A 1 387 ? -21.804 0.067 3.137 1.00 98.00 387 GLY A CA 1
ATOM 2876 C C . GLY A 1 387 ? -20.669 -0.398 4.039 1.00 98.00 387 GLY A C 1
ATOM 2877 O O . GLY A 1 387 ? -20.330 -1.578 4.103 1.00 98.00 387 GLY A O 1
ATOM 2878 N N . TYR A 1 388 ? -20.100 0.564 4.760 1.00 98.50 388 TYR A N 1
ATOM 2879 C CA . TYR A 1 388 ? -18.962 0.363 5.650 1.00 98.50 388 TYR A CA 1
ATOM 2880 C C . TYR A 1 388 ? -19.365 0.619 7.098 1.00 98.50 388 TYR A C 1
ATOM 2882 O O . TYR A 1 388 ? -19.798 1.721 7.444 1.00 98.50 388 TYR A O 1
ATOM 2890 N N . LEU A 1 389 ? -19.196 -0.379 7.961 1.00 98.31 389 LEU A N 1
ATOM 2891 C CA . LEU A 1 389 ? -19.325 -0.213 9.404 1.00 98.31 389 LEU A CA 1
ATOM 2892 C C . LEU A 1 389 ? -17.941 0.069 9.991 1.00 98.31 389 LEU A C 1
ATOM 2894 O O . LEU A 1 389 ? -17.091 -0.815 10.070 1.00 98.31 389 LEU A O 1
ATOM 2898 N N . VAL A 1 390 ? -17.714 1.323 10.368 1.00 98.50 390 VAL A N 1
ATOM 2899 C CA . VAL A 1 390 ? -16.414 1.841 10.792 1.00 98.50 390 VAL A CA 1
ATOM 2900 C C . VAL A 1 390 ? -16.384 1.970 12.308 1.00 98.50 390 VAL A C 1
ATOM 2902 O O . VAL A 1 390 ? -17.241 2.635 12.887 1.00 98.50 390 VAL A O 1
ATOM 2905 N N . ALA A 1 391 ? -15.384 1.371 12.945 1.00 98.12 391 ALA A N 1
ATOM 2906 C CA . ALA A 1 391 ? -15.129 1.471 14.373 1.00 98.12 391 ALA A CA 1
ATOM 2907 C C . ALA A 1 391 ? -13.855 2.284 14.651 1.00 98.12 391 ALA A C 1
ATOM 2909 O O . ALA A 1 391 ? -12.812 2.057 14.032 1.00 98.12 391 ALA A O 1
ATOM 2910 N N . ALA A 1 392 ? -13.929 3.203 15.613 1.00 97.94 392 ALA A N 1
ATOM 2911 C CA . ALA A 1 392 ? -12.812 4.013 16.093 1.00 97.94 392 ALA A CA 1
ATOM 2912 C C . ALA A 1 392 ? -12.699 3.928 17.621 1.00 97.94 392 ALA A C 1
ATOM 2914 O O . ALA A 1 392 ? -13.710 3.883 18.323 1.00 97.94 392 ALA A O 1
ATOM 2915 N N . LEU A 1 393 ? -11.466 3.928 18.129 1.00 96.25 393 LEU A N 1
ATOM 2916 C CA . LEU A 1 393 ? -11.156 3.905 19.560 1.00 96.25 393 LEU A CA 1
ATOM 2917 C C . LEU A 1 393 ? -10.554 5.241 19.996 1.00 96.25 393 LEU A C 1
ATOM 2919 O O . LEU A 1 393 ? -9.898 5.932 19.208 1.00 96.25 393 LEU A O 1
ATOM 2923 N N . GLY A 1 394 ? -10.740 5.592 21.268 1.00 90.62 394 GLY A N 1
ATOM 2924 C CA . GLY A 1 394 ? -10.113 6.765 21.871 1.00 90.62 394 GLY A CA 1
ATOM 2925 C C . GLY A 1 394 ? -8.600 6.848 21.608 1.00 90.62 394 GLY A C 1
ATOM 2926 O O . GLY A 1 394 ? -7.909 5.843 21.433 1.00 90.62 394 GLY A O 1
ATOM 2927 N N . LYS A 1 395 ? -8.069 8.081 21.578 1.00 90.50 395 LYS A N 1
ATOM 2928 C CA . LYS A 1 395 ? -6.639 8.386 21.346 1.00 90.50 395 LYS A CA 1
ATOM 2929 C C . LYS A 1 395 ? -6.059 7.879 20.015 1.00 90.50 395 LYS A C 1
ATOM 2931 O O . LYS A 1 395 ? -4.843 7.706 19.925 1.00 90.50 395 LYS A O 1
ATOM 2936 N N . ASN A 1 396 ? -6.879 7.650 18.987 1.00 92.56 396 ASN A N 1
ATOM 2937 C CA . ASN A 1 396 ? -6.402 7.197 17.676 1.00 92.56 396 ASN A CA 1
ATOM 2938 C C . ASN A 1 396 ? -5.624 5.859 17.729 1.00 92.56 396 ASN A C 1
ATOM 2940 O O . ASN A 1 396 ? -4.693 5.619 16.950 1.00 92.56 396 ASN A O 1
ATOM 2944 N N . ARG A 1 397 ? -5.962 4.997 18.694 1.00 94.81 397 ARG A N 1
ATOM 2945 C CA . ARG A 1 397 ? -5.334 3.681 18.846 1.00 94.81 397 ARG A CA 1
ATOM 2946 C C . ARG A 1 397 ? -5.872 2.711 17.796 1.00 94.81 397 ARG A C 1
ATOM 2948 O O . ARG A 1 397 ? -7.034 2.787 17.406 1.00 94.81 397 ARG A O 1
ATOM 2955 N N . LYS A 1 398 ? -5.024 1.774 17.363 1.00 96.19 398 LYS A N 1
ATOM 2956 C CA . LYS A 1 398 ? -5.473 0.629 16.563 1.00 96.19 398 LYS A CA 1
ATOM 2957 C C . LYS A 1 398 ? -6.380 -0.241 17.441 1.00 96.19 398 LYS A C 1
ATOM 2959 O O . LYS A 1 398 ? -6.015 -0.528 18.581 1.00 96.19 398 LYS A O 1
ATOM 2964 N N . ILE A 1 399 ? -7.533 -0.636 16.908 1.00 96.19 399 ILE A N 1
ATOM 2965 C CA . ILE A 1 399 ? -8.422 -1.589 17.572 1.00 96.19 399 ILE A CA 1
ATOM 2966 C C . ILE A 1 399 ? -7.796 -2.982 17.480 1.00 96.19 399 ILE A C 1
ATOM 2968 O O . ILE A 1 399 ? -7.135 -3.306 16.494 1.00 96.19 399 ILE A O 1
ATOM 2972 N N . ASP A 1 400 ? -7.961 -3.775 18.533 1.00 96.06 400 ASP A N 1
ATOM 2973 C CA . ASP A 1 400 ? -7.535 -5.167 18.537 1.00 96.06 400 ASP A CA 1
ATOM 2974 C C . ASP A 1 400 ? -8.322 -5.988 17.501 1.00 96.06 400 ASP A C 1
ATOM 2976 O O . ASP A 1 400 ? -9.549 -5.883 17.409 1.00 96.06 400 ASP A O 1
ATOM 2980 N N . ASP A 1 401 ? -7.603 -6.791 16.713 1.00 96.06 401 ASP A N 1
ATOM 2981 C CA . ASP A 1 401 ? -8.186 -7.531 15.593 1.00 96.06 401 ASP A CA 1
ATOM 2982 C C . ASP A 1 401 ? -9.160 -8.618 16.107 1.00 96.06 401 ASP A C 1
ATOM 2984 O O . ASP A 1 401 ? -10.257 -8.757 15.568 1.00 96.06 401 ASP A O 1
ATOM 2988 N N . GLN A 1 402 ? -8.848 -9.294 17.227 1.00 96.31 402 GLN A N 1
ATOM 2989 C CA . GLN A 1 402 ? -9.725 -10.323 17.817 1.00 96.31 402 GLN A CA 1
ATOM 2990 C C . GLN A 1 402 ? -11.029 -9.723 18.346 1.00 96.31 402 GLN A C 1
ATOM 2992 O O . GLN A 1 402 ? -12.108 -10.313 18.228 1.00 96.31 402 GLN A O 1
ATOM 2997 N N . PHE A 1 403 ? -10.938 -8.536 18.944 1.00 96.06 403 PHE A N 1
ATOM 2998 C CA . PHE A 1 403 ? -12.107 -7.814 19.422 1.00 96.06 403 PHE A CA 1
ATOM 2999 C C . PHE A 1 403 ? -13.046 -7.417 18.272 1.00 96.06 403 PHE A C 1
ATOM 3001 O O . PHE A 1 403 ? -14.260 -7.611 18.378 1.00 96.06 403 PHE A O 1
ATOM 3008 N N . ILE A 1 404 ? -12.508 -6.914 17.156 1.00 97.38 404 ILE A N 1
ATOM 3009 C CA . ILE A 1 404 ? -13.321 -6.589 15.975 1.00 97.38 404 ILE A CA 1
ATOM 3010 C C . ILE A 1 404 ? -13.914 -7.845 15.336 1.00 97.38 404 ILE A C 1
ATOM 3012 O O . ILE A 1 404 ? -15.090 -7.823 14.969 1.00 97.38 404 ILE A O 1
ATOM 3016 N N . ASP A 1 405 ? -13.163 -8.942 15.260 1.00 97.19 405 ASP A N 1
ATOM 3017 C CA . ASP A 1 405 ? -13.686 -10.215 14.761 1.00 97.19 405 ASP A CA 1
ATOM 3018 C C . ASP A 1 405 ? -14.841 -10.733 15.630 1.00 97.19 405 ASP A C 1
ATOM 3020 O O . ASP A 1 405 ? -15.861 -11.174 15.102 1.00 97.19 405 ASP A O 1
ATOM 3024 N N . THR A 1 406 ? -14.756 -10.565 16.953 1.00 97.38 406 THR A N 1
ATOM 3025 C CA . THR A 1 406 ? -15.849 -10.912 17.878 1.00 97.38 406 THR A CA 1
ATOM 3026 C C . THR A 1 406 ? -17.110 -10.079 17.613 1.00 97.38 406 THR A C 1
ATOM 3028 O O . THR A 1 406 ? -18.221 -10.618 17.582 1.00 97.38 406 THR A O 1
ATOM 3031 N N . ILE A 1 407 ? -16.962 -8.765 17.397 1.00 97.50 407 ILE A N 1
ATOM 3032 C CA . ILE A 1 407 ? -18.084 -7.883 17.036 1.00 97.50 407 ILE A CA 1
ATOM 3033 C C . ILE A 1 407 ? -18.694 -8.323 15.704 1.00 97.50 407 ILE A C 1
ATOM 3035 O O . ILE A 1 407 ? -19.916 -8.430 15.592 1.00 97.50 407 ILE A O 1
ATOM 3039 N N . ARG A 1 408 ? -17.851 -8.586 14.702 1.00 97.81 408 ARG A N 1
ATOM 3040 C CA . ARG A 1 408 ? -18.246 -9.002 13.355 1.00 97.81 408 ARG A CA 1
ATOM 3041 C C . ARG A 1 408 ? -19.062 -10.289 13.379 1.00 97.81 408 ARG A C 1
ATOM 3043 O O . ARG A 1 408 ? -20.178 -10.302 12.867 1.00 97.81 408 ARG A O 1
ATOM 3050 N N . GLU A 1 409 ? -18.554 -11.336 14.027 1.00 97.94 409 GLU A N 1
ATOM 3051 C CA . GLU A 1 409 ? -19.240 -12.626 14.149 1.00 97.94 409 GLU A CA 1
ATOM 3052 C C . GLU A 1 409 ? -20.622 -12.474 14.791 1.00 97.94 409 GLU A C 1
ATOM 3054 O O . GLU A 1 409 ? -21.610 -13.031 14.306 1.00 97.94 409 GLU A O 1
ATOM 3059 N N . ARG A 1 410 ? -20.723 -11.677 15.860 1.00 97.81 410 ARG A N 1
ATOM 3060 C CA . ARG A 1 410 ? -21.989 -11.446 16.572 1.00 97.81 410 ARG A CA 1
ATOM 3061 C C . ARG A 1 410 ? -22.970 -10.613 15.769 1.00 97.81 410 ARG A C 1
ATOM 3063 O O . ARG A 1 410 ? -24.156 -10.942 15.738 1.00 97.81 410 ARG A O 1
ATOM 3070 N N . LEU A 1 411 ? -22.487 -9.571 15.097 1.00 97.88 411 LEU A N 1
ATOM 3071 C CA . LEU A 1 411 ? -23.298 -8.752 14.208 1.00 97.88 411 LEU A CA 1
ATOM 3072 C C . LEU A 1 411 ? -23.842 -9.592 13.052 1.00 97.88 411 LEU A C 1
ATOM 3074 O O . LEU A 1 411 ? -25.046 -9.590 12.813 1.00 97.88 411 LEU A O 1
ATOM 3078 N N . PHE A 1 412 ? -22.982 -10.331 12.352 1.00 97.88 412 PHE A N 1
ATOM 3079 C CA . PHE A 1 412 ? -23.384 -11.109 11.181 1.00 97.88 412 PHE A CA 1
ATOM 3080 C C . PHE A 1 412 ? -24.285 -12.275 11.563 1.00 97.88 412 PHE A C 1
ATOM 3082 O O . PHE A 1 412 ? -25.266 -12.529 10.870 1.00 97.88 412 PHE A O 1
ATOM 3089 N N . LYS A 1 413 ? -24.037 -12.923 12.706 1.00 98.00 413 LYS A N 1
ATOM 3090 C CA . LYS A 1 413 ? -24.976 -13.892 13.275 1.00 98.00 413 LYS A CA 1
ATOM 3091 C C . LYS A 1 413 ? -26.339 -13.255 13.545 1.00 98.00 413 LYS A C 1
ATOM 3093 O O . LYS A 1 413 ? -27.348 -13.798 13.115 1.00 98.00 413 LYS A O 1
ATOM 3098 N N . PHE A 1 414 ? -26.379 -12.088 14.191 1.00 97.94 414 PHE A N 1
ATOM 3099 C CA . PHE A 1 414 ? -27.634 -11.383 14.453 1.00 97.94 414 PHE A CA 1
ATOM 3100 C C . PHE A 1 414 ? -28.381 -11.027 13.161 1.00 97.94 414 PHE A C 1
ATOM 3102 O O . PHE A 1 414 ? -29.596 -11.195 13.097 1.00 97.94 414 PHE A O 1
ATOM 3109 N N . LEU A 1 415 ? -27.681 -10.547 12.131 1.00 97.69 415 LEU A N 1
ATOM 3110 C CA . LEU A 1 415 ? -28.287 -10.215 10.840 1.00 97.69 415 LEU A CA 1
ATOM 3111 C C . LEU A 1 415 ? -28.856 -11.469 10.149 1.00 97.69 415 LEU A C 1
ATOM 3113 O O . LEU A 1 415 ? -30.018 -11.450 9.740 1.00 97.69 415 LEU A O 1
ATOM 3117 N N . LYS A 1 416 ? -28.105 -12.580 10.139 1.00 97.81 416 LYS A N 1
ATOM 3118 C CA . LYS A 1 416 ? -28.555 -13.884 9.616 1.00 97.81 416 LYS A CA 1
ATOM 3119 C C . LYS A 1 416 ? -29.780 -14.422 10.357 1.00 97.81 416 LYS A C 1
ATOM 3121 O O . LYS A 1 416 ? -30.753 -14.821 9.722 1.00 97.81 416 LYS A O 1
ATOM 3126 N N . ASP A 1 417 ? -29.786 -14.347 11.688 1.00 98.12 417 ASP A N 1
ATOM 3127 C CA . ASP A 1 417 ? -30.914 -14.774 12.533 1.00 98.12 417 ASP A CA 1
ATOM 3128 C C . ASP A 1 417 ? -32.195 -13.964 12.265 1.00 98.12 417 ASP A C 1
ATOM 3130 O O . ASP A 1 417 ? -33.299 -14.410 12.577 1.00 98.12 417 ASP A O 1
ATOM 3134 N N . ASN A 1 418 ? -32.064 -12.773 11.675 1.00 97.75 418 ASN A N 1
ATOM 3135 C CA . ASN A 1 418 ? -33.187 -11.927 11.297 1.00 97.75 418 ASN A CA 1
ATOM 3136 C C . ASN A 1 418 ? -33.440 -11.875 9.775 1.00 97.75 418 ASN A C 1
ATOM 3138 O O . ASN A 1 418 ? -34.142 -10.979 9.300 1.00 97.75 418 ASN A O 1
ATOM 3142 N N . GLY A 1 419 ? -32.919 -12.846 9.021 1.00 97.69 419 GLY A N 1
ATOM 3143 C CA . GLY A 1 419 ? -33.244 -13.043 7.608 1.00 97.69 419 GLY A CA 1
ATOM 3144 C C . GLY A 1 419 ? -32.451 -12.189 6.619 1.00 97.69 419 GLY A C 1
ATOM 3145 O O . GLY A 1 419 ? -32.855 -12.099 5.462 1.00 97.69 419 GLY A O 1
ATOM 3146 N N . GLU A 1 420 ? -31.348 -11.569 7.039 1.00 97.94 420 GLU A N 1
ATOM 3147 C CA . GLU A 1 420 ? -30.409 -10.921 6.119 1.00 97.94 420 GLU A CA 1
ATOM 3148 C C . GLU A 1 420 ? -29.324 -11.918 5.691 1.00 97.94 420 GLU A C 1
ATOM 3150 O O . GLU A 1 420 ? -28.727 -12.598 6.528 1.00 97.94 420 GLU A O 1
ATOM 3155 N N . ASP A 1 421 ? -29.035 -11.983 4.394 1.00 97.19 421 ASP A N 1
ATOM 3156 C CA . ASP A 1 421 ? -27.894 -12.736 3.874 1.00 97.19 421 ASP A CA 1
ATOM 3157 C C . ASP A 1 421 ? -26.683 -11.803 3.795 1.00 97.19 421 ASP A C 1
ATOM 3159 O O . ASP A 1 421 ? -26.701 -10.833 3.037 1.00 97.19 421 ASP A O 1
ATOM 3163 N N . VAL A 1 422 ? -25.679 -12.051 4.638 1.00 97.06 422 VAL A N 1
ATOM 3164 C CA . VAL A 1 422 ? -24.455 -11.242 4.727 1.00 97.06 422 VAL A CA 1
ATOM 3165 C C . VAL A 1 422 ? -23.225 -12.094 4.457 1.00 97.06 422 VAL A C 1
ATOM 3167 O O . VAL A 1 422 ? -23.039 -13.157 5.069 1.00 97.06 422 VAL A O 1
ATOM 3170 N N . ALA A 1 423 ? -22.367 -11.596 3.564 1.00 95.00 423 ALA A N 1
ATOM 3171 C CA . ALA A 1 423 ? -21.074 -12.197 3.273 1.00 95.00 423 ALA A CA 1
ATOM 3172 C C . ALA A 1 423 ? -20.142 -12.069 4.486 1.00 95.00 423 ALA A C 1
ATOM 3174 O O . ALA A 1 423 ? -20.003 -11.000 5.076 1.00 95.00 423 ALA A O 1
ATOM 3175 N N . ASP A 1 424 ? -19.509 -13.178 4.869 1.00 94.31 424 ASP A N 1
ATOM 3176 C CA . ASP A 1 424 ? -18.618 -13.231 6.025 1.00 94.31 424 ASP A CA 1
ATOM 3177 C C . ASP A 1 424 ? -17.184 -12.860 5.623 1.00 94.31 424 ASP A C 1
ATOM 3179 O O . ASP A 1 424 ? -16.323 -13.719 5.443 1.00 94.31 424 ASP A O 1
ATOM 3183 N N . GLU A 1 425 ? -16.948 -11.568 5.414 1.00 94.19 425 GLU A N 1
ATOM 3184 C CA . GLU A 1 425 ? -15.634 -11.035 5.042 1.00 94.19 425 GLU A CA 1
ATOM 3185 C C . GLU A 1 425 ? -14.844 -10.595 6.267 1.00 94.19 425 GLU A C 1
ATOM 3187 O O . GLU A 1 425 ? -15.419 -10.128 7.248 1.00 94.19 425 GLU A O 1
ATOM 3192 N N . GLY A 1 426 ? -13.522 -10.757 6.239 1.00 94.19 426 GLY A N 1
ATOM 3193 C CA . GLY A 1 426 ? -12.656 -10.351 7.345 1.00 94.19 426 GLY A CA 1
ATOM 3194 C C . GLY A 1 426 ? -12.683 -8.840 7.586 1.00 94.19 426 GLY A C 1
ATOM 3195 O O . GLY A 1 426 ? -12.912 -8.044 6.674 1.00 94.19 426 GLY A O 1
ATOM 3196 N N . ALA A 1 427 ? -12.408 -8.432 8.822 1.00 97.06 427 ALA A N 1
ATOM 3197 C CA . ALA A 1 427 ? -12.244 -7.023 9.138 1.00 97.06 427 ALA A CA 1
ATOM 3198 C C . ALA A 1 427 ? -10.996 -6.434 8.471 1.00 97.06 427 ALA A C 1
ATOM 3200 O O . ALA A 1 427 ? -9.962 -7.092 8.346 1.00 97.06 427 ALA A O 1
ATOM 3201 N N . MET A 1 428 ? -11.069 -5.163 8.082 1.00 97.56 428 MET A N 1
ATOM 3202 C CA . MET A 1 428 ? -9.935 -4.444 7.506 1.00 97.56 428 MET A CA 1
ATOM 3203 C C . MET A 1 428 ? -9.541 -3.249 8.374 1.00 97.56 428 MET A C 1
ATOM 3205 O O . MET A 1 428 ? -10.379 -2.494 8.865 1.00 97.56 428 MET A O 1
ATOM 3209 N N . ASN A 1 429 ? -8.237 -3.047 8.539 1.00 97.62 429 ASN A N 1
ATOM 3210 C CA . ASN A 1 429 ? -7.687 -1.893 9.244 1.00 97.62 429 ASN A CA 1
ATOM 3211 C C . ASN A 1 429 ? -7.419 -0.760 8.253 1.00 97.62 429 ASN A C 1
ATOM 3213 O O . ASN A 1 429 ? -6.581 -0.903 7.362 1.00 97.62 429 ASN A O 1
ATOM 3217 N N . LEU A 1 430 ? -8.093 0.376 8.407 1.00 98.00 430 LEU A N 1
ATOM 3218 C CA . LEU A 1 430 ? -7.986 1.514 7.498 1.00 98.00 430 LEU A CA 1
ATOM 3219 C C . LEU A 1 430 ? -7.179 2.662 8.105 1.00 98.00 430 LEU A C 1
ATOM 3221 O O . LEU A 1 430 ? -7.251 2.938 9.305 1.00 98.00 430 LEU A O 1
ATOM 3225 N N . ARG A 1 431 ? -6.452 3.375 7.238 1.00 97.19 431 ARG A N 1
ATOM 3226 C CA . ARG A 1 431 ? -5.842 4.670 7.548 1.00 97.19 431 ARG A CA 1
ATOM 3227 C C . ARG A 1 431 ? -6.613 5.768 6.826 1.00 97.19 431 ARG A C 1
ATOM 3229 O O . ARG A 1 431 ? -6.498 5.914 5.612 1.00 97.19 431 ARG A O 1
ATOM 3236 N N . ILE A 1 432 ? -7.400 6.523 7.578 1.00 98.12 432 ILE A N 1
ATOM 3237 C CA . ILE A 1 432 ? -8.186 7.652 7.077 1.00 98.12 432 ILE A CA 1
ATOM 3238 C C . ILE A 1 432 ? -7.511 8.982 7.424 1.00 98.12 432 ILE A C 1
ATOM 3240 O O . ILE A 1 432 ? -6.636 9.061 8.292 1.00 98.12 432 ILE A O 1
ATOM 3244 N N . LYS A 1 433 ? -7.921 10.053 6.744 1.00 97.88 433 LYS A N 1
ATOM 3245 C CA . LYS A 1 433 ? -7.547 11.423 7.098 1.00 97.88 433 LYS A CA 1
ATOM 3246 C C . LYS A 1 433 ? -7.958 11.707 8.541 1.00 97.88 433 LYS A C 1
ATOM 3248 O O . LYS A 1 433 ? -9.029 11.305 8.984 1.00 97.88 433 LYS A O 1
ATOM 3253 N N . LYS A 1 434 ? -7.095 12.418 9.268 1.00 97.88 434 LYS A N 1
ATOM 3254 C CA . LYS A 1 434 ? -7.355 12.801 10.656 1.00 97.88 434 LYS A CA 1
ATOM 3255 C C . LYS A 1 434 ? -8.644 13.631 10.726 1.00 97.88 434 LYS A C 1
ATOM 3257 O O . LYS A 1 434 ? -8.732 14.677 10.080 1.00 97.88 434 LYS A O 1
ATOM 3262 N N . VAL A 1 435 ? -9.620 13.168 11.500 1.00 97.75 435 VAL A N 1
ATOM 3263 C CA . VAL A 1 435 ? -10.934 13.809 11.640 1.00 97.75 435 VAL A CA 1
ATOM 3264 C C . VAL A 1 435 ? -11.474 13.629 13.056 1.00 97.75 435 VAL A C 1
ATOM 3266 O O . VAL A 1 435 ? -11.228 12.592 13.671 1.00 97.75 435 VAL A O 1
ATOM 3269 N N . ASP A 1 436 ? -12.219 14.617 13.557 1.00 97.38 436 ASP A N 1
ATOM 3270 C CA . ASP A 1 436 ? -13.056 14.459 14.749 1.00 97.38 436 ASP A CA 1
ATOM 3271 C C . ASP A 1 436 ? -14.155 13.435 14.432 1.00 97.38 436 ASP A C 1
ATOM 3273 O O . ASP A 1 436 ? -15.104 13.726 13.697 1.00 97.38 436 ASP A O 1
ATOM 3277 N N . PHE A 1 437 ? -13.950 12.198 14.891 1.00 97.44 437 PHE A N 1
ATOM 3278 C CA . PHE A 1 437 ? -14.726 11.051 14.431 1.00 97.44 437 PHE A CA 1
ATOM 3279 C C . PHE A 1 437 ? -16.199 11.161 14.821 1.00 97.44 437 PHE A C 1
ATOM 3281 O O . PHE A 1 437 ? -17.062 10.817 14.017 1.00 97.44 437 PHE A O 1
ATOM 3288 N N . GLU A 1 438 ? -16.492 11.656 16.026 1.00 96.81 438 GLU A N 1
ATOM 3289 C CA . GLU A 1 438 ? -17.865 11.794 16.514 1.00 96.81 438 GLU A CA 1
ATOM 3290 C C . GLU A 1 438 ? -18.627 12.841 15.697 1.00 96.81 438 GLU A C 1
ATOM 3292 O O . GLU A 1 438 ? -19.687 12.532 15.148 1.00 96.81 438 GLU A O 1
ATOM 3297 N N . ASP A 1 439 ? -18.062 14.040 15.542 1.00 96.69 439 ASP A N 1
ATOM 3298 C CA . ASP A 1 439 ? -18.644 15.114 14.730 1.00 96.69 439 ASP A CA 1
ATOM 3299 C C . ASP A 1 439 ? -18.896 14.664 13.280 1.00 96.69 439 ASP A C 1
ATOM 3301 O O . ASP A 1 439 ? -19.972 14.893 12.716 1.00 96.69 439 ASP A O 1
ATOM 3305 N N . TRP A 1 440 ? -17.899 14.015 12.670 1.00 97.88 440 TRP A N 1
ATOM 3306 C CA . TRP A 1 440 ? -17.976 13.545 11.290 1.00 97.88 440 TRP A CA 1
ATOM 3307 C C . TRP A 1 440 ? -19.021 12.443 11.115 1.00 97.88 440 TRP A C 1
ATOM 3309 O O . TRP A 1 440 ? -19.861 12.532 10.213 1.00 97.88 440 TRP A O 1
ATOM 3319 N N . ALA A 1 441 ? -19.014 11.433 11.989 1.00 97.56 441 ALA A N 1
ATOM 3320 C CA . ALA A 1 441 ? -19.969 10.335 11.944 1.00 97.56 441 ALA A CA 1
ATOM 3321 C C . ALA A 1 441 ? -21.403 10.823 12.185 1.00 97.56 441 ALA A C 1
ATOM 3323 O O . ALA A 1 441 ? -22.309 10.410 11.470 1.00 97.56 441 ALA A O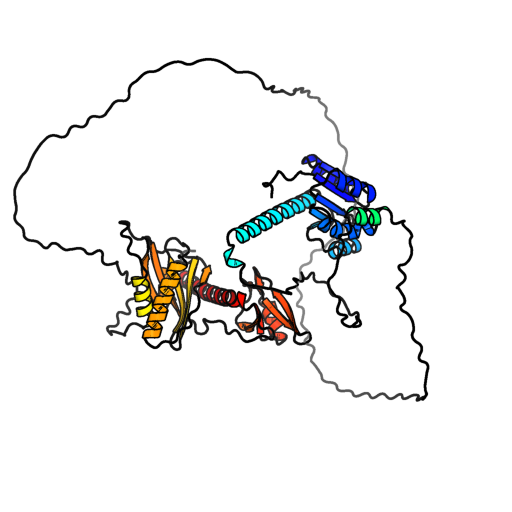 1
ATOM 3324 N N . MET A 1 442 ? -21.626 11.752 13.119 1.00 96.00 442 MET A N 1
ATOM 3325 C CA . MET A 1 442 ? -22.957 12.327 13.350 1.00 96.00 442 MET A CA 1
ATOM 3326 C C . MET A 1 442 ? -23.530 13.057 12.127 1.00 96.00 442 MET A C 1
ATOM 3328 O O . MET A 1 442 ? -24.752 13.167 12.001 1.00 96.00 442 MET A O 1
ATOM 3332 N N . GLU A 1 443 ? -22.677 13.600 11.252 1.00 96.12 443 GLU A N 1
ATOM 3333 C CA . GLU A 1 443 ? -23.121 14.306 10.049 1.00 96.12 443 GLU A CA 1
ATOM 3334 C C . GLU A 1 443 ? -23.246 13.391 8.823 1.00 96.12 443 GLU A C 1
ATOM 3336 O O . GLU A 1 443 ? -24.160 13.589 8.022 1.00 96.12 443 GLU A O 1
ATOM 3341 N N . CYS A 1 444 ? -22.335 12.426 8.661 1.00 96.81 444 CYS A N 1
ATOM 3342 C CA . CYS A 1 444 ? -22.197 11.652 7.423 1.00 96.81 444 CYS A CA 1
ATOM 3343 C C . CYS A 1 444 ? -22.661 10.191 7.523 1.00 96.81 444 CYS A C 1
ATOM 3345 O O . CYS A 1 444 ? -22.934 9.588 6.486 1.00 96.81 444 CYS A O 1
ATOM 3347 N N . ALA A 1 445 ? -22.723 9.608 8.722 1.00 97.38 445 ALA A N 1
ATOM 3348 C CA . ALA A 1 445 ? -23.151 8.226 8.916 1.00 97.38 445 ALA A CA 1
ATOM 3349 C C . ALA A 1 445 ? -24.677 8.129 9.072 1.00 97.38 445 ALA A C 1
ATOM 3351 O O . ALA A 1 445 ? -25.338 9.061 9.531 1.00 97.38 445 ALA A O 1
ATOM 3352 N N . GLU A 1 446 ? -25.244 6.972 8.729 1.00 95.94 446 GLU A N 1
ATOM 3353 C CA . GLU A 1 446 ? -26.664 6.680 8.962 1.00 95.94 446 GLU A CA 1
ATOM 3354 C C . GLU A 1 446 ? -26.961 6.559 10.464 1.00 95.94 446 GLU A C 1
ATOM 3356 O O . GLU A 1 446 ? -27.993 7.022 10.953 1.00 95.94 446 GLU A O 1
ATOM 3361 N N . PHE A 1 447 ? -26.031 5.959 11.211 1.00 96.50 447 PHE A N 1
ATOM 3362 C CA . PHE A 1 447 ? -26.077 5.900 12.664 1.00 96.50 447 PHE A CA 1
ATOM 3363 C C . PHE A 1 447 ? -24.676 5.884 13.273 1.00 96.50 447 PHE A C 1
ATOM 3365 O O . PHE A 1 447 ? -23.700 5.515 12.623 1.00 96.50 447 PHE A O 1
ATOM 3372 N N . LEU A 1 448 ? -24.625 6.233 14.558 1.00 96.81 448 LEU A N 1
ATOM 3373 C CA . LEU A 1 448 ? -23.454 6.184 15.426 1.00 96.81 448 LEU A CA 1
ATOM 3374 C C . LEU A 1 448 ? -23.861 5.520 16.749 1.00 96.81 448 LEU A C 1
ATOM 3376 O O . LEU A 1 448 ? -24.885 5.888 17.338 1.00 96.81 448 LEU A O 1
ATOM 3380 N N . ARG A 1 449 ? -23.072 4.548 17.211 1.00 96.75 449 ARG A N 1
ATOM 3381 C CA . ARG A 1 449 ? -23.175 3.912 18.533 1.00 96.75 449 ARG A CA 1
ATOM 3382 C C . ARG A 1 449 ? -21.860 4.033 19.279 1.00 96.75 449 ARG A C 1
ATOM 3384 O O . ARG A 1 449 ? -20.804 3.973 18.662 1.00 96.75 449 ARG A O 1
ATOM 3391 N N . LYS A 1 450 ? -21.941 4.216 20.595 1.00 96.19 450 LYS A N 1
ATOM 3392 C CA . LYS A 1 450 ? -20.783 4.351 21.477 1.00 96.19 450 LYS A CA 1
ATOM 3393 C C . LYS A 1 450 ? -20.886 3.370 22.635 1.00 96.19 450 LYS A C 1
ATOM 3395 O O . LYS A 1 450 ? -21.984 3.100 23.115 1.00 96.19 450 LYS A O 1
ATOM 3400 N N . SER A 1 451 ? -19.747 2.846 23.062 1.00 95.62 451 SER A N 1
ATOM 3401 C CA . SER A 1 451 ? -19.607 2.009 24.253 1.00 95.62 451 SER A CA 1
ATOM 3402 C C . SER A 1 451 ? -18.222 2.227 24.871 1.00 95.62 451 SER A C 1
ATOM 3404 O O . SER A 1 451 ? -17.450 3.051 24.380 1.00 95.62 451 SER A O 1
ATOM 3406 N N . VAL A 1 452 ? -17.898 1.531 25.958 1.00 93.94 452 VAL A N 1
ATOM 3407 C CA . VAL A 1 452 ? -16.617 1.676 26.666 1.00 93.94 452 VAL A CA 1
ATOM 3408 C C . VAL A 1 452 ? -15.943 0.320 26.787 1.00 93.94 452 VAL A C 1
ATOM 3410 O O . VAL A 1 452 ? -16.404 -0.520 27.548 1.00 93.94 452 VAL A O 1
ATOM 3413 N N . HIS A 1 453 ? -14.827 0.116 26.092 1.00 92.25 453 HIS A N 1
ATOM 3414 C CA . HIS A 1 453 ? -14.036 -1.110 26.157 1.00 92.25 453 HIS A CA 1
ATOM 3415 C C . HIS A 1 453 ? -12.686 -0.828 26.823 1.00 92.25 453 HIS A C 1
ATOM 3417 O O . HIS A 1 453 ? -11.944 0.042 26.378 1.00 92.25 453 HIS A O 1
ATOM 3423 N N . ASN A 1 454 ? -12.358 -1.547 27.903 1.00 91.44 454 ASN A N 1
ATOM 3424 C CA . ASN A 1 454 ? -11.093 -1.391 28.641 1.00 91.44 454 ASN A CA 1
ATOM 3425 C C . ASN A 1 454 ? -10.792 0.059 29.084 1.00 91.44 454 ASN A C 1
ATOM 3427 O O . ASN A 1 454 ? -9.650 0.510 29.030 1.00 91.44 454 ASN A O 1
ATOM 3431 N N . GLY A 1 455 ? -11.825 0.799 29.505 1.00 91.31 455 GLY A N 1
ATOM 3432 C CA . GLY A 1 455 ? -11.702 2.201 29.927 1.00 91.31 455 GLY A CA 1
ATOM 3433 C C . GLY A 1 455 ? -11.573 3.213 28.779 1.00 91.31 455 GLY A C 1
ATOM 3434 O O . GLY A 1 455 ? -11.482 4.416 29.030 1.00 91.31 455 GLY A O 1
ATOM 3435 N N . GLU A 1 456 ? -11.605 2.761 27.526 1.00 93.94 456 GLU A N 1
ATOM 3436 C CA . GLU A 1 456 ? -11.556 3.609 26.335 1.00 93.94 456 GLU A CA 1
ATOM 3437 C C . GLU A 1 456 ? -12.926 3.625 25.651 1.00 93.94 456 GLU A C 1
ATOM 3439 O O . GLU A 1 456 ? -13.577 2.591 25.496 1.00 93.94 456 GLU A O 1
ATOM 3444 N N . GLU A 1 457 ? -13.398 4.809 25.260 1.00 95.12 457 GLU A N 1
ATOM 3445 C CA . GLU A 1 457 ? -14.619 4.921 24.467 1.00 95.12 457 GLU A CA 1
ATOM 3446 C C . GLU A 1 457 ? -14.351 4.350 23.065 1.00 95.12 457 GLU A C 1
ATOM 3448 O O . GLU A 1 457 ? -13.331 4.650 22.433 1.00 95.12 457 GLU A O 1
ATOM 3453 N N . ILE A 1 458 ? -15.271 3.510 22.596 1.00 96.69 458 ILE A N 1
ATOM 3454 C CA . ILE A 1 458 ? -15.330 2.991 21.232 1.00 96.69 458 ILE A CA 1
ATOM 3455 C C . ILE A 1 458 ? -16.592 3.521 20.557 1.00 96.69 458 ILE A C 1
ATOM 3457 O O . ILE A 1 458 ? -17.676 3.486 21.138 1.00 96.69 458 ILE A O 1
ATOM 3461 N N . ALA A 1 459 ? -16.453 3.992 19.322 1.00 97.31 459 ALA A N 1
ATOM 3462 C CA . ALA A 1 459 ? -17.552 4.447 18.493 1.00 97.31 459 ALA A CA 1
ATOM 3463 C C . ALA A 1 459 ? -17.623 3.613 17.225 1.00 97.31 459 ALA A C 1
ATOM 3465 O O . ALA A 1 459 ? -16.599 3.307 16.621 1.00 97.31 459 ALA A O 1
ATOM 3466 N N . MET A 1 460 ? -18.839 3.291 16.805 1.00 98.06 460 MET A N 1
ATOM 3467 C CA . MET A 1 460 ? -19.125 2.523 15.608 1.00 98.06 460 MET A CA 1
ATOM 3468 C C . MET A 1 460 ? -20.178 3.247 14.780 1.00 98.06 460 MET A C 1
ATOM 3470 O O . MET A 1 460 ? -21.253 3.576 15.285 1.00 98.06 460 MET A O 1
ATOM 3474 N N . ALA A 1 461 ? -19.861 3.514 13.520 1.00 98.19 461 ALA A N 1
ATOM 3475 C CA . ALA A 1 461 ? -20.684 4.302 12.619 1.00 98.19 461 ALA A CA 1
ATOM 3476 C C . ALA A 1 461 ? -20.861 3.592 11.278 1.00 98.19 461 ALA A C 1
ATOM 3478 O O . ALA A 1 461 ? -19.905 3.036 10.741 1.00 98.19 461 ALA A O 1
ATOM 3479 N N . PHE A 1 462 ? -22.077 3.610 10.734 1.00 98.38 462 PHE A N 1
ATOM 3480 C CA . PHE A 1 462 ? -22.373 2.984 9.445 1.00 98.38 462 PHE A CA 1
ATOM 3481 C C . PHE A 1 462 ? -22.475 4.020 8.329 1.00 98.38 462 PHE A C 1
ATOM 3483 O O . PHE A 1 462 ? -23.322 4.913 8.376 1.00 98.38 462 PHE A O 1
ATOM 3490 N N . PHE A 1 463 ? -21.628 3.879 7.315 1.00 98.25 463 PHE A N 1
ATOM 3491 C CA . PHE A 1 463 ? -21.582 4.743 6.143 1.00 98.25 463 PHE A CA 1
ATOM 3492 C C . PHE A 1 463 ? -22.159 3.989 4.940 1.00 98.25 463 PHE A C 1
ATOM 3494 O O . PHE A 1 463 ? -21.481 3.105 4.406 1.00 98.25 463 PHE A O 1
ATOM 3501 N N . PRO A 1 464 ? -23.388 4.309 4.498 1.00 97.62 464 PRO A N 1
ATOM 3502 C CA . PRO A 1 464 ? -24.014 3.611 3.383 1.00 97.62 464 PRO A CA 1
ATOM 3503 C C . PRO A 1 464 ? -23.226 3.849 2.092 1.00 97.62 464 PRO A C 1
ATOM 3505 O O . PRO A 1 464 ? -22.794 4.971 1.817 1.00 97.62 464 PRO A O 1
ATOM 3508 N N . PHE A 1 465 ? -23.038 2.794 1.304 1.00 97.38 465 PHE A N 1
ATOM 3509 C CA . PHE A 1 465 ? -22.374 2.832 0.006 1.00 97.38 465 PHE A CA 1
ATOM 3510 C C . PHE A 1 465 ? -22.832 1.637 -0.840 1.00 97.38 465 PHE A C 1
ATOM 3512 O O . PHE A 1 465 ? -22.650 0.489 -0.446 1.00 97.38 465 PHE A O 1
ATOM 3519 N N . SER A 1 466 ? -23.453 1.897 -1.992 1.00 95.44 466 SER A N 1
ATOM 3520 C CA . SER A 1 466 ? -24.154 0.886 -2.803 1.00 95.44 466 SER A CA 1
ATOM 3521 C C . SER A 1 466 ? -23.254 -0.162 -3.461 1.00 95.44 466 SER A C 1
ATOM 3523 O O . SER A 1 466 ? -23.758 -1.175 -3.922 1.00 95.44 466 SER A O 1
ATOM 3525 N N . GLU A 1 467 ? -21.945 0.081 -3.523 1.00 94.06 467 GLU A N 1
ATOM 3526 C CA . GLU A 1 467 ? -20.969 -0.787 -4.194 1.00 94.06 467 GLU A CA 1
ATOM 3527 C C . GLU A 1 467 ? -19.785 -1.071 -3.268 1.00 94.06 467 GLU A C 1
ATOM 3529 O O . GLU A 1 467 ? -18.625 -0.907 -3.648 1.00 94.06 467 GLU A O 1
ATOM 3534 N N . ALA A 1 468 ? -20.090 -1.426 -2.016 1.00 94.69 468 ALA A N 1
ATOM 3535 C CA . ALA A 1 468 ? -19.092 -1.583 -0.961 1.00 94.69 468 ALA A CA 1
ATOM 3536 C C . ALA A 1 468 ? -18.070 -2.684 -1.242 1.00 94.69 468 ALA A C 1
ATOM 3538 O O . ALA A 1 468 ? -16.904 -2.525 -0.891 1.00 94.69 468 ALA A O 1
ATOM 3539 N N . LYS A 1 469 ? -18.490 -3.748 -1.923 1.00 95.06 469 LYS A N 1
ATOM 3540 C CA . LYS A 1 469 ? -17.615 -4.832 -2.348 1.00 95.06 469 LYS A CA 1
ATOM 3541 C C . LYS A 1 469 ? -17.098 -4.606 -3.763 1.00 95.06 469 LYS A C 1
ATOM 3543 O O . LYS A 1 469 ? -17.823 -4.118 -4.634 1.00 95.06 469 LYS A O 1
ATOM 3548 N N . THR A 1 470 ? -15.833 -4.941 -3.997 1.00 95.56 470 THR A N 1
ATOM 3549 C CA . THR A 1 470 ? -15.232 -4.940 -5.337 1.00 95.56 470 THR A CA 1
ATOM 3550 C C . THR A 1 470 ? -15.792 -6.095 -6.151 1.00 95.56 470 THR A C 1
ATOM 3552 O O . THR A 1 470 ? -15.768 -7.252 -5.720 1.00 95.56 470 THR A O 1
ATOM 3555 N N . LYS A 1 471 ? -16.289 -5.796 -7.352 1.00 96.56 471 LYS A N 1
ATOM 3556 C CA . LYS A 1 471 ? -16.714 -6.835 -8.291 1.00 96.56 471 LYS A CA 1
ATOM 3557 C C . LYS A 1 471 ? -15.469 -7.396 -8.962 1.00 96.56 471 LYS A C 1
ATOM 3559 O O . LYS A 1 471 ? -14.884 -6.767 -9.837 1.00 96.56 471 LYS A O 1
ATOM 3564 N N . VAL A 1 472 ? -15.045 -8.571 -8.504 1.00 97.25 472 VAL A N 1
ATOM 3565 C CA . VAL A 1 472 ? -13.901 -9.280 -9.080 1.00 97.25 472 VAL A CA 1
ATOM 3566 C C . VAL A 1 472 ? -14.408 -10.343 -10.042 1.00 97.25 472 VAL A C 1
ATOM 3568 O O . VAL A 1 472 ? -15.014 -11.328 -9.621 1.00 97.25 472 VAL A O 1
ATOM 3571 N N . GLU A 1 473 ? -14.151 -10.143 -11.329 1.00 98.25 473 GLU A N 1
ATOM 3572 C CA . GLU A 1 473 ? -14.452 -11.117 -12.375 1.00 98.25 473 GLU A CA 1
ATOM 3573 C C . GLU A 1 473 ? -13.315 -12.140 -12.525 1.00 98.25 473 GLU A C 1
ATOM 3575 O O . GLU A 1 473 ? -12.158 -11.905 -12.146 1.00 98.25 473 GLU A O 1
ATOM 3580 N N . ASP A 1 474 ? -13.641 -13.299 -13.096 1.00 97.94 474 ASP A N 1
ATOM 3581 C CA . ASP A 1 474 ? -12.648 -14.320 -13.406 1.00 97.94 474 ASP A CA 1
ATOM 3582 C C . ASP A 1 474 ? -11.724 -13.855 -14.537 1.00 97.94 474 ASP A C 1
ATOM 3584 O O . ASP A 1 474 ? -12.159 -13.392 -15.590 1.00 97.94 474 ASP A O 1
ATOM 3588 N N . SER A 1 475 ? -10.419 -14.001 -14.319 1.00 97.75 475 SER A N 1
ATOM 3589 C CA . SER A 1 475 ? -9.395 -13.681 -15.308 1.00 97.75 475 SER A CA 1
ATOM 3590 C C . SER A 1 475 ? -8.934 -14.927 -16.072 1.00 97.75 475 SER A C 1
ATOM 3592 O O . SER A 1 475 ? -9.216 -16.057 -15.685 1.00 97.75 475 SER A O 1
ATOM 3594 N N . ALA A 1 476 ? -8.124 -14.746 -17.122 1.00 97.19 476 ALA A N 1
ATOM 3595 C CA . ALA A 1 476 ? -7.518 -15.858 -17.867 1.00 97.19 476 ALA A CA 1
ATOM 3596 C C . ALA A 1 476 ? -6.586 -16.755 -17.017 1.00 97.19 476 ALA A C 1
ATOM 3598 O O . ALA A 1 476 ? -6.270 -17.870 -17.417 1.00 97.19 476 ALA A O 1
ATOM 3599 N N . SER A 1 477 ? -6.119 -16.268 -15.862 1.00 97.75 477 SER A N 1
ATOM 3600 C CA . SER A 1 477 ? -5.360 -17.035 -14.869 1.00 97.75 477 SER A CA 1
ATOM 3601 C C . SER A 1 477 ? -6.168 -17.112 -13.583 1.00 97.75 477 SER A C 1
ATOM 3603 O O . SER A 1 477 ? -6.706 -16.099 -13.139 1.00 97.75 477 SER A O 1
ATOM 3605 N N . VAL A 1 478 ? -6.194 -18.290 -12.959 1.00 97.62 478 VAL A N 1
ATOM 3606 C CA . VAL A 1 478 ? -6.890 -18.534 -11.685 1.00 97.62 478 VAL A CA 1
ATOM 3607 C C . VAL A 1 478 ? -6.316 -17.672 -10.559 1.00 97.62 478 VAL A C 1
ATOM 3609 O O . VAL A 1 478 ? -7.051 -17.255 -9.673 1.00 97.62 478 VAL A O 1
ATOM 3612 N N . GLU A 1 479 ? -5.027 -17.336 -10.617 1.00 97.81 479 GLU A N 1
ATOM 3613 C CA . GLU A 1 479 ? -4.353 -16.498 -9.616 1.00 97.81 479 GLU A CA 1
ATOM 3614 C C . GLU A 1 479 ? -4.676 -15.006 -9.751 1.00 97.81 479 GLU A C 1
ATOM 3616 O O . GLU A 1 479 ? -4.320 -14.217 -8.876 1.00 97.81 479 GLU A O 1
ATOM 3621 N N . MET A 1 480 ? -5.343 -14.605 -10.836 1.00 98.44 480 MET A N 1
ATOM 3622 C CA . MET A 1 480 ? -5.662 -13.213 -11.134 1.00 98.44 480 MET A CA 1
ATOM 3623 C C . MET A 1 480 ? -7.175 -12.986 -11.055 1.00 98.44 480 MET A C 1
ATOM 3625 O O . MET A 1 480 ? -7.972 -13.815 -11.492 1.00 98.44 480 MET A O 1
ATOM 3629 N N . GLY A 1 481 ? -7.564 -11.844 -10.502 1.00 98.12 481 GLY A N 1
ATOM 3630 C CA . GLY A 1 481 ? -8.919 -11.306 -10.560 1.00 98.12 481 GLY A CA 1
ATOM 3631 C C . GLY A 1 481 ? -8.954 -10.094 -11.483 1.00 98.12 481 GLY A C 1
ATOM 3632 O O . GLY A 1 481 ? -8.015 -9.295 -11.477 1.00 98.12 481 GLY A O 1
ATOM 3633 N N . ALA A 1 482 ? -9.998 -9.977 -12.297 1.00 98.50 482 ALA A N 1
ATOM 3634 C CA . ALA A 1 482 ? -10.255 -8.798 -13.115 1.00 98.50 482 ALA A CA 1
ATOM 3635 C C . ALA A 1 482 ? -11.116 -7.801 -12.323 1.00 98.50 482 ALA A C 1
ATOM 3637 O O . ALA A 1 482 ? -12.114 -8.185 -11.723 1.00 98.50 482 ALA A O 1
ATOM 3638 N N . VAL A 1 483 ? -10.708 -6.536 -12.302 1.00 98.31 483 VAL A N 1
ATOM 3639 C CA . VAL A 1 483 ? -11.385 -5.426 -11.617 1.00 98.31 483 VAL A CA 1
ATOM 3640 C C . VAL A 1 483 ? -11.635 -4.329 -12.644 1.00 98.31 483 VAL A C 1
ATOM 3642 O O . VAL A 1 483 ? -10.759 -4.041 -13.465 1.00 98.31 483 VAL A O 1
ATOM 3645 N N . ASP A 1 484 ? -12.818 -3.718 -12.620 1.00 98.19 484 ASP A N 1
ATOM 3646 C CA . ASP A 1 484 ? -13.148 -2.615 -13.525 1.00 98.19 484 ASP A CA 1
ATOM 3647 C C . ASP A 1 484 ? -12.169 -1.448 -13.309 1.00 98.19 484 ASP A C 1
ATOM 3649 O O . ASP A 1 484 ? -11.929 -0.991 -12.186 1.00 98.19 484 ASP A O 1
ATOM 3653 N N . VAL A 1 485 ? -11.585 -0.946 -14.400 1.00 98.12 485 VAL A N 1
ATOM 3654 C CA . VAL A 1 485 ? -10.659 0.193 -14.366 1.00 98.12 485 VAL A CA 1
ATOM 3655 C C . VAL A 1 485 ? -11.306 1.443 -13.751 1.00 98.12 485 VAL A C 1
ATOM 3657 O O . VAL A 1 485 ? -10.614 2.287 -13.174 1.00 98.12 485 VAL A O 1
ATOM 3660 N N . GLN A 1 486 ? -12.634 1.567 -13.832 1.00 97.50 486 GLN A N 1
ATOM 3661 C CA . GLN A 1 486 ? -13.395 2.666 -13.252 1.00 97.50 486 GLN A CA 1
ATOM 3662 C C . GLN A 1 486 ? -13.372 2.662 -11.725 1.00 97.50 486 GLN A C 1
ATOM 3664 O O . GLN A 1 486 ? -13.346 3.747 -11.137 1.00 97.50 486 GLN A O 1
ATOM 3669 N N . GLU A 1 487 ? -13.289 1.489 -11.092 1.00 96.62 487 GLU A N 1
ATOM 3670 C CA . GLU A 1 487 ? -13.254 1.352 -9.632 1.00 96.62 487 GLU A CA 1
ATOM 3671 C C . GLU A 1 487 ? -11.928 1.837 -9.018 1.00 96.62 487 GLU A C 1
ATOM 3673 O O . GLU A 1 487 ? -11.874 2.164 -7.829 1.00 96.62 487 GLU A O 1
ATOM 3678 N N . ILE A 1 488 ? -10.862 1.952 -9.819 1.00 97.94 488 ILE A N 1
ATOM 3679 C CA . ILE A 1 488 ? -9.564 2.456 -9.360 1.00 97.94 488 ILE A CA 1
ATOM 3680 C C . ILE A 1 488 ? -9.557 3.989 -9.389 1.00 97.94 488 ILE A C 1
ATOM 3682 O O . ILE A 1 488 ? -9.783 4.620 -10.429 1.00 97.94 488 ILE A O 1
ATOM 3686 N N . SER A 1 489 ? -9.292 4.613 -8.239 1.00 97.38 489 SER A N 1
ATOM 3687 C CA . SER A 1 489 ? -9.273 6.073 -8.118 1.00 97.38 489 SER A CA 1
ATOM 3688 C C . SER A 1 489 ? -7.981 6.657 -8.709 1.00 97.38 489 SER A C 1
ATOM 3690 O O . SER A 1 489 ? -6.889 6.160 -8.415 1.00 97.38 489 SER A O 1
ATOM 3692 N N . PRO A 1 490 ? -8.066 7.718 -9.528 1.00 97.75 490 PRO A N 1
ATOM 3693 C CA . PRO A 1 490 ? -6.880 8.352 -10.082 1.00 97.75 490 PRO A CA 1
ATOM 3694 C C . PRO A 1 490 ? -6.093 9.105 -9.001 1.00 97.75 490 PRO A C 1
ATOM 3696 O O . PRO A 1 490 ? -6.648 9.582 -8.014 1.00 97.75 490 PRO A O 1
ATOM 3699 N N . ASP A 1 491 ? -4.784 9.216 -9.203 1.00 97.31 491 ASP A N 1
ATOM 3700 C CA . ASP A 1 491 ? -3.830 10.010 -8.418 1.00 97.31 491 ASP A CA 1
ATOM 3701 C C . ASP A 1 491 ? -3.650 9.584 -6.946 1.00 97.31 491 ASP A C 1
ATOM 3703 O O . ASP A 1 491 ? -2.973 10.267 -6.164 1.00 97.31 491 ASP A O 1
ATOM 3707 N N . VAL A 1 492 ? -4.166 8.406 -6.583 1.00 96.62 492 VAL A N 1
ATOM 3708 C CA . VAL A 1 492 ? -3.979 7.767 -5.274 1.00 96.62 492 VAL A CA 1
ATOM 3709 C C . VAL A 1 492 ? -2.905 6.678 -5.365 1.00 96.62 492 VAL A C 1
ATOM 3711 O O . VAL A 1 492 ? -2.798 5.970 -6.3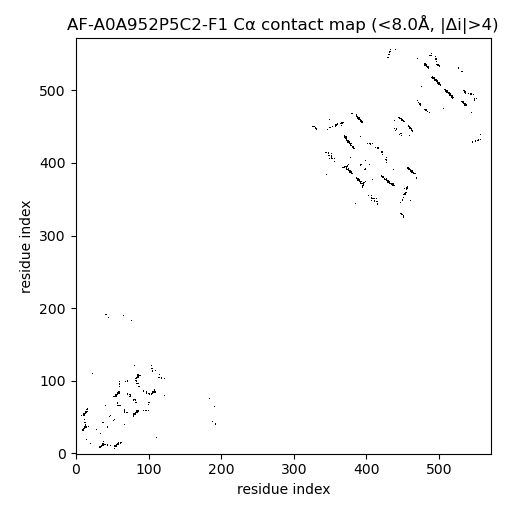67 1.00 96.62 492 VAL A O 1
ATOM 3714 N N . ALA A 1 493 ? -2.082 6.551 -4.321 1.00 97.38 493 ALA A N 1
ATOM 3715 C CA . ALA A 1 493 ? -1.100 5.474 -4.221 1.00 97.38 493 ALA A CA 1
ATOM 3716 C C . ALA A 1 493 ? -1.801 4.123 -4.005 1.00 97.38 493 ALA A C 1
ATOM 3718 O O . ALA A 1 493 ? -2.659 4.009 -3.132 1.00 97.38 493 ALA A O 1
ATOM 3719 N N . LEU A 1 494 ? -1.430 3.111 -4.789 1.00 97.81 494 LEU A N 1
ATOM 3720 C CA . LEU A 1 494 ? -2.012 1.774 -4.692 1.00 97.81 494 LEU A CA 1
ATOM 3721 C C . LEU A 1 494 ? -1.378 0.976 -3.548 1.00 97.81 494 LEU A C 1
ATOM 3723 O O . LEU A 1 494 ? -0.162 1.013 -3.356 1.00 97.81 494 LEU A O 1
ATOM 3727 N N . GLU A 1 495 ? -2.180 0.197 -2.823 1.00 96.69 495 GLU A N 1
ATOM 3728 C CA . GLU A 1 495 ? -1.682 -0.734 -1.797 1.00 96.69 495 GLU A CA 1
ATOM 3729 C C . GLU A 1 495 ? -1.406 -2.150 -2.339 1.00 96.69 495 GLU A C 1
ATOM 3731 O O . GLU A 1 495 ? -0.908 -2.993 -1.598 1.00 96.69 495 GLU A O 1
ATOM 3736 N N . PHE A 1 496 ? -1.624 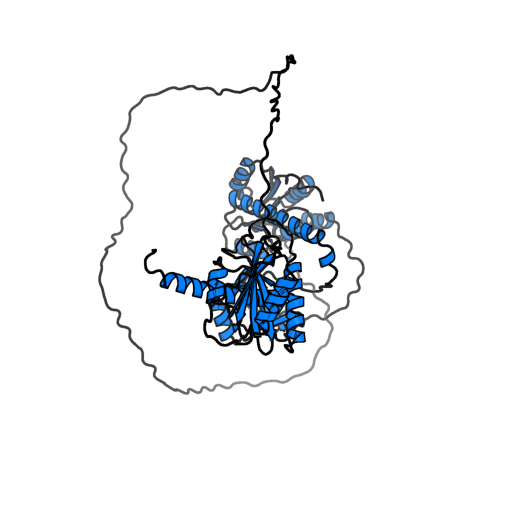-2.374 -3.637 1.00 98.25 496 PHE A N 1
ATOM 3737 C CA . PHE A 1 496 ? -1.496 -3.649 -4.355 1.00 98.25 496 PHE A CA 1
ATOM 3738 C C . PHE A 1 496 ? -0.820 -3.444 -5.721 1.00 98.25 496 PHE A C 1
ATOM 3740 O O . PHE A 1 496 ? -0.571 -2.308 -6.138 1.00 98.25 496 PHE A O 1
ATOM 3747 N N . ASN A 1 497 ? -0.490 -4.535 -6.415 1.00 98.50 497 ASN A N 1
ATOM 3748 C CA . ASN A 1 497 ? 0.087 -4.477 -7.758 1.00 98.50 497 ASN A CA 1
ATOM 3749 C C . ASN A 1 497 ? -1.010 -4.498 -8.827 1.00 98.50 497 ASN A C 1
ATOM 3751 O O . ASN A 1 497 ? -1.878 -5.368 -8.821 1.00 98.50 497 ASN A O 1
ATOM 3755 N N . LEU A 1 498 ? -0.932 -3.573 -9.784 1.00 98.44 498 LEU A N 1
ATOM 3756 C CA . LEU A 1 498 ? -1.875 -3.483 -10.894 1.00 98.44 498 LEU A CA 1
ATOM 3757 C C . LEU A 1 498 ? -1.259 -4.038 -12.176 1.00 98.44 498 LEU A C 1
ATOM 3759 O O . LEU A 1 498 ? -0.201 -3.576 -12.611 1.00 98.44 498 LEU A O 1
ATOM 3763 N N . TYR A 1 499 ? -1.938 -4.991 -12.803 1.00 98.69 499 TYR A N 1
ATOM 3764 C CA . TYR A 1 499 ? -1.509 -5.658 -14.026 1.00 98.69 499 TYR A CA 1
ATOM 3765 C C . TYR A 1 499 ? -2.469 -5.378 -15.183 1.00 98.69 499 TYR A C 1
ATOM 3767 O O . TYR A 1 499 ? -3.664 -5.171 -14.988 1.00 98.69 499 TYR A O 1
ATOM 3775 N N . ILE A 1 500 ? -1.952 -5.434 -16.406 1.00 98.38 500 ILE A N 1
ATOM 3776 C CA . ILE A 1 500 ? -2.751 -5.454 -17.634 1.00 98.38 500 ILE A CA 1
ATOM 3777 C C . ILE A 1 500 ? -2.567 -6.813 -18.291 1.00 98.38 500 ILE A C 1
ATOM 3779 O O . ILE A 1 500 ? -1.439 -7.295 -18.421 1.00 98.38 500 ILE A O 1
ATOM 3783 N N . TYR A 1 501 ? -3.669 -7.425 -18.711 1.00 98.12 501 TYR A N 1
ATOM 3784 C CA . TYR A 1 501 ? -3.637 -8.647 -19.498 1.00 98.12 501 TYR A CA 1
ATOM 3785 C C . TYR A 1 501 ? -3.511 -8.311 -20.984 1.00 98.12 501 TYR A C 1
ATOM 3787 O O . TYR A 1 501 ? -4.251 -7.482 -21.507 1.00 98.12 501 TYR A O 1
ATOM 3795 N N . LEU A 1 502 ? -2.565 -8.952 -21.668 1.00 96.94 502 LEU A N 1
ATOM 3796 C CA . LEU A 1 502 ? -2.355 -8.816 -23.106 1.00 96.94 502 LEU A CA 1
ATOM 3797 C C . LEU A 1 502 ? -2.876 -10.078 -23.815 1.00 96.94 502 LEU A C 1
ATOM 3799 O O . LEU A 1 502 ? -2.192 -11.105 -23.795 1.00 96.94 502 LEU A O 1
ATOM 3803 N N . PRO A 1 503 ? -4.048 -10.032 -24.480 1.00 95.31 503 PRO A N 1
ATOM 3804 C CA . PRO A 1 503 ? -4.664 -11.227 -25.065 1.00 95.31 503 PRO A CA 1
ATOM 3805 C C . PRO A 1 503 ? -3.788 -11.918 -26.118 1.00 95.31 503 PRO A C 1
ATOM 3807 O O . PRO A 1 503 ? -3.768 -13.142 -26.200 1.00 95.31 503 PRO A O 1
ATOM 3810 N N . THR A 1 504 ? -3.012 -11.145 -26.887 1.00 95.81 504 THR A N 1
ATOM 3811 C CA . THR A 1 504 ? -2.180 -11.653 -27.992 1.00 95.81 504 THR A CA 1
ATOM 3812 C C . THR A 1 504 ? -1.116 -12.648 -27.538 1.00 95.81 504 THR A C 1
ATOM 3814 O O . THR A 1 504 ? -0.822 -13.600 -28.252 1.00 95.81 504 THR A O 1
ATOM 3817 N N . ASN A 1 505 ? -0.514 -12.429 -26.367 1.00 96.25 505 ASN A N 1
ATOM 3818 C CA . ASN A 1 505 ? 0.537 -13.298 -25.832 1.00 96.25 505 ASN A CA 1
ATOM 3819 C C . ASN A 1 505 ? 0.127 -14.004 -24.533 1.00 96.25 505 ASN A C 1
ATOM 3821 O O . ASN A 1 505 ? 0.943 -14.729 -23.969 1.00 96.25 505 ASN A O 1
ATOM 3825 N N . GLN A 1 506 ? -1.107 -13.782 -24.071 1.00 96.94 506 GLN A N 1
ATOM 3826 C CA . GLN A 1 506 ? -1.675 -14.329 -22.842 1.00 96.94 506 GLN A CA 1
ATOM 3827 C C . GLN A 1 506 ? -0.838 -14.020 -21.587 1.00 96.94 506 GLN A C 1
ATOM 3829 O O . GLN A 1 506 ? -0.799 -14.815 -20.649 1.00 96.94 506 GLN A O 1
ATOM 3834 N N . LYS A 1 507 ? -0.153 -12.868 -21.550 1.00 97.69 507 LYS A N 1
ATOM 3835 C CA . LYS A 1 507 ? 0.687 -12.457 -20.413 1.00 97.69 507 LYS A CA 1
ATOM 3836 C C . LYS A 1 507 ? 0.060 -11.323 -19.616 1.00 97.69 507 LYS A C 1
ATOM 3838 O O . LYS A 1 507 ? -0.591 -10.439 -20.167 1.00 97.69 507 LYS A O 1
ATOM 3843 N N . TYR A 1 508 ? 0.351 -11.322 -18.318 1.00 98.25 508 TYR A N 1
ATOM 3844 C CA . TYR A 1 508 ? 0.088 -10.200 -17.424 1.00 98.25 508 TYR A CA 1
ATOM 3845 C C . TYR A 1 508 ? 1.339 -9.335 -17.320 1.00 98.25 508 TYR A C 1
ATOM 3847 O O . TYR A 1 508 ? 2.419 -9.825 -16.986 1.00 98.25 508 TYR A O 1
ATOM 3855 N N . VAL A 1 509 ? 1.195 -8.046 -17.602 1.00 97.94 509 VAL A N 1
ATOM 3856 C CA . VAL A 1 509 ? 2.272 -7.061 -17.494 1.00 97.94 509 VAL A CA 1
ATOM 3857 C C . VAL A 1 509 ? 1.994 -6.175 -16.294 1.00 97.94 509 VAL A C 1
ATOM 3859 O O . VAL A 1 509 ? 0.919 -5.588 -16.198 1.00 97.94 509 VAL A O 1
ATOM 3862 N N . LEU A 1 510 ? 2.958 -6.081 -15.375 1.00 98.25 510 LEU A N 1
ATOM 3863 C CA . LEU A 1 510 ? 2.877 -5.162 -14.243 1.00 98.25 510 LEU A CA 1
ATOM 3864 C C . LEU A 1 510 ? 2.845 -3.725 -14.770 1.00 98.25 510 LEU A C 1
ATOM 3866 O O . LEU A 1 510 ? 3.814 -3.260 -15.367 1.00 98.25 510 LEU A O 1
ATOM 3870 N N . TYR A 1 511 ? 1.730 -3.039 -14.549 1.00 98.25 511 TYR A N 1
ATOM 3871 C CA . TYR A 1 511 ? 1.502 -1.687 -15.041 1.00 98.25 511 TYR A CA 1
ATOM 3872 C C . TYR A 1 511 ? 1.786 -0.631 -13.977 1.00 98.25 511 TYR A C 1
ATOM 3874 O O . TYR A 1 511 ? 2.448 0.369 -14.246 1.00 98.25 511 TYR A O 1
ATOM 3882 N N . THR A 1 512 ? 1.311 -0.849 -12.750 1.00 98.19 512 THR A N 1
ATOM 3883 C CA . THR A 1 512 ? 1.577 0.048 -11.620 1.00 98.19 512 THR A CA 1
ATOM 3884 C C . THR A 1 512 ? 1.974 -0.783 -10.403 1.00 98.19 512 THR A C 1
ATOM 3886 O O . THR A 1 512 ? 1.155 -1.556 -9.905 1.00 98.19 512 THR A O 1
ATOM 3889 N N . PRO A 1 513 ? 3.229 -0.675 -9.929 1.00 98.19 513 PRO A N 1
ATOM 3890 C CA . PRO A 1 513 ? 3.664 -1.413 -8.754 1.00 98.19 513 PRO A CA 1
ATOM 3891 C C . PRO A 1 513 ? 3.041 -0.838 -7.480 1.00 98.19 513 PRO A C 1
ATOM 3893 O O . PRO A 1 513 ? 2.785 0.367 -7.384 1.00 98.19 513 PRO A O 1
ATOM 3896 N N . ARG A 1 514 ? 2.875 -1.698 -6.471 1.00 97.94 514 ARG A N 1
ATOM 3897 C CA . ARG A 1 514 ? 2.449 -1.315 -5.119 1.00 97.94 514 ARG A CA 1
ATOM 3898 C C . ARG A 1 514 ? 3.234 -0.105 -4.597 1.00 97.94 514 ARG A C 1
ATOM 3900 O O . ARG A 1 514 ? 4.453 -0.023 -4.739 1.00 97.94 514 ARG A O 1
ATOM 3907 N N . GLY A 1 515 ? 2.526 0.832 -3.973 1.00 96.25 515 GLY A N 1
ATOM 3908 C CA . GLY A 1 515 ? 3.057 2.084 -3.431 1.00 96.25 515 GLY A CA 1
ATOM 3909 C C . GLY A 1 515 ? 3.201 3.212 -4.457 1.00 96.25 515 GLY A C 1
ATOM 3910 O O . GLY A 1 515 ? 3.445 4.353 -4.066 1.00 96.25 515 GLY A O 1
ATOM 3911 N N . SER A 1 516 ? 3.032 2.931 -5.754 1.00 97.81 516 SER A N 1
ATOM 3912 C CA . SER A 1 516 ? 3.021 3.961 -6.799 1.00 97.81 516 SER A CA 1
ATOM 3913 C C . SER A 1 516 ? 1.623 4.533 -7.007 1.00 97.81 516 SER A C 1
ATOM 3915 O O . SER A 1 516 ? 0.620 3.900 -6.681 1.00 97.81 516 SER A O 1
ATOM 3917 N N . LYS A 1 517 ? 1.557 5.752 -7.549 1.00 97.75 517 LYS A N 1
ATOM 3918 C CA . LYS A 1 517 ? 0.292 6.395 -7.915 1.00 97.75 517 LYS A CA 1
ATOM 3919 C C . LYS A 1 517 ? -0.183 5.898 -9.273 1.00 97.75 517 LYS A C 1
ATOM 3921 O O . LYS A 1 517 ? 0.615 5.830 -10.205 1.00 97.75 517 LYS A O 1
ATOM 3926 N N . PHE A 1 518 ? -1.475 5.611 -9.373 1.00 97.44 518 PHE A N 1
ATOM 3927 C CA . PHE A 1 518 ? -2.143 5.355 -10.644 1.00 97.44 518 PHE A CA 1
ATOM 3928 C C . PHE A 1 518 ? -2.715 6.672 -11.167 1.00 97.44 518 PHE A C 1
ATOM 3930 O O . PHE A 1 518 ? -3.729 7.149 -10.669 1.00 97.44 518 PHE A O 1
ATOM 3937 N N . TYR A 1 519 ? -2.015 7.323 -12.092 1.00 98.06 519 TYR A N 1
ATOM 3938 C CA . TYR A 1 519 ? -2.358 8.683 -12.515 1.00 98.06 519 TYR A CA 1
ATOM 3939 C C . TYR A 1 519 ? -3.645 8.722 -13.346 1.00 98.06 519 TYR A C 1
ATOM 3941 O O . TYR A 1 519 ? -3.900 7.812 -14.136 1.00 98.06 519 TYR A O 1
ATOM 3949 N N . GLY A 1 520 ? -4.412 9.814 -13.250 1.00 97.94 520 GLY A N 1
ATOM 3950 C CA . GLY A 1 520 ? -5.624 9.995 -14.066 1.00 97.94 520 GLY A CA 1
ATOM 3951 C C . GLY A 1 520 ? -5.367 9.855 -15.569 1.00 97.94 520 GLY A C 1
ATOM 3952 O O . GLY A 1 520 ? -6.043 9.093 -16.248 1.00 97.94 520 GLY A O 1
ATOM 3953 N N . SER A 1 521 ? -4.278 10.445 -16.065 1.00 97.81 521 SER A N 1
ATOM 3954 C CA . SER A 1 521 ? -3.888 10.331 -17.478 1.00 97.81 521 SER A CA 1
ATOM 3955 C C . SER A 1 521 ? -3.535 8.906 -17.923 1.00 97.81 521 SER A C 1
ATOM 3957 O O . SER A 1 521 ? -3.646 8.584 -19.107 1.00 97.81 521 SER A O 1
ATOM 3959 N N . GLN A 1 522 ? -3.093 8.042 -17.002 1.00 97.56 522 GLN A N 1
ATOM 3960 C CA . GLN A 1 522 ? -2.874 6.623 -17.288 1.00 97.56 522 GLN A CA 1
ATOM 3961 C C . GLN A 1 522 ? -4.206 5.883 -17.380 1.00 97.56 522 GLN A C 1
ATOM 3963 O O . GLN A 1 522 ? -4.397 5.109 -18.316 1.00 97.56 522 GLN A O 1
ATOM 3968 N N . LYS A 1 523 ? -5.125 6.154 -16.445 1.00 98.19 523 LYS A N 1
ATOM 3969 C CA . LYS A 1 523 ? -6.488 5.615 -16.456 1.00 98.19 523 LYS A CA 1
ATOM 3970 C C . LYS A 1 523 ? -7.204 5.956 -17.763 1.00 98.19 523 LYS A C 1
ATOM 3972 O O . LYS A 1 523 ? -7.682 5.049 -18.438 1.00 98.19 523 LYS A O 1
ATOM 3977 N N . ASP A 1 524 ? -7.193 7.229 -18.152 1.00 98.25 524 ASP A N 1
ATOM 3978 C CA . ASP A 1 524 ? -7.841 7.709 -19.376 1.00 98.25 524 ASP A CA 1
ATOM 3979 C C . ASP A 1 524 ? -7.270 7.012 -20.615 1.00 98.25 524 ASP A C 1
ATOM 3981 O O . ASP A 1 524 ? -8.020 6.492 -21.436 1.00 98.25 524 ASP A O 1
ATOM 3985 N N . ARG A 1 525 ? -5.939 6.882 -20.705 1.00 98.06 525 ARG A N 1
ATOM 3986 C CA . ARG A 1 525 ? -5.284 6.177 -21.816 1.00 98.06 525 ARG A CA 1
ATOM 3987 C C . ARG A 1 525 ? -5.681 4.703 -21.894 1.00 98.06 525 ARG A C 1
ATOM 3989 O O . ARG A 1 525 ? -5.848 4.180 -22.990 1.00 98.06 525 ARG A O 1
ATOM 3996 N N . LEU A 1 526 ? -5.798 4.014 -20.758 1.00 98.00 526 LEU A N 1
ATOM 3997 C CA . LEU A 1 526 ? -6.237 2.616 -20.743 1.00 98.00 526 LEU A CA 1
ATOM 3998 C C . LEU A 1 526 ? -7.667 2.485 -21.269 1.00 98.00 526 LEU A C 1
ATOM 4000 O O . LEU A 1 526 ? -7.924 1.634 -22.119 1.00 98.00 526 LEU A O 1
ATOM 4004 N N . ILE A 1 527 ? -8.557 3.378 -20.838 1.00 98.12 527 ILE A N 1
ATOM 4005 C CA . ILE A 1 527 ? -9.942 3.429 -21.312 1.00 98.12 527 ILE A CA 1
ATOM 4006 C C . ILE A 1 527 ? -9.989 3.726 -22.820 1.00 98.12 527 ILE A C 1
ATOM 4008 O O . ILE A 1 527 ? -10.682 3.028 -23.556 1.00 98.12 527 ILE A O 1
ATOM 4012 N N . GLU A 1 528 ? -9.212 4.700 -23.305 1.00 97.94 528 GLU A N 1
ATOM 4013 C CA . GLU A 1 528 ? -9.100 5.037 -24.735 1.00 97.94 528 GLU A CA 1
ATOM 4014 C C . GLU A 1 528 ? -8.577 3.866 -25.579 1.00 97.94 528 GLU A C 1
ATOM 4016 O O . GLU A 1 528 ? -8.994 3.682 -26.722 1.00 97.94 528 GLU A O 1
ATOM 4021 N N . MET A 1 529 ? -7.695 3.038 -25.014 1.00 97.44 529 MET A N 1
ATOM 4022 C CA . MET A 1 529 ? -7.201 1.809 -25.642 1.00 97.44 529 MET A CA 1
ATOM 4023 C C . MET A 1 529 ? -8.209 0.647 -25.591 1.00 97.44 529 MET A C 1
ATOM 4025 O O . MET A 1 529 ? -7.905 -0.441 -26.083 1.00 97.44 529 MET A O 1
ATOM 4029 N N . GLY A 1 530 ? -9.394 0.852 -25.010 1.00 97.44 530 GLY A N 1
ATOM 4030 C CA . GLY A 1 530 ? -10.435 -0.166 -24.873 1.00 97.44 530 GLY A CA 1
ATOM 4031 C C . GLY A 1 530 ? -10.189 -1.161 -23.737 1.00 97.44 530 GLY A C 1
ATOM 4032 O O . GLY A 1 530 ? -10.798 -2.229 -23.718 1.00 97.44 530 GLY A O 1
ATOM 4033 N N . VAL A 1 531 ? -9.299 -0.842 -22.793 1.00 97.94 531 VAL A N 1
ATOM 4034 C CA . VAL A 1 531 ? -9.071 -1.666 -21.602 1.00 97.94 531 VAL A CA 1
ATOM 4035 C C . VAL A 1 531 ? -10.175 -1.367 -20.589 1.00 97.94 531 VAL A C 1
ATOM 4037 O O . VAL A 1 531 ? -10.165 -0.321 -19.945 1.00 97.94 531 VAL A O 1
ATOM 4040 N N . SER A 1 532 ? -11.129 -2.290 -20.446 1.00 98.06 532 SER A N 1
ATOM 4041 C CA . SER A 1 532 ? -12.210 -2.190 -19.453 1.00 98.06 532 SER A CA 1
ATOM 4042 C C . SER A 1 532 ? -11.798 -2.708 -18.073 1.00 98.06 532 SER A C 1
ATOM 4044 O O . SER A 1 532 ? -12.244 -2.187 -17.057 1.00 98.06 532 SER A O 1
ATOM 4046 N N . HIS A 1 533 ? -10.923 -3.716 -18.035 1.00 98.50 533 HIS A N 1
ATOM 4047 C CA . HIS A 1 533 ? -10.502 -4.377 -16.806 1.00 98.50 533 HIS A CA 1
ATOM 4048 C C . HIS A 1 533 ? -8.994 -4.286 -16.615 1.00 98.50 533 HIS A C 1
ATOM 4050 O O . HIS A 1 533 ? -8.204 -4.478 -17.542 1.00 98.50 533 HIS A O 1
ATOM 4056 N N . VAL A 1 534 ? -8.607 -4.036 -15.374 1.00 98.44 534 VAL A N 1
ATOM 4057 C CA . VAL A 1 534 ? -7.249 -4.231 -14.879 1.00 98.44 534 VAL A CA 1
ATOM 4058 C C . VAL A 1 534 ? -7.227 -5.475 -14.005 1.00 98.44 534 VAL A C 1
ATOM 4060 O O . VAL A 1 534 ? -8.260 -5.937 -13.531 1.00 98.44 534 VAL A O 1
ATOM 4063 N N . HIS A 1 535 ? -6.054 -6.056 -13.804 1.00 98.69 535 HIS A N 1
ATOM 4064 C CA . HIS A 1 535 ? -5.929 -7.319 -13.094 1.00 98.69 535 HIS A CA 1
ATOM 4065 C C . HIS A 1 535 ? -5.112 -7.156 -11.823 1.00 98.69 535 HIS A C 1
ATOM 4067 O O . HIS A 1 535 ? -4.099 -6.457 -11.802 1.00 98.69 535 HIS A O 1
ATOM 4073 N N . VAL A 1 536 ? -5.536 -7.848 -10.777 1.00 98.50 536 VAL A N 1
ATOM 4074 C CA . VAL A 1 536 ? -4.850 -7.934 -9.486 1.00 98.50 536 VAL A CA 1
ATOM 4075 C C . VAL A 1 536 ? -4.670 -9.400 -9.127 1.00 98.50 536 VAL A C 1
ATOM 4077 O O . VAL A 1 536 ? -5.411 -10.259 -9.610 1.00 98.50 536 VAL A O 1
ATOM 4080 N N . LYS A 1 537 ? -3.693 -9.718 -8.281 1.00 98.38 537 LYS A N 1
ATOM 4081 C CA . LYS A 1 537 ? -3.599 -11.078 -7.742 1.00 98.38 537 LYS A CA 1
ATOM 4082 C C . LYS A 1 537 ? -4.801 -11.343 -6.843 1.00 98.38 537 LYS A C 1
ATOM 4084 O O . LYS A 1 537 ? -5.169 -10.478 -6.055 1.00 98.38 537 LYS A O 1
ATOM 4089 N N . ARG A 1 538 ? -5.376 -12.547 -6.889 1.00 97.50 538 ARG A N 1
ATOM 4090 C CA . ARG A 1 538 ? -6.506 -12.915 -6.017 1.00 97.50 538 ARG A CA 1
ATOM 4091 C C . ARG A 1 538 ? -6.175 -12.789 -4.532 1.00 97.50 538 ARG A C 1
ATOM 4093 O O . ARG A 1 538 ? -7.022 -12.351 -3.765 1.00 97.50 538 ARG A O 1
ATOM 4100 N N . ALA A 1 539 ? -4.935 -13.092 -4.150 1.00 97.56 539 ALA A N 1
ATOM 4101 C CA . ALA A 1 539 ? -4.442 -12.898 -2.786 1.00 97.56 539 ALA A CA 1
ATOM 4102 C C . ALA A 1 539 ? -4.413 -11.418 -2.343 1.00 97.56 539 ALA A C 1
ATOM 4104 O O . ALA A 1 539 ? -4.408 -11.145 -1.149 1.00 97.56 539 ALA A O 1
ATOM 4105 N N . GLU A 1 540 ? -4.410 -10.467 -3.285 1.00 97.81 540 GLU A N 1
ATOM 4106 C CA . GLU A 1 540 ? -4.388 -9.018 -3.031 1.00 97.81 540 GLU A CA 1
ATOM 4107 C C . GLU A 1 540 ? -5.789 -8.373 -3.172 1.00 97.81 540 GLU A C 1
ATOM 4109 O O . GLU A 1 540 ? -5.916 -7.159 -3.055 1.00 97.81 540 GLU A O 1
ATOM 4114 N N . VAL A 1 541 ? -6.866 -9.141 -3.405 1.00 96.62 541 VAL A N 1
ATOM 4115 C CA . VAL A 1 541 ? -8.230 -8.586 -3.586 1.00 96.62 541 VAL A CA 1
ATOM 4116 C C . VAL A 1 541 ? -8.707 -7.821 -2.351 1.00 96.62 541 VAL A C 1
ATOM 4118 O O . VAL A 1 541 ? -9.259 -6.732 -2.480 1.00 96.62 541 VAL A O 1
ATOM 4121 N N . GLN A 1 542 ? -8.408 -8.327 -1.152 1.00 96.38 542 GLN A N 1
ATOM 4122 C CA . GLN A 1 542 ? -8.753 -7.638 0.093 1.00 96.38 542 GLN A CA 1
ATOM 4123 C C . GLN A 1 542 ? -8.062 -6.264 0.206 1.00 96.38 542 GLN A C 1
ATOM 4125 O O . GLN A 1 542 ? -8.626 -5.331 0.781 1.00 96.38 542 GLN A O 1
ATOM 4130 N N . ASP A 1 543 ? -6.864 -6.103 -0.374 1.00 97.50 543 ASP A N 1
ATOM 4131 C CA . ASP A 1 543 ? -6.178 -4.807 -0.429 1.00 97.50 543 ASP A CA 1
ATOM 4132 C C . ASP A 1 543 ? -6.887 -3.828 -1.389 1.00 97.50 543 ASP A C 1
ATOM 4134 O O . ASP A 1 543 ? -6.835 -2.614 -1.172 1.00 97.50 543 ASP A O 1
ATOM 4138 N N . VAL A 1 544 ? -7.596 -4.327 -2.411 1.00 97.56 544 VAL A N 1
ATOM 4139 C CA . VAL A 1 544 ? -8.442 -3.509 -3.301 1.00 97.56 544 VAL A CA 1
ATOM 4140 C C . VAL A 1 544 ? -9.680 -3.005 -2.562 1.00 97.56 544 VAL A C 1
ATOM 4142 O O . VAL A 1 544 ? -9.953 -1.802 -2.595 1.00 97.56 544 VAL A O 1
ATOM 4145 N N . ASP A 1 545 ? -10.381 -3.878 -1.832 1.00 97.38 545 ASP A N 1
ATOM 4146 C CA . ASP A 1 545 ? -11.536 -3.488 -1.007 1.00 97.38 545 ASP A CA 1
ATOM 4147 C C . ASP A 1 545 ? -11.134 -2.447 0.045 1.00 97.38 545 ASP A C 1
ATOM 4149 O O . ASP A 1 545 ? -11.774 -1.402 0.198 1.00 97.38 545 ASP A O 1
ATOM 4153 N N . LYS A 1 546 ? -9.995 -2.677 0.708 1.00 97.75 546 LYS A N 1
ATOM 4154 C CA . LYS A 1 546 ? -9.392 -1.739 1.657 1.00 97.75 546 LYS A CA 1
ATOM 4155 C C . LYS A 1 546 ? -9.114 -0.377 1.027 1.00 97.75 546 LYS A C 1
ATOM 4157 O O . LYS A 1 546 ? -9.450 0.654 1.614 1.00 97.75 546 LYS A O 1
ATOM 4162 N N . TYR A 1 547 ? -8.508 -0.360 -0.156 1.00 97.81 547 TYR A N 1
ATOM 4163 C CA . TYR A 1 547 ? -8.216 0.862 -0.900 1.00 97.81 547 TYR A CA 1
ATOM 4164 C C . TYR A 1 547 ? -9.496 1.629 -1.272 1.00 97.81 547 TYR A C 1
ATOM 4166 O O . TYR A 1 547 ? -9.572 2.842 -1.056 1.00 97.81 547 TYR A O 1
ATOM 4174 N N . ARG A 1 548 ? -10.534 0.937 -1.763 1.00 97.44 548 ARG A N 1
ATOM 4175 C CA . ARG A 1 548 ? -11.825 1.556 -2.109 1.00 97.44 548 ARG A CA 1
ATOM 4176 C C . ARG A 1 548 ? -12.512 2.143 -0.878 1.00 97.44 548 ARG A C 1
ATOM 4178 O O . ARG A 1 548 ? -12.929 3.304 -0.913 1.00 97.44 548 ARG A O 1
ATOM 4185 N N . ALA A 1 549 ? -12.550 1.398 0.227 1.00 97.94 549 ALA A N 1
ATOM 4186 C CA . ALA A 1 549 ? -13.106 1.869 1.491 1.00 97.94 549 ALA A CA 1
ATOM 4187 C C . ALA A 1 549 ? -12.374 3.121 2.007 1.00 97.94 549 ALA A C 1
ATOM 4189 O O . ALA A 1 549 ? -13.015 4.110 2.365 1.00 97.94 549 ALA A O 1
ATOM 4190 N N . GLN A 1 550 ? -11.035 3.129 1.988 1.00 97.94 550 GLN A N 1
ATOM 4191 C CA . GLN A 1 550 ? -10.245 4.300 2.390 1.00 97.94 550 GLN A CA 1
ATOM 4192 C C . GLN A 1 550 ? -10.551 5.528 1.534 1.00 97.94 550 GLN A C 1
ATOM 4194 O O . GLN A 1 550 ? -10.770 6.609 2.082 1.00 97.94 550 GLN A O 1
ATOM 4199 N N . ASN A 1 551 ? -10.581 5.383 0.209 1.00 97.25 551 ASN A N 1
ATOM 4200 C CA . ASN A 1 551 ? -10.839 6.505 -0.693 1.00 97.25 551 ASN A CA 1
ATOM 4201 C C . ASN A 1 551 ? -12.248 7.065 -0.513 1.00 97.25 551 ASN A C 1
ATOM 4203 O O . ASN A 1 551 ? -12.412 8.283 -0.428 1.00 97.25 551 ASN A O 1
ATOM 4207 N N . TYR A 1 552 ? -13.246 6.190 -0.374 1.00 97.88 552 TYR A N 1
ATOM 4208 C CA . TYR A 1 552 ? -14.620 6.594 -0.101 1.00 97.88 552 TYR A CA 1
ATOM 4209 C C . TYR A 1 552 ? -14.731 7.395 1.204 1.00 97.88 552 TYR A C 1
ATOM 4211 O O . TYR A 1 552 ? -15.248 8.516 1.212 1.00 97.88 552 TYR A O 1
ATOM 4219 N N . LEU A 1 553 ? -14.200 6.858 2.308 1.00 98.19 553 LEU A N 1
ATOM 4220 C CA . LEU A 1 553 ? -14.262 7.522 3.611 1.00 98.19 553 LEU A CA 1
ATOM 4221 C C . LEU A 1 553 ? -13.477 8.840 3.609 1.00 98.19 553 LEU A C 1
ATOM 4223 O O . LEU A 1 553 ? -13.971 9.843 4.119 1.00 98.19 553 LEU A O 1
ATOM 4227 N N . ASN A 1 554 ? -12.302 8.881 2.976 1.00 97.88 554 ASN A N 1
ATOM 4228 C CA . ASN A 1 554 ? -11.511 10.105 2.846 1.00 97.88 554 ASN A CA 1
ATOM 4229 C C . ASN A 1 554 ? -12.236 11.183 2.031 1.00 97.88 554 ASN A C 1
ATOM 4231 O O . ASN A 1 554 ? -12.211 12.345 2.430 1.00 97.88 554 ASN A O 1
ATOM 4235 N N . SER A 1 555 ? -12.943 10.807 0.961 1.00 97.25 555 SER A N 1
ATOM 4236 C CA . SER A 1 555 ? -13.801 11.735 0.214 1.00 97.25 555 SER A CA 1
ATOM 4237 C C . SER A 1 555 ? -14.914 12.301 1.101 1.00 97.25 555 SER A C 1
ATOM 4239 O O . SER A 1 555 ? -15.174 13.503 1.083 1.00 97.25 555 SER A O 1
ATOM 4241 N N . LYS A 1 556 ? -15.543 11.469 1.944 1.00 98.19 556 LYS A N 1
ATOM 4242 C CA . LYS A 1 556 ? -16.566 11.931 2.899 1.00 98.19 556 LYS A CA 1
ATOM 4243 C C . LYS A 1 556 ? -16.008 12.850 3.980 1.00 98.19 556 LYS A C 1
ATOM 4245 O O . LYS A 1 556 ? -16.701 13.773 4.410 1.00 98.19 556 LYS A O 1
ATOM 4250 N N . ILE A 1 557 ? -14.768 12.631 4.405 1.00 98.06 557 ILE A N 1
ATOM 4251 C CA . ILE A 1 557 ? -14.070 13.523 5.337 1.00 98.06 557 ILE A CA 1
ATOM 4252 C C . ILE A 1 557 ? -13.783 14.873 4.673 1.00 98.06 557 ILE A C 1
ATOM 4254 O O . ILE A 1 557 ? -14.033 15.906 5.291 1.00 98.06 557 ILE A O 1
ATOM 4258 N N . ASP A 1 558 ? -13.330 14.887 3.418 1.00 97.75 558 ASP A N 1
ATOM 4259 C CA . ASP A 1 558 ? -13.073 16.128 2.677 1.00 97.75 558 ASP A CA 1
ATOM 4260 C C . ASP A 1 558 ? -14.357 16.952 2.487 1.00 97.75 558 ASP A C 1
ATOM 4262 O O . ASP A 1 558 ? -14.365 18.166 2.717 1.00 97.75 558 ASP A O 1
ATOM 4266 N N . GLU A 1 559 ? -15.468 16.292 2.142 1.00 97.50 559 GLU A N 1
ATOM 4267 C CA . GLU A 1 559 ? -16.793 16.918 2.057 1.00 97.50 559 GLU A CA 1
ATOM 4268 C C . GLU A 1 559 ? -17.202 17.550 3.401 1.00 97.50 559 GLU A C 1
ATOM 4270 O O . GLU A 1 559 ? -17.641 18.702 3.450 1.00 97.50 559 GLU A O 1
ATOM 4275 N N . PHE A 1 560 ? -17.040 16.815 4.507 1.00 97.44 560 PHE A N 1
ATOM 4276 C CA . PHE A 1 560 ? -17.351 17.296 5.854 1.00 97.44 560 PHE A CA 1
ATOM 4277 C C . PHE A 1 560 ? -16.489 18.498 6.258 1.00 97.44 560 PHE A C 1
ATOM 4279 O O . PHE A 1 560 ? -17.013 19.506 6.736 1.00 97.44 560 PHE A O 1
ATOM 4286 N N . GLN A 1 561 ? -15.176 18.429 6.030 1.00 96.75 561 GLN A N 1
ATOM 4287 C CA . GLN A 1 561 ? -14.250 19.517 6.350 1.00 96.75 561 GLN A CA 1
ATOM 4288 C C . GLN A 1 561 ? -14.547 20.775 5.527 1.00 96.75 561 GLN A C 1
ATOM 4290 O O . GLN A 1 561 ? -14.503 21.884 6.065 1.00 96.75 561 GLN A O 1
ATOM 4295 N N . SER A 1 562 ? -14.926 20.610 4.258 1.00 96.62 562 SER A N 1
ATOM 4296 C CA . SER A 1 562 ? -15.338 21.712 3.383 1.00 96.62 562 SER A CA 1
ATOM 4297 C C . SER A 1 562 ? -16.597 22.405 3.918 1.00 96.62 562 SER A C 1
ATOM 4299 O O . SER A 1 562 ? -16.589 23.620 4.120 1.00 96.62 562 SER A O 1
ATOM 4301 N N . ARG A 1 563 ? -17.634 21.640 4.293 1.00 96.56 563 ARG A N 1
ATOM 4302 C CA . ARG A 1 563 ? -18.856 22.190 4.913 1.00 96.56 563 ARG A CA 1
ATOM 4303 C C . ARG A 1 563 ? -18.593 22.849 6.270 1.00 96.56 563 ARG A C 1
ATOM 4305 O O . ARG A 1 563 ? -19.173 23.892 6.572 1.00 96.56 563 ARG A O 1
ATOM 4312 N N . LYS A 1 564 ? -17.715 22.272 7.101 1.00 95.38 564 LYS A N 1
ATOM 4313 C CA . LYS A 1 564 ? -17.325 22.855 8.400 1.00 95.38 564 LYS A CA 1
ATOM 4314 C C . LYS A 1 564 ? -16.606 24.196 8.206 1.00 95.38 564 LYS A C 1
ATOM 4316 O O . LYS A 1 564 ? -16.872 25.129 8.961 1.00 95.38 564 LYS A O 1
ATOM 4321 N N . LYS A 1 565 ? -15.768 24.318 7.167 1.00 95.44 565 LYS A N 1
ATOM 4322 C CA . LYS A 1 565 ? -15.092 25.569 6.789 1.00 95.44 565 LYS A CA 1
ATOM 4323 C C . LYS A 1 565 ? -16.078 26.642 6.314 1.00 95.44 565 LYS A C 1
ATOM 4325 O O . LYS A 1 565 ? -15.958 27.790 6.727 1.00 95.44 565 LYS A O 1
ATOM 4330 N N . GLU A 1 566 ? -17.076 26.278 5.510 1.00 95.62 566 GLU A N 1
ATOM 4331 C CA . GLU A 1 566 ? -18.111 27.210 5.029 1.00 95.62 566 GLU A CA 1
ATOM 4332 C C . GLU A 1 566 ? -19.028 27.733 6.147 1.00 95.62 566 GLU A C 1
ATOM 4334 O O . GLU A 1 566 ? -19.463 28.882 6.100 1.00 95.62 566 GLU A O 1
ATOM 4339 N N . ARG A 1 567 ? -19.303 26.922 7.180 1.00 94.69 567 ARG A N 1
ATOM 4340 C CA . ARG A 1 567 ? -20.125 27.319 8.342 1.00 94.69 567 ARG A CA 1
ATOM 4341 C C . ARG A 1 567 ? -19.428 28.278 9.309 1.00 94.69 567 ARG A C 1
ATOM 4343 O O . ARG A 1 567 ? -20.105 28.864 10.150 1.00 94.69 567 ARG A O 1
ATOM 4350 N N . LEU A 1 568 ? -18.110 28.450 9.202 1.00 92.69 568 LEU A N 1
ATOM 4351 C CA . LEU A 1 568 ? -17.316 29.347 10.048 1.00 92.69 568 LEU A CA 1
ATOM 4352 C C . LEU A 1 568 ? -16.709 30.504 9.224 1.00 92.69 568 LEU A C 1
ATOM 4354 O O . LEU A 1 568 ? -15.481 30.632 9.164 1.00 92.69 568 LEU A O 1
ATOM 4358 N N . PRO A 1 569 ? -17.530 31.367 8.584 1.00 75.75 569 PRO A N 1
ATOM 4359 C CA . PRO A 1 569 ? -17.036 32.516 7.834 1.00 75.75 569 PRO A CA 1
ATOM 4360 C C . PRO A 1 569 ? -16.538 33.590 8.816 1.00 75.75 569 PRO A C 1
ATOM 4362 O O . PRO A 1 569 ? -17.284 34.474 9.225 1.00 75.75 569 PRO A O 1
ATOM 4365 N N . GLY A 1 570 ? -15.282 33.483 9.253 1.00 77.38 570 GLY A N 1
ATOM 4366 C CA . GLY A 1 570 ? -14.665 34.477 10.141 1.00 77.38 570 GLY A CA 1
ATOM 4367 C C . GLY A 1 570 ? -13.418 34.039 10.913 1.00 77.38 570 GLY A C 1
ATOM 4368 O O . GLY A 1 570 ? -12.884 34.845 11.664 1.00 77.38 570 GLY A O 1
ATOM 4369 N N . ALA A 1 571 ? -12.951 32.796 10.758 1.00 62.16 571 ALA A N 1
ATOM 4370 C CA . ALA A 1 571 ? -11.786 32.267 11.481 1.00 62.16 571 ALA A CA 1
ATOM 4371 C C . ALA A 1 571 ? -10.501 32.163 10.626 1.00 62.16 571 ALA A C 1
ATOM 4373 O O . ALA A 1 571 ? -9.649 31.324 10.917 1.00 62.16 571 ALA A O 1
ATOM 4374 N N . SER A 1 572 ? -10.387 32.954 9.550 1.00 57.84 572 SER A N 1
ATOM 4375 C CA . SER A 1 572 ? -9.199 33.001 8.678 1.00 57.84 572 SER A CA 1
ATOM 4376 C C . SER A 1 572 ? -8.107 33.911 9.212 1.00 57.84 572 SER A C 1
ATOM 4378 O O . SER A 1 572 ? -8.469 35.064 9.546 1.00 57.84 572 SER A O 1
#

Nearest PDB structures (foldseek):
  1nxp-assem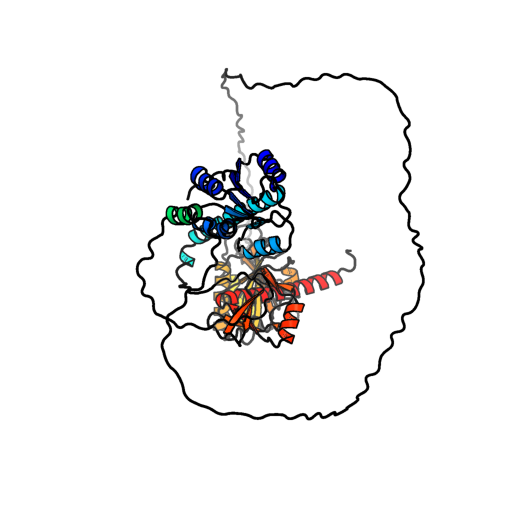bly1_A  TM=8.069E-01  e=4.536E-05  Streptococcus pneumoniae TIGR4
  8fk2-assembly1_B  TM=7.903E-01  e=6.037E-05  Streptococcus mutans UA159
  6vbf-assembly1_A-2  TM=7.872E-01  e=7.166E-05  Acinetobacter baumannii
  4kfc-assembly1_B  TM=7.869E-01  e=1.010E-04  Escherichia coli K-12
  4kfc-assembly1_A  TM=7.980E-01  e=1.689E-04  Escherichia coli K-12

Sequence (572 aa):
MPAPTDVRKSILVIKGQVNSLQAVEQFLRNREWKIQSATNLKEALMYLVSQKPSFVMVSMDHPNKKVRSLPKILDQAFPVFVMVYSESNTTASYKNLLDSGCNYRINPPATGPAVERTINKILKDQEFEKERRELEKNNPNAAVGENTQGVTTLRGEGGAIDGMTHISGGAAQSDSSNSESLSIAEILRQMTEGKDDEGEINAVSGPSADGDPASLGAVISMGNGGSAIASAMDAPSLSLKSTSGGGGGTWVPVDPTEAPPLVGSSDKPLTSDRPMARYDEDDINALDRPGAGEDAPELNFDPKTKKTPAAVSGDRHVMETTPEGALIRTGRNFNGGHSRTESIMVRGAQKALDESVQVISQSGPAQKIQDSSNVACLVVESPRFSGYLVAALGKNRKIDDQFIDTIRERLFKFLKDNGEDVADEGAMNLRIKKVDFEDWAMECAEFLRKSVHNGEEIAMAFFPFSEAKTKVEDSASVEMGAVDVQEISPDVALEFNLYIYLPTNQKYVLYTPRGSKFYGSQKDRLIEMGVSHVHVKRAEVQDVDKYRAQNYLNSKIDEFQSRKKERLPGAS

pLDDT: mean 76.17, std 27.36, range [26.8, 98.69]

Solvent-accessible surface area (backbone atoms only — not comparable to full-atom values): 36950 Å² total; per-residue (Å²): 129,81,72,96,62,82,75,64,59,27,37,38,36,41,35,59,52,94,69,80,51,52,70,30,53,50,50,38,44,78,69,69,36,49,73,50,76,31,70,48,68,64,59,42,51,55,46,46,72,74,66,58,41,46,30,38,40,39,28,47,59,30,82,54,66,70,58,57,56,36,60,67,50,42,62,74,77,40,98,38,48,64,33,39,32,23,81,53,88,45,72,68,33,52,48,44,52,63,74,61,74,63,93,40,70,44,67,55,77,73,41,39,70,57,53,50,53,52,52,54,48,52,54,49,54,51,51,53,51,49,52,52,54,49,55,52,64,74,40,69,84,77,70,83,76,75,92,80,82,82,87,80,84,77,81,83,76,94,70,94,76,81,91,79,93,78,86,89,77,83,92,74,91,76,84,92,75,83,84,75,79,75,51,72,65,54,60,52,44,55,70,68,67,58,73,89,69,90,66,78,87,74,78,86,81,78,87,87,80,89,84,85,88,83,86,91,86,84,92,84,84,87,82,88,83,87,82,91,79,89,80,89,78,92,76,88,84,82,81,81,83,82,82,86,81,88,82,90,79,89,84,78,90,84,80,94,83,84,86,85,82,92,81,83,88,82,91,84,90,80,91,79,91,81,83,89,81,85,84,83,90,82,88,86,86,88,87,83,86,86,85,87,82,90,88,80,88,84,86,85,83,87,91,86,84,90,83,87,82,84,89,78,93,72,96,72,82,85,77,81,78,70,87,66,78,77,72,61,80,76,60,84,76,80,81,67,95,60,91,69,75,73,54,66,66,60,53,24,50,50,52,17,47,60,75,60,42,55,84,59,86,61,94,59,82,62,37,66,65,47,56,28,32,34,32,40,35,35,72,42,49,36,97,88,46,38,13,39,42,36,34,40,36,26,83,37,37,78,73,58,66,68,62,51,50,51,26,48,54,43,25,52,50,47,39,44,78,71,76,42,65,65,69,93,69,76,75,42,83,41,73,44,66,78,37,49,45,66,69,49,31,73,74,68,25,82,44,60,48,49,47,60,44,78,48,27,22,33,39,38,28,34,36,79,33,93,69,55,67,74,69,67,43,89,41,102,43,90,65,32,25,26,33,52,48,80,74,57,64,57,67,40,63,34,84,42,53,37,24,40,76,39,80,92,78,72,45,76,43,84,72,42,58,55,69,39,61,46,40,50,72,57,54,53,50,38,48,76,72,67,48,61,56,32,29,31,45,51,92,44,46,67,45,51,38,50,50,48,53,35,53,53,52,37,51,53,49,51,53,49,52,52,52,55,52,66,74,48,84,80,83,125